Protein AF-0000000072284713 (afdb_homodimer)

Organism: Entamoeba histolytica (strain ATCC 30459 / HM-1:IMSS / ABRM) (NCBI:txid294381)

Structure (mmCIF, N/CA/C/O backbone):
data_AF-0000000072284713-model_v1
#
loop_
_entity.id
_entity.type
_entity.pdbx_description
1 polymer 'Acetylornithine deacetylase, putative'
#
loop_
_atom_site.group_PDB
_atom_site.id
_atom_site.type_symbol
_atom_site.label_atom_id
_atom_site.label_alt_id
_atom_site.label_comp_id
_atom_site.label_asym_id
_atom_site.label_entity_id
_atom_site.label_seq_id
_atom_site.pdbx_PDB_ins_code
_atom_site.Cartn_x
_atom_site.Cartn_y
_atom_site.Cartn_z
_atom_site.occupancy
_atom_site.B_iso_or_equiv
_atom_site.auth_seq_id
_atom_site.auth_comp_id
_atom_site.auth_asym_id
_atom_site.auth_atom_id
_atom_site.pdbx_PDB_model_num
ATOM 1 N N . MET A 1 1 ? 22.219 -34.844 -30.438 1 48.5 1 MET A N 1
ATOM 2 C CA . MET A 1 1 ? 20.922 -34.719 -29.797 1 48.5 1 MET A CA 1
ATOM 3 C C . MET A 1 1 ? 19.859 -35.562 -30.516 1 48.5 1 MET A C 1
ATOM 5 O O . MET A 1 1 ? 19.812 -35.562 -31.75 1 48.5 1 MET A O 1
ATOM 9 N N . SER A 1 2 ? 19.281 -36.469 -29.75 1 66.56 2 SER A N 1
ATOM 10 C CA . SER A 1 2 ? 18.25 -37.281 -30.406 1 66.56 2 SER A CA 1
ATOM 11 C C . SER A 1 2 ? 17.25 -36.375 -31.141 1 66.56 2 SER A C 1
ATOM 13 O O . SER A 1 2 ? 17.141 -35.188 -30.859 1 66.56 2 SER A O 1
ATOM 15 N N . THR A 1 3 ? 16.797 -36.812 -32.281 1 75 3 THR A N 1
ATOM 16 C CA . THR A 1 3 ? 15.805 -36.094 -33.094 1 75 3 THR A CA 1
ATOM 17 C C . THR A 1 3 ? 14.695 -35.531 -32.25 1 75 3 THR A C 1
ATOM 19 O O . THR A 1 3 ? 14.227 -34.406 -32.469 1 75 3 THR A O 1
ATOM 22 N N . THR A 1 4 ? 14.484 -36.188 -31.203 1 84.25 4 THR A N 1
ATOM 23 C CA . THR A 1 4 ? 13.43 -35.75 -30.312 1 84.25 4 THR A CA 1
ATOM 24 C C . THR A 1 4 ? 13.898 -34.531 -29.5 1 84.25 4 THR A C 1
ATOM 26 O O . THR A 1 4 ? 13.148 -33.594 -29.312 1 84.25 4 THR A O 1
ATOM 29 N N . LEU A 1 5 ? 15.148 -34.562 -29.094 1 89.56 5 LEU A N 1
ATOM 30 C CA . LEU A 1 5 ? 15.688 -33.469 -28.266 1 89.56 5 LEU A CA 1
ATOM 31 C C . LEU A 1 5 ? 15.812 -32.188 -29.062 1 89.56 5 LEU A C 1
ATOM 33 O O . LEU A 1 5 ? 15.539 -31.094 -28.531 1 89.56 5 LEU A O 1
ATOM 37 N N . GLY A 1 6 ? 16.203 -32.344 -30.297 1 92.31 6 GLY A N 1
ATOM 38 C CA . GLY A 1 6 ? 16.25 -31.188 -31.156 1 92.31 6 GLY A CA 1
ATOM 39 C C . GLY A 1 6 ? 14.883 -30.562 -31.391 1 92.31 6 GLY A C 1
ATOM 40 O O . GLY A 1 6 ? 14.742 -29.344 -31.391 1 92.31 6 GLY A O 1
ATOM 41 N N . TYR A 1 7 ? 13.961 -31.453 -31.594 1 95.19 7 TYR A N 1
ATOM 42 C CA . TYR A 1 7 ? 12.594 -31 -31.844 1 95.19 7 TYR A CA 1
ATOM 43 C C . TYR A 1 7 ? 12.023 -30.281 -30.641 1 95.19 7 TYR A C 1
ATOM 45 O O . TYR A 1 7 ? 11.484 -29.172 -30.766 1 95.19 7 TYR A O 1
ATOM 53 N N . VAL A 1 8 ? 12.164 -30.859 -29.469 1 96.5 8 VAL A N 1
ATOM 54 C CA . VAL A 1 8 ? 11.578 -30.297 -28.25 1 96.5 8 VAL A CA 1
ATOM 55 C C . VAL A 1 8 ? 12.266 -28.984 -27.906 1 96.5 8 VAL A C 1
ATOM 57 O O . VAL A 1 8 ? 11.617 -28.016 -27.484 1 96.5 8 VAL A O 1
ATOM 60 N N . LYS A 1 9 ? 13.555 -28.891 -28.125 1 96.75 9 LYS A N 1
ATOM 61 C CA . LYS A 1 9 ? 14.289 -27.656 -27.891 1 96.75 9 LYS A CA 1
ATOM 62 C C . LYS A 1 9 ? 13.812 -26.547 -28.812 1 96.75 9 LYS A C 1
ATOM 64 O O . LYS A 1 9 ? 13.641 -25.406 -28.391 1 96.75 9 LYS A O 1
ATOM 69 N N . THR A 1 10 ? 13.578 -26.891 -30.031 1 96.81 10 THR A N 1
ATOM 70 C CA . THR A 1 10 ? 13.156 -25.922 -31.031 1 96.81 10 THR A CA 1
ATOM 71 C C . THR A 1 10 ? 11.781 -25.344 -30.688 1 96.81 10 THR A C 1
ATOM 73 O O . THR A 1 10 ? 11.586 -24.125 -30.719 1 96.81 10 THR A O 1
ATOM 76 N N . ILE A 1 11 ? 10.859 -26.188 -30.344 1 97.31 11 ILE A N 1
ATOM 77 C CA . ILE A 1 11 ? 9.508 -25.734 -30.031 1 97.31 11 ILE A CA 1
ATOM 78 C C . ILE A 1 11 ? 9.531 -24.891 -28.766 1 97.31 11 ILE A C 1
ATOM 80 O O . ILE A 1 11 ? 8.828 -23.875 -28.672 1 97.31 11 ILE A O 1
ATOM 84 N N . LEU A 1 12 ? 10.391 -25.297 -27.766 1 98.06 12 LEU A N 1
ATOM 85 C CA . LEU A 1 12 ? 10.523 -24.531 -26.531 1 98.06 12 LEU A CA 1
ATOM 86 C C . LEU A 1 12 ? 11.055 -23.141 -26.812 1 98.06 12 LEU A C 1
ATOM 88 O O . LEU A 1 12 ? 10.516 -22.156 -26.312 1 98.06 12 LEU A O 1
ATOM 92 N N . GLU A 1 13 ? 12.07 -23.078 -27.641 1 97.94 13 GLU A N 1
ATOM 93 C CA . GLU A 1 13 ? 12.695 -21.797 -27.969 1 97.94 13 GLU A CA 1
ATOM 94 C C . GLU A 1 13 ? 11.703 -20.859 -28.656 1 97.94 13 GLU A C 1
ATOM 96 O O . GLU A 1 13 ? 11.672 -19.656 -28.375 1 97.94 13 GLU A O 1
ATOM 101 N N . GLN A 1 14 ? 10.914 -21.422 -29.484 1 98.06 14 GLN A N 1
ATOM 102 C CA . GLN A 1 14 ? 9.922 -20.609 -30.188 1 98.06 14 GLN A CA 1
ATOM 103 C C . GLN A 1 14 ? 8.844 -20.109 -29.234 1 98.06 14 GLN A C 1
ATOM 105 O O . GLN A 1 14 ? 8.414 -18.953 -29.312 1 98.06 14 GLN A O 1
ATOM 110 N N . MET A 1 15 ? 8.383 -20.953 -28.359 1 98.38 15 MET A N 1
ATOM 111 C CA . MET A 1 15 ? 7.371 -20.531 -27.391 1 98.38 15 MET A CA 1
ATOM 112 C C . MET A 1 15 ? 7.906 -19.438 -26.484 1 98.38 15 MET A C 1
ATOM 114 O O . MET A 1 15 ? 7.195 -18.469 -26.172 1 98.38 15 MET A O 1
ATOM 118 N N . VAL A 1 16 ? 9.18 -19.578 -26.062 1 98.25 16 VAL A N 1
ATOM 119 C CA . VAL A 1 16 ? 9.797 -18.625 -25.141 1 98.25 16 VAL A CA 1
ATOM 120 C C . VAL A 1 16 ? 9.938 -17.266 -25.828 1 98.25 16 VAL A C 1
ATOM 122 O O . VAL A 1 16 ? 9.781 -16.219 -25.188 1 98.25 16 VAL A O 1
ATOM 125 N N . ALA A 1 17 ? 10.141 -17.266 -27.094 1 98.12 17 ALA A N 1
ATOM 126 C CA . ALA A 1 17 ? 10.336 -16.031 -27.859 1 98.12 17 ALA A CA 1
ATOM 127 C C . ALA A 1 17 ? 9.039 -15.219 -27.938 1 98.12 17 ALA A C 1
ATOM 129 O O . ALA A 1 17 ? 9.062 -14.031 -28.25 1 98.12 17 ALA A O 1
ATOM 130 N N . ILE A 1 18 ? 7.906 -15.836 -27.656 1 97.94 18 ILE A N 1
ATOM 131 C CA . ILE A 1 18 ? 6.609 -15.172 -27.703 1 97.94 18 ILE A CA 1
ATOM 132 C C . ILE A 1 18 ? 6.246 -14.664 -26.297 1 97.94 18 ILE A C 1
ATOM 134 O O . ILE A 1 18 ? 6.148 -15.453 -25.359 1 97.94 18 ILE A O 1
ATOM 138 N N . ASP A 1 19 ? 6.055 -13.398 -26.172 1 97.31 19 ASP A N 1
ATOM 139 C CA . ASP A 1 19 ? 5.703 -12.789 -24.891 1 97.31 19 ASP A CA 1
ATOM 140 C C . ASP A 1 19 ? 4.234 -13.031 -24.547 1 97.31 19 ASP A C 1
ATOM 142 O O . ASP A 1 19 ? 3.354 -12.32 -25.031 1 97.31 19 ASP A O 1
ATOM 146 N N . SER A 1 20 ? 3.994 -13.984 -23.703 1 97.19 20 SER A N 1
ATOM 147 C CA . SER A 1 20 ? 2.627 -14.328 -23.328 1 97.19 20 SER A CA 1
ATOM 148 C C . SER A 1 20 ? 2.391 -14.133 -21.844 1 97.19 20 SER A C 1
ATOM 150 O O . SER A 1 20 ? 1.753 -14.961 -21.188 1 97.19 20 SER A O 1
ATOM 152 N N . GLN A 1 21 ? 2.957 -13.102 -21.266 1 94.94 21 GLN A N 1
ATOM 153 C CA . GLN A 1 21 ? 2.701 -12.75 -19.875 1 94.94 21 GLN A CA 1
ATOM 154 C C . GLN A 1 21 ? 1.212 -12.531 -19.625 1 94.94 21 GLN A C 1
ATOM 156 O O . GLN A 1 21 ? 0.524 -11.922 -20.453 1 94.94 21 GLN A O 1
ATOM 161 N N . SER A 1 22 ? 0.729 -13.023 -18.5 1 92.75 22 SER A N 1
ATOM 162 C CA . SER A 1 22 ? -0.688 -12.906 -18.172 1 92.75 22 SER A CA 1
ATOM 163 C C . SER A 1 22 ? -1.143 -11.445 -18.203 1 92.75 22 SER A C 1
ATOM 165 O O . SER A 1 22 ? -2.301 -11.164 -18.516 1 92.75 22 SER A O 1
ATOM 167 N N . SER A 1 23 ? -0.243 -10.508 -17.922 1 90.94 23 SER A N 1
ATOM 168 C CA . SER A 1 23 ? -0.582 -9.086 -17.859 1 90.94 23 SER A CA 1
ATOM 169 C C . SER A 1 23 ? -0.787 -8.508 -19.25 1 90.94 23 SER A C 1
ATOM 171 O O . SER A 1 23 ? -1.34 -7.414 -19.406 1 90.94 23 SER A O 1
ATOM 173 N N . ASN A 1 24 ? -0.281 -9.25 -20.297 1 93.75 24 ASN A N 1
ATOM 174 C CA . ASN A 1 24 ? -0.488 -8.773 -21.656 1 93.75 24 ASN A CA 1
ATOM 175 C C . ASN A 1 24 ? -1.954 -8.875 -22.078 1 93.75 24 ASN A C 1
ATOM 177 O O . ASN A 1 24 ? -2.643 -9.828 -21.703 1 93.75 24 ASN A O 1
ATOM 181 N N . GLU A 1 25 ? -2.379 -7.969 -22.844 1 93.56 25 GLU A N 1
ATOM 182 C CA . GLU A 1 25 ? -3.766 -7.953 -23.297 1 93.56 25 GLU A CA 1
ATOM 183 C C . GLU A 1 25 ? -3.988 -8.961 -24.438 1 93.56 25 GLU A C 1
ATOM 185 O O . GLU A 1 25 ? -5.109 -9.43 -24.641 1 93.56 25 GLU A O 1
ATOM 190 N N . ASN A 1 26 ? -2.928 -9.242 -25.125 1 95.38 26 ASN A N 1
ATOM 191 C CA . ASN A 1 26 ? -3.055 -10.047 -26.344 1 95.38 26 ASN A CA 1
ATOM 192 C C . ASN A 1 26 ? -2.146 -11.273 -26.297 1 95.38 26 ASN A C 1
ATOM 194 O O . ASN A 1 26 ? -0.929 -11.141 -26.156 1 95.38 26 ASN A O 1
ATOM 198 N N . HIS A 1 27 ? -2.754 -12.508 -26.516 1 97.19 27 HIS A N 1
ATOM 199 C CA . HIS A 1 27 ? -2.012 -13.766 -26.562 1 97.19 27 HIS A CA 1
ATOM 200 C C . HIS A 1 27 ? -2.201 -14.461 -27.906 1 97.19 27 HIS A C 1
ATOM 202 O O . HIS A 1 27 ? -2.074 -15.688 -28 1 97.19 27 HIS A O 1
ATOM 208 N N . GLU A 1 28 ? -2.518 -13.766 -28.938 1 97.19 28 GLU A N 1
ATOM 209 C CA . GLU A 1 28 ? -2.855 -14.359 -30.234 1 97.19 28 GLU A CA 1
ATOM 210 C C . GLU A 1 28 ? -1.637 -15.016 -30.875 1 97.19 28 GLU A C 1
ATOM 212 O O . GLU A 1 28 ? -1.761 -16.031 -31.547 1 97.19 28 GLU A O 1
ATOM 217 N N . GLU A 1 29 ? -0.523 -14.422 -30.688 1 97.75 29 GLU A N 1
ATOM 218 C CA . GLU A 1 29 ? 0.683 -14.969 -31.297 1 97.75 29 GLU A CA 1
ATOM 219 C C . GLU A 1 29 ? 0.96 -16.391 -30.812 1 97.75 29 GLU A C 1
ATOM 221 O O . GLU A 1 29 ? 1.226 -17.281 -31.625 1 97.75 29 GLU A O 1
ATOM 226 N N . ILE A 1 30 ? 0.889 -16.594 -29.531 1 98.12 30 ILE A N 1
ATOM 227 C CA . ILE A 1 30 ? 1.163 -17.938 -29 1 98.12 30 ILE A CA 1
ATOM 228 C C . ILE A 1 30 ? 0.035 -18.891 -29.391 1 98.12 30 ILE A C 1
ATOM 230 O O . ILE A 1 30 ? 0.27 -20.062 -29.641 1 98.12 30 ILE A O 1
ATOM 234 N N . THR A 1 31 ? -1.146 -18.375 -29.469 1 98.12 31 THR A N 1
ATOM 235 C CA . THR A 1 31 ? -2.277 -19.188 -29.906 1 98.12 31 THR A CA 1
ATOM 236 C C . THR A 1 31 ? -2.061 -19.688 -31.328 1 98.12 31 THR A C 1
ATOM 238 O O . THR A 1 31 ? -2.234 -20.875 -31.609 1 98.12 31 THR A O 1
ATOM 241 N N . HIS A 1 32 ? -1.699 -18.812 -32.188 1 98.19 32 HIS A N 1
ATOM 242 C CA . HIS A 1 32 ? -1.468 -19.156 -33.594 1 98.19 32 HIS A CA 1
ATOM 243 C C . HIS A 1 32 ? -0.328 -20.156 -33.719 1 98.19 32 HIS A C 1
ATOM 245 O O . HIS A 1 32 ? -0.426 -21.109 -34.5 1 98.19 32 HIS A O 1
ATOM 251 N N . TYR A 1 33 ? 0.66 -19.891 -32.969 1 98.25 33 TYR A N 1
ATOM 252 C CA . TYR A 1 33 ? 1.813 -20.781 -33.062 1 98.25 33 TYR A CA 1
ATOM 253 C C . TYR A 1 33 ? 1.44 -22.203 -32.625 1 98.25 33 TYR A C 1
ATOM 255 O O . TYR A 1 33 ? 1.74 -23.172 -33.312 1 98.25 33 TYR A O 1
ATOM 263 N N . MET A 1 34 ? 0.805 -22.297 -31.5 1 98.31 34 MET A N 1
ATOM 264 C CA . MET A 1 34 ? 0.432 -23.609 -30.953 1 98.31 34 MET A CA 1
ATOM 265 C C . MET A 1 34 ? -0.575 -24.297 -31.859 1 98.31 34 MET A C 1
ATOM 267 O O . MET A 1 34 ? -0.476 -25.5 -32.094 1 98.31 34 MET A O 1
ATOM 271 N N . THR A 1 35 ? -1.524 -23.562 -32.344 1 98.25 35 THR A N 1
ATOM 272 C CA . THR A 1 35 ? -2.518 -24.141 -33.25 1 98.25 35 THR A CA 1
ATOM 273 C C . THR A 1 35 ? -1.845 -24.734 -34.5 1 98.25 35 THR A C 1
ATOM 275 O O . THR A 1 35 ? -2.16 -25.844 -34.906 1 98.25 35 THR A O 1
ATOM 278 N N . SER A 1 36 ? -0.966 -23.984 -35.031 1 97.81 36 SER A N 1
ATOM 279 C CA . SER A 1 36 ? -0.246 -24.422 -36.219 1 97.81 36 SER A CA 1
ATOM 280 C C . SER A 1 36 ? 0.536 -25.703 -35.938 1 97.81 36 SER A C 1
ATOM 282 O O . SER A 1 36 ? 0.527 -26.625 -36.75 1 97.81 36 SER A O 1
ATOM 284 N N . LEU A 1 37 ? 1.213 -25.734 -34.844 1 96.88 37 LEU A N 1
ATOM 285 C CA . LEU A 1 37 ? 1.993 -26.906 -34.469 1 96.88 37 LEU A CA 1
ATOM 286 C C . LEU A 1 37 ? 1.097 -28.141 -34.344 1 96.88 37 LEU A C 1
ATOM 288 O O . LEU A 1 37 ? 1.434 -29.219 -34.812 1 96.88 37 LEU A O 1
ATOM 292 N N . LEU A 1 38 ? -0.015 -28 -33.656 1 98.25 38 LEU A N 1
ATOM 293 C CA . LEU A 1 38 ? -0.924 -29.109 -33.375 1 98.25 38 LEU A CA 1
ATOM 294 C C . LEU A 1 38 ? -1.573 -29.625 -34.656 1 98.25 38 LEU A C 1
ATOM 296 O O . LEU A 1 38 ? -1.725 -30.844 -34.812 1 98.25 38 LEU A O 1
ATOM 300 N N . GLU A 1 39 ? -1.896 -28.75 -35.562 1 97.75 39 GLU A N 1
ATOM 301 C CA . GLU A 1 39 ? -2.533 -29.125 -36.812 1 97.75 39 GLU A CA 1
ATOM 302 C C . GLU A 1 39 ? -1.518 -29.719 -37.781 1 97.75 39 GLU A C 1
ATOM 304 O O . GLU A 1 39 ? -1.738 -30.781 -38.375 1 97.75 39 GLU A O 1
ATOM 309 N N . ASN A 1 40 ? -0.435 -29.031 -37.938 1 95.94 40 ASN A N 1
ATOM 310 C CA . ASN A 1 40 ? 0.484 -29.359 -39 1 95.94 40 ASN A CA 1
ATOM 311 C C . ASN A 1 40 ? 1.455 -30.469 -38.594 1 95.94 40 ASN A C 1
ATOM 313 O O . ASN A 1 40 ? 1.776 -31.344 -39.406 1 95.94 40 ASN A O 1
ATOM 317 N N . ASP A 1 41 ? 1.915 -30.406 -37.406 1 93.25 41 ASP A N 1
ATOM 318 C CA . ASP A 1 41 ? 2.906 -31.391 -37 1 93.25 41 ASP A CA 1
ATOM 319 C C . ASP A 1 41 ? 2.23 -32.656 -36.469 1 93.25 41 ASP A C 1
ATOM 321 O O . ASP A 1 41 ? 2.779 -33.75 -36.625 1 93.25 41 ASP A O 1
ATOM 325 N N . LEU A 1 42 ? 1.036 -32.5 -35.875 1 96.06 42 LEU A N 1
ATOM 326 C CA . LEU A 1 42 ? 0.445 -33.656 -35.188 1 96.06 42 LEU A CA 1
ATOM 327 C C . LEU A 1 42 ? -0.817 -34.125 -35.906 1 96.06 42 LEU A C 1
ATOM 329 O O . LEU A 1 42 ? -1.313 -35.219 -35.656 1 96.06 42 LEU A O 1
ATOM 333 N N . GLY A 1 43 ? -1.343 -33.312 -36.781 1 96.94 43 GLY A N 1
ATOM 334 C CA . GLY A 1 43 ? -2.52 -33.719 -37.531 1 96.94 43 GLY A CA 1
ATOM 335 C C . GLY A 1 43 ? -3.773 -33.812 -36.688 1 96.94 43 GLY A C 1
ATOM 336 O O . GLY A 1 43 ? -4.621 -34.656 -36.938 1 96.94 43 GLY A O 1
ATOM 337 N N . LEU A 1 44 ? -3.896 -32.969 -35.719 1 98.12 44 LEU A N 1
ATOM 338 C CA . LEU A 1 44 ? -5.039 -33.031 -34.812 1 98.12 44 LEU A CA 1
ATOM 339 C C . LEU A 1 44 ? -6.121 -32.062 -35.25 1 98.12 44 LEU A C 1
ATOM 341 O O . LEU A 1 44 ? -5.844 -31.094 -35.969 1 98.12 44 LEU A O 1
ATOM 345 N N . ILE A 1 45 ? -7.328 -32.375 -34.812 1 98.19 45 ILE A N 1
ATOM 346 C CA . ILE A 1 45 ? -8.383 -31.375 -34.812 1 98.19 45 ILE A CA 1
ATOM 347 C C . ILE A 1 45 ? -8.156 -30.375 -33.688 1 98.19 45 ILE A C 1
ATOM 349 O O . ILE A 1 45 ? -7.949 -30.766 -32.531 1 98.19 45 ILE A O 1
ATOM 353 N N . VAL A 1 46 ? -8.188 -29.078 -34.062 1 98.5 46 VAL A N 1
ATOM 354 C CA . VAL A 1 46 ? -7.871 -28.062 -33.062 1 98.5 46 VAL A CA 1
ATOM 355 C C . VAL A 1 46 ? -9.047 -27.094 -32.906 1 98.5 46 VAL A C 1
ATOM 357 O O . VAL A 1 46 ? -9.547 -26.578 -33.906 1 98.5 46 VAL A O 1
ATOM 360 N N . GLU A 1 47 ? -9.5 -26.922 -31.719 1 98.31 47 GLU A N 1
ATOM 361 C CA . GLU A 1 47 ? -10.5 -25.906 -31.391 1 98.31 47 GLU A CA 1
ATOM 362 C C . GLU A 1 47 ? -9.898 -24.797 -30.531 1 98.31 47 GLU A C 1
ATOM 364 O O . GLU A 1 47 ? -9.312 -25.078 -29.484 1 98.31 47 GLU A O 1
ATOM 369 N N . VAL A 1 48 ? -10.023 -23.594 -31.016 1 98.31 48 VAL A N 1
ATOM 370 C CA . VAL A 1 48 ? -9.562 -22.406 -30.297 1 98.31 48 VAL A CA 1
ATOM 371 C C . VAL A 1 48 ? -10.758 -21.688 -29.672 1 98.31 48 VAL A C 1
ATOM 373 O O . VAL A 1 48 ? -11.68 -21.266 -30.375 1 98.31 48 VAL A O 1
ATOM 376 N N . VAL A 1 49 ? -10.773 -21.547 -28.344 1 98.06 49 VAL A N 1
ATOM 377 C CA . VAL A 1 49 ? -11.914 -21 -27.625 1 98.06 49 VAL A CA 1
ATOM 378 C C . VAL A 1 49 ? -11.5 -19.703 -26.922 1 98.06 49 VAL A C 1
ATOM 380 O O . VAL A 1 49 ? -10.688 -19.734 -25.984 1 98.06 49 VAL A O 1
ATOM 383 N N . PRO A 1 50 ? -12.102 -18.578 -27.25 1 97.56 50 PRO A N 1
ATOM 384 C CA . PRO A 1 50 ? -11.742 -17.312 -26.625 1 97.56 50 PRO A CA 1
ATOM 385 C C . PRO A 1 50 ? -12.117 -17.266 -25.141 1 97.56 50 PRO A C 1
ATOM 387 O O . PRO A 1 50 ? -13.164 -17.797 -24.75 1 97.56 50 PRO A O 1
ATOM 390 N N . TYR A 1 51 ? -11.219 -16.734 -24.375 1 96.62 51 TYR A N 1
ATOM 391 C CA . TYR A 1 51 ? -11.547 -16.391 -23 1 96.62 51 TYR A CA 1
ATOM 392 C C . TYR A 1 51 ? -12.664 -15.359 -22.938 1 96.62 51 TYR A C 1
ATOM 394 O O . TYR A 1 51 ? -12.602 -14.328 -23.609 1 96.62 51 TYR A O 1
ATOM 402 N N . SER A 1 52 ? -13.672 -15.602 -22.172 1 96.38 52 SER A N 1
ATOM 403 C CA . SER A 1 52 ? -14.898 -14.805 -22.203 1 96.38 52 SER A CA 1
ATOM 404 C C . SER A 1 52 ? -14.625 -13.359 -21.812 1 96.38 52 SER A C 1
ATOM 406 O O . SER A 1 52 ? -15.289 -12.445 -22.297 1 96.38 52 SER A O 1
ATOM 408 N N . LYS A 1 53 ? -13.703 -13.102 -20.969 1 94.94 53 LYS A N 1
ATOM 409 C CA . LYS A 1 53 ? -13.453 -11.758 -20.453 1 94.94 53 LYS A CA 1
ATOM 410 C C . LYS A 1 53 ? -12.461 -11 -21.328 1 94.94 53 LYS A C 1
ATOM 412 O O . LYS A 1 53 ? -12.32 -9.781 -21.203 1 94.94 53 LYS A O 1
ATOM 417 N N . ASN A 1 54 ? -11.703 -11.672 -22.219 1 96.56 54 ASN A N 1
ATOM 418 C CA . ASN A 1 54 ? -10.758 -11.102 -23.156 1 96.56 54 ASN A CA 1
ATOM 419 C C . ASN A 1 54 ? -10.609 -11.977 -24.406 1 96.56 54 ASN A C 1
ATOM 421 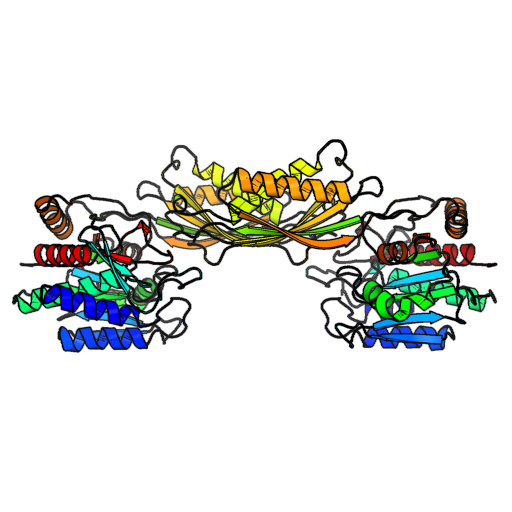O O . ASN A 1 54 ? -9.844 -12.945 -24.406 1 96.56 54 ASN A O 1
ATOM 425 N N . PRO A 1 55 ? -11.242 -11.641 -25.453 1 95.88 55 PRO A N 1
ATOM 426 C CA . PRO A 1 55 ? -11.312 -12.516 -26.609 1 95.88 55 PRO A CA 1
ATOM 427 C C . PRO A 1 55 ? -9.961 -12.672 -27.312 1 95.88 55 PRO A C 1
ATOM 429 O O . PRO A 1 55 ? -9.82 -13.508 -28.203 1 95.88 55 PRO A O 1
ATOM 432 N N . HIS A 1 56 ? -8.945 -11.914 -26.859 1 97.31 56 HIS A N 1
ATOM 433 C CA . HIS A 1 56 ? -7.629 -12 -27.469 1 97.31 56 HIS A CA 1
ATOM 434 C C . HIS A 1 56 ? -6.766 -13.047 -26.766 1 97.31 56 HIS A C 1
ATOM 436 O O . HIS A 1 56 ? -5.613 -13.258 -27.156 1 97.31 56 HIS A O 1
ATOM 442 N N . LYS A 1 57 ? -7.285 -13.672 -25.812 1 97.5 57 LYS A N 1
ATOM 443 C CA . LYS A 1 57 ? -6.68 -14.797 -25.109 1 97.5 57 LYS A CA 1
ATOM 444 C C . LYS A 1 57 ? -7.512 -16.062 -25.281 1 97.5 57 LYS A C 1
ATOM 446 O O . LYS A 1 57 ? -8.742 -16.016 -25.25 1 97.5 57 LYS A O 1
ATOM 451 N N . HIS A 1 58 ? -6.879 -17.203 -25.547 1 97.75 58 HIS A N 1
ATOM 452 C CA . HIS A 1 58 ? -7.633 -18.375 -25.969 1 97.75 58 HIS A CA 1
ATOM 453 C C . HIS A 1 58 ? -7.207 -19.625 -25.188 1 97.75 58 HIS A C 1
ATOM 455 O O . HIS A 1 58 ? -6.039 -19.75 -24.797 1 97.75 58 HIS A O 1
ATOM 461 N N . ASN A 1 59 ? -8.172 -20.438 -24.953 1 98.25 59 ASN A N 1
ATOM 462 C CA . ASN A 1 59 ? -7.902 -21.844 -24.656 1 98.25 59 ASN A CA 1
ATOM 463 C C . ASN A 1 59 ? -7.844 -22.672 -25.938 1 98.25 59 ASN A C 1
ATOM 465 O O . ASN A 1 59 ? -8.477 -22.344 -26.938 1 98.25 59 ASN A O 1
ATOM 469 N N . ILE A 1 60 ? -7.035 -23.719 -25.922 1 98.56 60 ILE A N 1
ATOM 470 C CA . ILE A 1 60 ? -6.91 -24.609 -27.078 1 98.56 60 ILE A CA 1
ATOM 471 C C . ILE A 1 60 ? -7.172 -26.047 -26.672 1 98.56 60 ILE A C 1
ATOM 473 O O . ILE A 1 60 ? -6.633 -26.516 -25.656 1 98.56 60 ILE A O 1
ATOM 477 N N . ILE A 1 61 ? -8.008 -26.688 -27.328 1 98.62 61 ILE A N 1
ATOM 478 C CA . ILE A 1 61 ? -8.18 -28.141 -27.172 1 98.62 61 ILE A CA 1
ATOM 479 C C . ILE A 1 61 ? -7.926 -28.828 -28.516 1 98.62 61 ILE A C 1
ATOM 481 O O . ILE A 1 61 ? -8.328 -28.328 -29.562 1 98.62 61 ILE A O 1
ATOM 485 N N . ALA A 1 62 ? -7.184 -29.938 -28.516 1 98.69 62 ALA A N 1
ATOM 486 C CA . ALA A 1 62 ? -6.82 -30.672 -29.734 1 98.69 62 ALA A CA 1
ATOM 487 C C . ALA A 1 62 ? -6.957 -32.188 -29.516 1 98.69 62 ALA A C 1
ATOM 489 O O . ALA A 1 62 ? -6.625 -32.688 -28.453 1 98.69 62 ALA A O 1
ATOM 490 N N . TYR A 1 63 ? -7.449 -32.812 -30.484 1 98.06 63 TYR A N 1
ATOM 491 C CA . TYR A 1 63 ? -7.727 -34.25 -30.375 1 98.06 63 TYR A CA 1
ATOM 492 C C . TYR A 1 63 ? -7.879 -34.875 -31.75 1 98.06 63 TYR A C 1
ATOM 494 O O . TYR A 1 63 ? -7.98 -34.156 -32.75 1 98.06 63 TYR A O 1
ATOM 502 N N . LYS A 1 64 ? -7.77 -36.25 -31.766 1 97.12 64 LYS A N 1
ATOM 503 C CA . LYS A 1 64 ? -8.07 -36.969 -33 1 97.12 64 LYS A CA 1
ATOM 504 C C . LYS A 1 64 ? -9.57 -37.219 -33.125 1 97.12 64 LYS A C 1
ATOM 506 O O . LYS A 1 64 ? -10.117 -37.156 -34.219 1 97.12 64 LYS A O 1
ATOM 511 N N . ARG A 1 65 ? -10.164 -37.562 -32.062 1 95.69 65 ARG A N 1
ATOM 512 C CA . ARG A 1 65 ? -11.609 -37.75 -32.031 1 95.69 65 ARG A CA 1
ATOM 513 C C . ARG A 1 65 ? -12.141 -37.469 -30.625 1 95.69 65 ARG A C 1
ATOM 515 O O . ARG A 1 65 ? -11.398 -37.562 -29.641 1 95.69 65 ARG A O 1
ATOM 522 N N . LEU A 1 66 ? -13.414 -37.219 -30.578 1 95.81 66 LEU A N 1
ATOM 523 C CA . LEU A 1 66 ? -14.07 -37 -29.281 1 95.81 66 LEU A CA 1
ATOM 524 C C . LEU A 1 66 ? -14.156 -38.344 -28.531 1 95.81 66 LEU A C 1
ATOM 526 O O . LEU A 1 66 ? -14.031 -39.406 -29.125 1 95.81 66 LEU A O 1
ATOM 530 N N . GLY A 1 67 ? -14.328 -38.219 -27.234 1 96 67 GLY A N 1
ATOM 531 C CA . GLY A 1 67 ? -14.398 -39.406 -26.406 1 96 67 GLY A CA 1
ATOM 532 C C . GLY A 1 67 ? -13.055 -39.812 -25.828 1 96 67 GLY A C 1
ATOM 533 O O . GLY A 1 67 ? -12.883 -40.938 -25.391 1 96 67 GLY A O 1
ATOM 534 N N . PHE A 1 68 ? -12.125 -38.906 -25.938 1 96.94 68 PHE A N 1
ATOM 535 C CA . PHE A 1 68 ? -10.797 -39.188 -25.406 1 96.94 68 PHE A CA 1
ATOM 536 C C . PHE A 1 68 ? -10.867 -39.438 -23.891 1 96.94 68 PHE A C 1
ATOM 538 O O . PHE A 1 68 ? -11.766 -38.938 -23.219 1 96.94 68 PHE A O 1
ATOM 545 N N . LYS A 1 69 ? -9.875 -40.156 -23.359 1 97.5 69 LYS A N 1
ATOM 546 C CA . LYS A 1 69 ? -9.883 -40.594 -21.969 1 97.5 69 LYS A CA 1
ATOM 547 C C . LYS A 1 69 ? -8.758 -39.938 -21.172 1 97.5 69 LYS A C 1
ATOM 549 O O . LYS A 1 69 ? -8.82 -39.875 -19.953 1 97.5 69 LYS A O 1
ATOM 554 N N . VAL A 1 70 ? -7.727 -39.531 -21.859 1 98.12 70 VAL A N 1
ATOM 555 C CA . VAL A 1 70 ? -6.59 -38.875 -21.234 1 98.12 70 VAL A CA 1
ATOM 556 C C . VAL A 1 70 ? -6.383 -37.5 -21.875 1 98.12 70 VAL A C 1
ATOM 558 O O . VAL A 1 70 ? -6.477 -37.344 -23.094 1 98.12 70 VAL A O 1
ATOM 561 N N . VAL A 1 71 ? -6.211 -36.5 -21.031 1 98.56 71 VAL A N 1
ATOM 562 C CA . VAL A 1 71 ? -5.922 -35.156 -21.547 1 98.56 71 VAL A CA 1
ATOM 563 C C . VAL A 1 71 ? -4.586 -34.688 -20.984 1 98.56 71 VAL A C 1
ATOM 565 O O . VAL A 1 71 ? -4.379 -34.656 -19.766 1 98.56 71 VAL A O 1
ATOM 568 N N . LEU A 1 72 ? -3.635 -34.375 -21.859 1 98.69 72 LEU A N 1
ATOM 569 C CA . LEU A 1 72 ? -2.408 -33.688 -21.469 1 98.69 72 LEU A CA 1
ATOM 570 C C . LEU A 1 72 ? -2.627 -32.188 -21.422 1 98.69 72 LEU A C 1
ATOM 572 O O . LEU A 1 72 ? -3.057 -31.578 -22.422 1 98.69 72 LEU A O 1
ATOM 576 N N . CYS A 1 73 ? -2.293 -31.641 -20.25 1 98.5 73 CYS A N 1
ATOM 577 C CA . CYS A 1 73 ? -2.721 -30.266 -20 1 98.5 73 CYS A CA 1
ATOM 578 C C . CYS A 1 73 ? -1.526 -29.359 -19.703 1 98.5 73 CYS A C 1
ATOM 580 O O . CYS A 1 73 ? -0.575 -29.797 -19.047 1 98.5 73 CYS A O 1
ATOM 582 N N . GLY A 1 74 ? -1.565 -28.141 -20.172 1 98.25 74 GLY A N 1
ATOM 583 C CA . GLY A 1 74 ? -0.652 -27.062 -19.844 1 98.25 74 GLY A CA 1
ATOM 584 C C . GLY A 1 74 ? -1.271 -25.688 -20 1 98.25 74 GLY A C 1
ATOM 585 O O . GLY A 1 74 ? -2.475 -25.562 -20.25 1 98.25 74 GLY A O 1
ATOM 586 N N . HIS A 1 75 ? -0.531 -24.641 -19.688 1 98 75 HIS A N 1
ATOM 587 C CA . HIS A 1 75 ? -1.034 -23.297 -19.922 1 98 75 HIS A CA 1
ATOM 588 C C . HIS A 1 75 ? -0.046 -22.469 -20.734 1 98 75 HIS A C 1
ATOM 590 O O . HIS A 1 75 ? 1.146 -22.766 -20.766 1 98 75 HIS A O 1
ATOM 596 N N . LEU A 1 76 ? -0.606 -21.453 -21.359 1 97.31 76 LEU A N 1
ATOM 597 C CA . LEU A 1 76 ? 0.166 -20.734 -22.359 1 97.31 76 LEU A CA 1
ATOM 598 C C . LEU A 1 76 ? 0.744 -19.453 -21.766 1 97.31 76 LEU A C 1
ATOM 600 O O . LEU A 1 76 ? 1.69 -18.875 -22.312 1 97.31 76 LEU A O 1
ATOM 604 N N . ASP A 1 77 ? 0.105 -18.969 -20.703 1 96.31 77 ASP A N 1
ATOM 605 C CA . ASP A 1 77 ? 0.545 -17.688 -20.141 1 96.31 77 ASP A CA 1
ATOM 606 C C . ASP A 1 77 ? 1.694 -17.891 -19.156 1 96.31 77 ASP A C 1
ATOM 608 O O . ASP A 1 77 ? 1.927 -19.016 -18.688 1 96.31 77 ASP A O 1
ATOM 612 N N . THR A 1 78 ? 2.463 -16.812 -18.984 1 94.62 78 THR A N 1
ATOM 613 C CA . THR A 1 78 ? 3.521 -16.781 -17.984 1 94.62 78 THR A CA 1
ATOM 614 C C . THR A 1 78 ? 3.311 -15.625 -17.016 1 94.62 78 THR A C 1
ATOM 616 O O . THR A 1 78 ? 2.479 -14.742 -17.266 1 94.62 78 THR A O 1
ATOM 619 N N . VAL A 1 79 ? 3.973 -15.695 -15.891 1 89.88 79 VAL A N 1
ATOM 620 C CA . VAL A 1 79 ? 3.982 -14.547 -14.984 1 89.88 79 VAL A CA 1
ATOM 621 C C . VAL A 1 79 ? 4.805 -13.414 -15.594 1 89.88 79 VAL A C 1
ATOM 623 O O . VAL A 1 79 ? 5.453 -13.594 -16.625 1 89.88 79 VAL A O 1
ATOM 626 N N . ASN A 1 80 ? 4.777 -12.289 -15.031 1 88.88 80 ASN A N 1
ATOM 627 C CA . ASN A 1 80 ? 5.527 -11.141 -15.516 1 88.88 80 ASN A CA 1
ATOM 628 C C . ASN A 1 80 ? 7.031 -11.391 -15.484 1 88.88 80 ASN A C 1
ATOM 630 O O . ASN A 1 80 ? 7.527 -12.07 -14.586 1 88.88 80 ASN A O 1
ATOM 634 N N . ILE A 1 81 ? 7.73 -10.891 -16.438 1 88.19 81 ILE A N 1
ATOM 635 C CA . ILE A 1 81 ? 9.18 -11.047 -16.547 1 88.19 81 ILE A CA 1
ATOM 636 C C . ILE A 1 81 ? 9.867 -10.398 -15.352 1 88.19 81 ILE A C 1
ATOM 638 O O . ILE A 1 81 ? 10.789 -10.977 -14.773 1 88.19 81 ILE A O 1
ATOM 642 N N . GLY A 1 82 ? 9.305 -9.281 -14.961 1 78.38 82 GLY A N 1
ATOM 643 C CA . GLY A 1 82 ? 9.906 -8.602 -13.82 1 78.38 82 GLY A CA 1
ATOM 644 C C . GLY A 1 82 ? 11.273 -8.031 -14.125 1 78.38 82 GLY A C 1
ATOM 645 O O . GLY A 1 82 ? 11.641 -7.871 -15.289 1 78.38 82 GLY A O 1
ATOM 646 N N . SER A 1 83 ? 12.062 -7.574 -13.055 1 77.06 83 SER A N 1
ATOM 647 C CA . SER A 1 83 ? 13.375 -6.957 -13.195 1 77.06 83 SER A CA 1
ATOM 648 C C . SER A 1 83 ? 14.477 -7.859 -12.648 1 77.06 83 SER A C 1
ATOM 650 O O . SER A 1 83 ? 14.188 -8.836 -11.945 1 77.06 83 SER A O 1
ATOM 652 N N . GLY A 1 84 ? 15.711 -7.688 -13.094 1 80.06 84 GLY A N 1
ATOM 653 C CA . GLY A 1 84 ? 16.828 -8.367 -12.453 1 80.06 84 GLY A CA 1
ATOM 654 C C . GLY A 1 84 ? 17.328 -9.555 -13.242 1 80.06 84 GLY A C 1
ATOM 655 O O . GLY A 1 84 ? 18.031 -10.422 -12.695 1 80.06 84 GLY A O 1
ATOM 656 N N . TRP A 1 85 ? 16.922 -9.695 -14.484 1 89.25 85 TRP A N 1
ATOM 657 C CA . TRP A 1 85 ? 17.375 -10.797 -15.328 1 89.25 85 TRP A CA 1
ATOM 658 C C . TRP A 1 85 ? 18.828 -10.602 -15.75 1 89.25 85 TRP A C 1
ATOM 660 O O . TRP A 1 85 ? 19.234 -9.484 -16.062 1 89.25 85 TRP A O 1
ATOM 670 N N . THR A 1 86 ? 19.578 -11.641 -15.672 1 94 86 THR A N 1
ATOM 671 C CA . THR A 1 86 ? 20.938 -11.625 -16.203 1 94 86 THR A CA 1
ATOM 672 C C . THR A 1 86 ? 20.984 -12.188 -17.609 1 94 86 THR A C 1
ATOM 674 O O . THR A 1 86 ? 21.938 -11.969 -18.344 1 94 86 THR A O 1
ATOM 677 N N . LYS A 1 87 ? 19.969 -13.023 -17.953 1 95 87 LYS A N 1
ATOM 678 C CA . LYS A 1 87 ? 19.75 -13.547 -19.297 1 95 87 LYS A CA 1
ATOM 679 C C . LYS A 1 87 ? 18.531 -12.898 -19.953 1 95 87 LYS A C 1
ATOM 681 O O . LYS A 1 87 ? 17.641 -12.398 -19.266 1 95 87 LYS A O 1
ATOM 686 N N . GLU A 1 88 ? 18.547 -12.852 -21.219 1 96 88 GLU A N 1
ATOM 687 C CA . GLU A 1 88 ? 17.359 -12.312 -21.891 1 96 88 GLU A CA 1
ATOM 688 C C . GLU A 1 88 ? 16.141 -13.195 -21.641 1 96 88 GLU A C 1
ATOM 690 O O . GLU A 1 88 ? 16.156 -14.383 -21.984 1 96 88 GLU A O 1
ATOM 695 N N . PRO A 1 89 ? 15.141 -12.656 -21.172 1 96.81 89 PRO A N 1
ATOM 696 C CA . PRO A 1 89 ? 14.016 -13.492 -20.734 1 96.81 89 PRO A CA 1
ATOM 697 C C . PRO A 1 89 ? 13.219 -14.062 -21.891 1 96.81 89 PRO A C 1
ATOM 699 O O . PRO A 1 89 ? 12.586 -15.109 -21.766 1 96.81 89 PRO A O 1
ATOM 702 N N . LEU A 1 90 ? 13.211 -13.406 -23.078 1 97.75 90 LEU A N 1
ATOM 703 C CA . LEU A 1 90 ? 12.367 -13.844 -24.203 1 97.75 90 LEU A CA 1
ATOM 704 C C . LEU A 1 90 ? 13.219 -14.438 -25.312 1 97.75 90 LEU A C 1
ATOM 706 O O . LEU A 1 90 ? 12.758 -14.547 -26.453 1 97.75 90 LEU A O 1
ATOM 710 N N . LYS A 1 91 ? 14.43 -14.766 -24.984 1 97.5 91 LYS A N 1
ATOM 711 C CA . LYS A 1 91 ? 15.359 -15.477 -25.859 1 97.5 91 LYS A CA 1
ATOM 712 C C . LYS A 1 91 ? 16.125 -16.547 -25.078 1 97.5 91 LYS A C 1
ATOM 714 O O . LYS A 1 91 ? 16.938 -16.219 -24.203 1 97.5 91 LYS A O 1
ATOM 719 N N . CYS A 1 92 ? 15.922 -17.75 -25.516 1 97.12 92 CYS A N 1
ATOM 720 C CA . CYS A 1 92 ? 16.531 -18.844 -24.766 1 97.12 92 CYS A CA 1
ATOM 721 C C . CYS A 1 92 ? 18.047 -18.766 -24.812 1 97.12 92 CYS A C 1
ATOM 723 O O . CYS A 1 92 ? 18.625 -18.5 -25.875 1 97.12 92 CYS A O 1
ATOM 725 N N . THR A 1 93 ? 18.609 -18.859 -23.672 1 97.81 93 THR A N 1
ATOM 726 C CA . THR A 1 93 ? 20.047 -19.031 -23.531 1 97.81 93 THR A CA 1
ATOM 727 C C . THR A 1 93 ? 20.391 -20.422 -22.984 1 97.81 93 THR A C 1
ATOM 729 O O . THR A 1 93 ? 19.812 -20.844 -21.984 1 97.81 93 THR A O 1
ATOM 732 N N . THR A 1 94 ? 21.344 -21.094 -23.719 1 97 94 THR A N 1
ATOM 733 C CA . THR A 1 94 ? 21.719 -22.438 -23.312 1 97 94 THR A CA 1
ATOM 734 C C . THR A 1 94 ? 23.094 -22.453 -22.641 1 97 94 THR A C 1
ATOM 736 O O . THR A 1 94 ? 24.031 -21.844 -23.156 1 97 94 THR A O 1
ATOM 739 N N . GLU A 1 95 ? 23.125 -23.047 -21.516 1 97.38 95 GLU A N 1
ATOM 740 C CA . GLU A 1 95 ? 24.375 -23.25 -20.812 1 97.38 95 GLU A CA 1
ATOM 741 C C . GLU A 1 95 ? 24.547 -24.703 -20.391 1 97.38 95 GLU A C 1
ATOM 743 O O . GLU A 1 95 ? 23.578 -25.359 -19.984 1 97.38 95 GLU A O 1
ATOM 748 N N . VAL A 1 96 ? 25.766 -25.219 -20.516 1 96 96 VAL A N 1
ATOM 749 C CA . VAL A 1 96 ? 26.062 -26.578 -20.078 1 96 96 VAL A CA 1
ATOM 750 C C . VAL A 1 96 ? 26.906 -26.531 -18.797 1 96 96 VAL A C 1
ATOM 752 O O . VAL A 1 96 ? 27.984 -25.969 -18.781 1 96 96 VAL A O 1
ATOM 755 N N . VAL A 1 97 ? 26.375 -27.016 -17.766 1 94.5 97 VAL A N 1
ATOM 756 C CA . VAL A 1 97 ? 27.047 -27.094 -16.484 1 94.5 97 VAL A CA 1
ATOM 757 C C . VAL A 1 97 ? 26.984 -28.531 -15.961 1 94.5 97 VAL A C 1
ATOM 759 O O . VAL A 1 97 ? 25.906 -29.109 -15.836 1 94.5 97 VAL A O 1
ATOM 762 N N . ASP A 1 98 ? 28.125 -29.234 -15.602 1 94 98 ASP A N 1
ATOM 763 C CA . ASP A 1 98 ? 28.234 -30.578 -15.055 1 94 98 ASP A CA 1
ATOM 764 C C . ASP A 1 98 ? 27.453 -31.578 -15.891 1 94 98 ASP A C 1
ATOM 766 O O . ASP A 1 98 ? 26.625 -32.344 -15.367 1 94 98 ASP A O 1
ATOM 770 N N . ASP A 1 99 ? 27.484 -31.469 -17.203 1 92.94 99 ASP A N 1
ATOM 771 C CA . ASP A 1 99 ? 26.938 -32.406 -18.188 1 92.94 99 ASP A CA 1
ATOM 772 C C . ASP A 1 99 ? 25.422 -32.281 -18.266 1 92.94 99 ASP A C 1
ATOM 774 O O . ASP A 1 99 ? 24.75 -33.188 -18.719 1 92.94 99 ASP A O 1
ATOM 778 N N . LYS A 1 100 ? 24.906 -31.188 -17.766 1 95 100 LYS A N 1
ATOM 779 C CA . LYS A 1 100 ? 23.484 -30.859 -17.922 1 95 100 LYS A CA 1
ATOM 780 C C . LYS A 1 100 ? 23.312 -29.594 -18.75 1 95 100 LYS A C 1
ATOM 782 O O . LYS A 1 100 ? 24.109 -28.672 -18.641 1 95 100 LYS A O 1
ATOM 787 N N . THR A 1 101 ? 22.328 -29.641 -19.578 1 96.5 101 THR A N 1
ATOM 788 C CA . THR A 1 101 ? 22.047 -28.5 -20.438 1 96.5 101 THR A CA 1
ATOM 789 C C . THR A 1 101 ? 20.906 -27.672 -19.875 1 96.5 101 THR A C 1
ATOM 791 O O . THR A 1 101 ? 19.75 -28.125 -19.859 1 96.5 101 THR A O 1
ATOM 794 N N . TYR A 1 102 ? 21.234 -26.438 -19.453 1 97.31 102 TYR A N 1
ATOM 795 C CA . TYR A 1 102 ? 20.25 -25.516 -18.906 1 97.31 102 TYR A CA 1
ATOM 796 C C . TYR A 1 102 ? 19.75 -24.562 -20 1 97.31 102 TYR A C 1
ATOM 798 O O . TYR A 1 102 ? 20.547 -23.984 -20.734 1 97.31 102 TYR A O 1
ATOM 806 N N . ILE A 1 103 ? 18.469 -24.484 -20.141 1 97.75 103 ILE A N 1
ATOM 807 C CA . ILE A 1 103 ? 17.859 -23.562 -21.078 1 97.75 103 ILE A CA 1
ATOM 808 C C . ILE A 1 103 ? 17.141 -22.453 -20.297 1 97.75 103 ILE A C 1
ATOM 810 O O . ILE A 1 103 ? 16.094 -22.703 -19.672 1 97.75 103 ILE A O 1
ATOM 814 N N . TYR A 1 104 ? 17.672 -21.281 -20.469 1 97.69 104 TYR A N 1
ATOM 815 C CA . TYR A 1 104 ? 17.156 -20.141 -19.703 1 97.69 104 TYR A CA 1
ATOM 816 C C . TYR A 1 104 ? 16.109 -19.375 -20.531 1 97.69 104 TYR A C 1
ATOM 818 O O . TYR A 1 104 ? 16.25 -19.25 -21.75 1 97.69 104 TYR A O 1
ATOM 826 N N . GLY A 1 105 ? 15.109 -18.922 -19.859 1 97.31 105 GLY A N 1
ATOM 827 C CA . GLY A 1 105 ? 14.055 -18.109 -20.453 1 97.31 105 GLY A CA 1
ATOM 828 C C . GLY A 1 105 ? 12.789 -18.094 -19.609 1 97.31 105 GLY A C 1
ATOM 829 O O . GLY A 1 105 ? 12.516 -19.031 -18.859 1 97.31 105 GLY A O 1
ATOM 830 N N . ARG A 1 106 ? 12.008 -17.062 -19.812 1 96.5 106 ARG A N 1
ATOM 831 C CA . ARG A 1 106 ? 10.75 -17 -19.078 1 96.5 106 ARG A CA 1
ATOM 832 C C . ARG A 1 106 ? 9.781 -18.078 -19.547 1 96.5 106 ARG A C 1
ATOM 834 O O . ARG A 1 106 ? 9.523 -18.203 -20.734 1 96.5 106 ARG A O 1
ATOM 841 N N . GLY A 1 107 ? 9.344 -18.875 -18.625 1 96.5 107 GLY A N 1
ATOM 842 C CA . GLY A 1 107 ? 8.359 -19.906 -18.906 1 96.5 107 GLY A CA 1
ATOM 843 C C . GLY A 1 107 ? 8.984 -21.266 -19.188 1 96.5 107 GLY A C 1
ATOM 844 O O . GLY A 1 107 ? 8.273 -22.266 -19.328 1 96.5 107 GLY A O 1
ATOM 845 N N . THR A 1 108 ? 10.289 -21.281 -19.172 1 97.69 108 THR A N 1
ATOM 846 C CA . THR A 1 108 ? 10.922 -22.562 -19.5 1 97.69 108 THR A CA 1
ATOM 847 C C . THR A 1 108 ? 10.547 -23.625 -18.469 1 97.69 108 THR A C 1
ATOM 849 O O . THR A 1 108 ? 10.242 -24.766 -18.828 1 97.69 108 THR A O 1
ATOM 852 N N . SER A 1 109 ? 10.531 -23.219 -17.266 1 96.44 109 SER A N 1
ATOM 853 C CA . SER A 1 109 ? 10.117 -24.156 -16.203 1 96.44 109 SER A CA 1
ATOM 854 C C . SER A 1 109 ? 8.609 -24.141 -16.016 1 96.44 109 SER A C 1
ATOM 856 O O . SER A 1 109 ? 7.98 -25.203 -15.906 1 96.44 109 SER A O 1
ATOM 858 N N . ASP A 1 110 ? 7.91 -23.031 -16.141 1 94.12 110 ASP A N 1
ATOM 859 C CA . ASP A 1 110 ? 6.5 -22.844 -15.812 1 94.12 110 ASP A CA 1
ATOM 860 C C . ASP A 1 110 ? 5.781 -22.078 -16.922 1 94.12 110 ASP A C 1
ATOM 862 O O . ASP A 1 110 ? 5.684 -20.844 -16.875 1 94.12 110 ASP A O 1
ATOM 866 N N . MET A 1 111 ? 5.297 -22.641 -18 1 95.88 111 MET A N 1
ATOM 867 C CA . MET A 1 111 ? 5.527 -24.078 -18.109 1 95.88 111 MET A CA 1
ATOM 868 C C . MET A 1 111 ? 5.699 -24.484 -19.562 1 95.88 111 MET A C 1
ATOM 870 O O . MET A 1 111 ? 5.262 -25.562 -19.969 1 95.88 111 MET A O 1
ATOM 874 N N . LYS A 1 112 ? 6.297 -23.547 -20.344 1 98.12 112 LYS A N 1
ATOM 875 C CA . LYS A 1 112 ? 6.492 -23.812 -21.766 1 98.12 112 LYS A CA 1
ATOM 876 C C . LYS A 1 112 ? 7.348 -25.047 -22 1 98.12 112 LYS A C 1
ATOM 878 O O . LYS A 1 112 ? 7.207 -25.734 -23.016 1 98.12 112 LYS A O 1
ATOM 883 N N . GLY A 1 113 ? 8.227 -25.359 -21.062 1 98.19 113 GLY A N 1
ATOM 884 C CA . GLY A 1 113 ? 8.906 -26.641 -21.109 1 98.19 113 GLY A CA 1
ATOM 885 C C . GLY A 1 113 ? 7.961 -27.828 -21.047 1 98.19 113 GLY A C 1
ATOM 886 O O . GLY A 1 113 ? 8.109 -28.781 -21.797 1 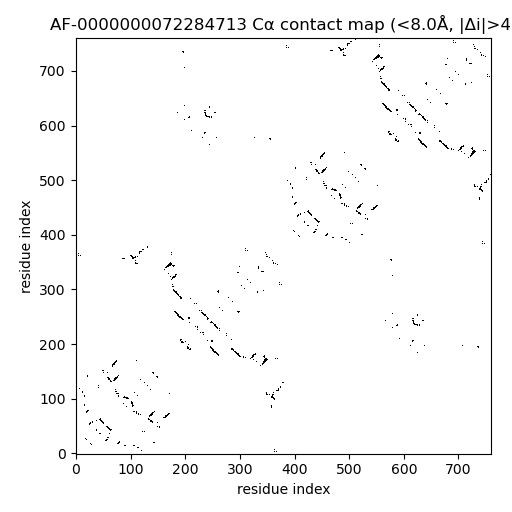98.19 113 GLY A O 1
ATOM 887 N N . GLY A 1 114 ? 6.988 -27.797 -20.125 1 98.5 114 GLY A N 1
ATOM 888 C CA . GLY A 1 114 ? 5.953 -28.812 -20.062 1 98.5 114 GLY A CA 1
ATOM 889 C C . GLY A 1 114 ? 5.121 -28.891 -21.328 1 98.5 114 GLY A C 1
ATOM 890 O O . GLY A 1 114 ? 4.793 -29.984 -21.797 1 98.5 114 GLY A O 1
ATOM 891 N N . ASN A 1 115 ? 4.809 -27.734 -21.891 1 98.62 115 ASN A N 1
ATOM 892 C CA . ASN A 1 115 ? 4.062 -27.703 -23.156 1 98.62 115 ASN A CA 1
ATOM 893 C C . ASN A 1 115 ? 4.836 -28.375 -24.281 1 98.62 115 ASN A C 1
ATOM 895 O O . ASN A 1 115 ? 4.258 -29.109 -25.078 1 98.62 115 ASN A O 1
ATOM 899 N N . ALA A 1 116 ? 6.105 -28.078 -24.328 1 98.5 116 ALA A N 1
ATOM 900 C CA . ALA A 1 116 ? 6.949 -28.703 -25.344 1 98.5 116 ALA A CA 1
ATOM 901 C C . ALA A 1 116 ? 6.953 -30.219 -25.188 1 98.5 116 ALA A C 1
ATOM 903 O O . ALA A 1 116 ? 6.918 -30.953 -26.172 1 98.5 116 ALA A O 1
ATOM 904 N N . VAL A 1 117 ? 6.988 -30.656 -23.984 1 98.44 117 VAL A N 1
ATOM 905 C CA . VAL A 1 117 ? 6.984 -32.094 -23.688 1 98.44 117 VAL A CA 1
ATOM 906 C C . VAL A 1 117 ? 5.672 -32.719 -24.156 1 98.44 117 VAL A C 1
ATOM 908 O O . VAL A 1 117 ? 5.668 -33.812 -24.719 1 98.44 117 VAL A O 1
ATOM 911 N N . ILE A 1 118 ? 4.574 -32.031 -23.922 1 98.56 118 ILE A N 1
ATOM 912 C CA . ILE A 1 118 ? 3.266 -32.531 -24.359 1 98.56 118 ILE A CA 1
ATOM 913 C C . ILE A 1 118 ? 3.287 -32.781 -25.859 1 98.56 118 ILE A C 1
ATOM 915 O O . ILE A 1 118 ? 2.943 -33.875 -26.312 1 98.56 118 ILE A O 1
ATOM 919 N N . ILE A 1 119 ? 3.756 -31.844 -26.609 1 98 119 ILE A N 1
ATOM 920 C CA . ILE A 1 119 ? 3.764 -31.922 -28.062 1 98 119 ILE A CA 1
ATOM 921 C C . ILE A 1 119 ? 4.715 -33.031 -28.516 1 98 119 ILE A C 1
ATOM 923 O O . ILE A 1 119 ? 4.355 -33.875 -29.359 1 98 119 ILE A O 1
ATOM 927 N N . ALA A 1 120 ? 5.844 -33.062 -27.953 1 97.5 120 ALA A N 1
ATOM 928 C CA . ALA A 1 120 ? 6.844 -34.062 -28.328 1 97.5 120 ALA A CA 1
ATOM 929 C C . ALA A 1 120 ? 6.379 -35.469 -27.984 1 97.5 120 ALA A C 1
ATOM 931 O O . ALA A 1 120 ? 6.676 -36.406 -28.703 1 97.5 120 ALA A O 1
ATOM 932 N N . THR A 1 121 ? 5.738 -35.594 -26.844 1 97.31 121 THR A N 1
ATOM 933 C CA . THR A 1 121 ? 5.207 -36.875 -26.438 1 97.31 121 THR A CA 1
ATOM 934 C C . THR A 1 121 ? 4.223 -37.438 -27.469 1 97.31 121 THR A C 1
ATOM 936 O O . THR A 1 121 ? 4.34 -38.562 -27.906 1 97.31 121 THR A O 1
ATOM 939 N N . LEU A 1 122 ? 3.299 -36.656 -27.875 1 96.94 122 LEU A N 1
ATOM 940 C CA . LEU A 1 122 ? 2.305 -37.094 -28.844 1 96.94 122 LEU A CA 1
ATOM 941 C C . LEU A 1 122 ? 2.955 -37.375 -30.188 1 96.94 122 LEU A C 1
ATOM 943 O O . LEU A 1 122 ? 2.588 -38.344 -30.875 1 96.94 122 LEU A O 1
ATOM 947 N N . LYS A 1 123 ? 3.854 -36.5 -30.594 1 95.94 123 LYS A N 1
ATOM 948 C CA . LYS A 1 123 ? 4.566 -36.75 -31.859 1 95.94 123 LYS A CA 1
ATOM 949 C C . LYS A 1 123 ? 5.27 -38.094 -31.859 1 95.94 123 LYS A C 1
ATOM 951 O O . LYS A 1 123 ? 5.195 -38.844 -32.844 1 95.94 123 LYS A O 1
ATOM 956 N N . ARG A 1 124 ? 5.91 -38.344 -30.781 1 95.81 124 ARG A N 1
ATOM 957 C CA . ARG A 1 124 ? 6.621 -39.625 -30.641 1 95.81 124 ARG A CA 1
ATOM 958 C C . ARG A 1 124 ? 5.652 -40.781 -30.703 1 95.81 124 ARG A C 1
ATOM 960 O O . ARG A 1 124 ? 5.941 -41.812 -31.344 1 95.81 124 ARG A O 1
ATOM 967 N N . LEU A 1 125 ? 4.562 -40.719 -30.047 1 96.12 125 LEU A N 1
ATOM 968 C CA . LEU A 1 125 ? 3.557 -41.781 -30.094 1 96.12 125 LEU A CA 1
ATOM 969 C C . LEU A 1 125 ? 3.068 -42 -31.516 1 96.12 125 LEU A C 1
ATOM 971 O O . LEU A 1 125 ? 2.945 -43.125 -31.969 1 96.12 125 LEU A O 1
ATOM 975 N N . ILE A 1 126 ? 2.855 -40.969 -32.25 1 94.25 126 ILE A N 1
ATOM 976 C CA . ILE A 1 126 ? 2.387 -41.031 -33.625 1 94.25 126 ILE A CA 1
ATOM 977 C C . ILE A 1 126 ? 3.457 -41.688 -34.5 1 94.25 126 ILE A C 1
ATOM 979 O O . ILE A 1 126 ? 3.164 -42.594 -35.281 1 94.25 126 ILE A O 1
ATOM 983 N N . GLU A 1 127 ? 4.652 -41.219 -34.312 1 93.69 127 GLU A N 1
ATOM 984 C CA . GLU A 1 127 ? 5.758 -41.75 -35.125 1 93.69 127 GLU A CA 1
ATOM 985 C C . GLU A 1 127 ? 5.977 -43.219 -34.844 1 93.69 127 GLU A C 1
ATOM 987 O O . GLU A 1 127 ? 6.41 -43.969 -35.75 1 93.69 127 GLU A O 1
ATOM 992 N N . ASN A 1 128 ? 5.613 -43.625 -33.688 1 93.88 128 ASN A N 1
ATOM 993 C CA . ASN A 1 128 ? 5.758 -45.031 -33.312 1 93.88 128 ASN A CA 1
ATOM 994 C C . ASN A 1 128 ? 4.504 -45.812 -33.625 1 93.88 128 ASN A C 1
ATOM 996 O O . ASN A 1 128 ? 4.367 -46.969 -33.219 1 93.88 128 ASN A O 1
ATOM 1000 N N . ASN A 1 129 ? 3.529 -45.25 -34.25 1 93.5 129 ASN A N 1
ATOM 1001 C CA . ASN A 1 129 ? 2.285 -45.844 -34.719 1 93.5 129 ASN A CA 1
ATOM 1002 C C . ASN A 1 129 ? 1.424 -46.312 -33.562 1 93.5 129 ASN A C 1
ATOM 1004 O O . ASN A 1 129 ? 0.792 -47.375 -33.625 1 93.5 129 ASN A O 1
ATOM 1008 N N . ASN A 1 130 ? 1.629 -45.625 -32.469 1 93.88 130 ASN A N 1
ATOM 1009 C CA . ASN A 1 130 ? 0.709 -45.844 -31.344 1 93.88 130 ASN A CA 1
ATOM 1010 C C . ASN A 1 130 ? -0.623 -45.125 -31.562 1 93.88 130 ASN A C 1
ATOM 1012 O O . ASN A 1 130 ? -0.665 -44.062 -32.156 1 93.88 130 ASN A O 1
ATOM 1016 N N . ASN A 1 131 ? -1.666 -45.781 -31.094 1 91.75 131 ASN A N 1
ATOM 1017 C CA . ASN A 1 131 ? -2.979 -45.156 -31.156 1 91.75 131 ASN A CA 1
ATOM 1018 C C . ASN A 1 131 ? -3.092 -44 -30.172 1 91.75 131 ASN A C 1
ATOM 1020 O O . ASN A 1 131 ? -2.811 -44.156 -28.984 1 91.75 131 ASN A O 1
ATOM 1024 N N . ILE A 1 132 ? -3.467 -42.875 -30.719 1 94.06 132 ILE A N 1
ATOM 1025 C CA . ILE A 1 132 ? -3.58 -41.688 -29.859 1 94.06 132 ILE A CA 1
ATOM 1026 C C . ILE A 1 132 ? -5.027 -41.219 -29.828 1 94.06 132 ILE A C 1
ATOM 1028 O O . ILE A 1 132 ? -5.301 -40.062 -29.484 1 94.06 132 ILE A O 1
ATOM 1032 N N . ASP A 1 133 ? -5.988 -42.062 -30.234 1 94.44 133 ASP A N 1
ATOM 1033 C CA . ASP A 1 133 ? -7.395 -41.688 -30.328 1 94.44 133 ASP A CA 1
ATOM 1034 C C . ASP A 1 133 ? -7.969 -41.312 -28.969 1 94.44 133 ASP A C 1
ATOM 1036 O O . ASP A 1 133 ? -8.906 -40.5 -28.875 1 94.44 133 ASP A O 1
ATOM 1040 N N . ASP A 1 134 ? -7.402 -41.875 -27.953 1 95.94 134 ASP A N 1
ATOM 1041 C CA . ASP A 1 134 ? -7.938 -41.656 -26.609 1 95.94 134 ASP A CA 1
ATOM 1042 C C . ASP A 1 134 ? -7.191 -40.562 -25.875 1 95.94 134 ASP A C 1
ATOM 1044 O O . ASP A 1 134 ? -7.379 -40.344 -24.672 1 95.94 134 ASP A O 1
ATOM 1048 N N . ILE A 1 135 ? -6.344 -39.812 -26.594 1 97.69 135 ILE A N 1
ATOM 1049 C CA . ILE A 1 135 ? -5.535 -38.75 -25.969 1 97.69 135 ILE A CA 1
ATOM 1050 C C . ILE A 1 135 ? -5.883 -37.406 -26.578 1 97.69 135 ILE A C 1
ATOM 1052 O O . ILE A 1 135 ? -6.008 -37.281 -27.797 1 97.69 135 ILE A O 1
ATOM 1056 N N . ALA A 1 136 ? -6.125 -36.406 -25.75 1 98.44 136 ALA A N 1
ATOM 1057 C CA . ALA A 1 136 ? -6.312 -35.031 -26.188 1 98.44 136 ALA A CA 1
ATOM 1058 C C . ALA A 1 136 ? -5.297 -34.125 -25.516 1 98.44 136 ALA A C 1
ATOM 1060 O O . ALA A 1 136 ? -4.625 -34.5 -24.562 1 98.44 136 ALA A O 1
ATOM 1061 N N . ILE A 1 137 ? -5.109 -32.938 -26.078 1 98.62 137 ILE A N 1
ATOM 1062 C CA . ILE A 1 137 ? -4.273 -31.859 -25.531 1 98.62 137 ILE A CA 1
ATOM 1063 C C . ILE A 1 137 ? -5.148 -30.656 -25.156 1 98.62 137 ILE A C 1
ATOM 1065 O O . ILE A 1 137 ? -6.051 -30.281 -25.906 1 98.62 137 ILE A O 1
ATOM 1069 N N . PHE A 1 138 ? -4.891 -30.109 -23.938 1 98.69 138 PHE A N 1
ATOM 1070 C CA . PHE A 1 138 ? -5.582 -28.891 -23.516 1 98.69 138 PHE A CA 1
ATOM 1071 C C . PHE A 1 138 ? -4.594 -27.844 -23.016 1 98.69 138 PHE A C 1
ATOM 1073 O O . PHE A 1 138 ? -3.832 -28.094 -22.078 1 98.69 138 PHE A O 1
ATOM 1080 N N . PHE A 1 139 ? -4.535 -26.672 -23.672 1 98.69 139 PHE A N 1
ATOM 1081 C CA . PHE A 1 139 ? -3.764 -25.516 -23.219 1 98.69 139 PHE A CA 1
ATOM 1082 C C . PHE A 1 139 ? -4.684 -24.391 -22.75 1 98.69 139 PHE A C 1
ATOM 1084 O O . PHE A 1 139 ? -5.504 -23.891 -23.531 1 98.69 139 PHE A O 1
ATOM 1091 N N . SER A 1 140 ? -4.523 -24.031 -21.5 1 98.12 140 SER A N 1
ATOM 1092 C CA . SER A 1 140 ? -5.363 -22.953 -20.969 1 98.12 140 SER A CA 1
ATOM 1093 C C . SER A 1 140 ? -4.66 -21.609 -21.047 1 98.12 140 SER A C 1
ATOM 1095 O O . SER A 1 140 ? -3.443 -21.547 -21.234 1 98.12 140 SER A O 1
ATOM 1097 N N . THR A 1 141 ? -5.434 -20.562 -21 1 96.19 141 THR A N 1
ATOM 1098 C CA . THR A 1 141 ? -4.938 -19.203 -20.812 1 96.19 141 THR A CA 1
ATOM 1099 C C . THR A 1 141 ? -5.23 -18.719 -19.391 1 96.19 141 THR A C 1
ATOM 1101 O O . THR A 1 141 ? -5.945 -19.375 -18.641 1 96.19 141 THR A O 1
ATOM 1104 N N . GLU A 1 142 ? -4.578 -17.734 -18.906 1 93.06 142 GLU A N 1
ATOM 1105 C CA . GLU A 1 142 ? -4.84 -17.047 -17.641 1 93.06 142 GLU A CA 1
ATOM 1106 C C . GLU A 1 142 ? -4.719 -18.016 -16.453 1 93.06 142 GLU A C 1
ATOM 1108 O O . GLU A 1 142 ? -5.496 -17.938 -15.508 1 93.06 142 GLU A O 1
ATOM 1113 N N . GLU A 1 143 ? -3.906 -19 -16.578 1 91.06 143 GLU A N 1
ATOM 1114 C CA . GLU A 1 143 ? -3.689 -19.922 -15.477 1 91.06 143 GLU A CA 1
ATOM 1115 C C . GLU A 1 143 ? -3.021 -19.234 -14.297 1 91.06 143 GLU A C 1
ATOM 1117 O O . GLU A 1 143 ? -3.418 -19.438 -13.148 1 91.06 143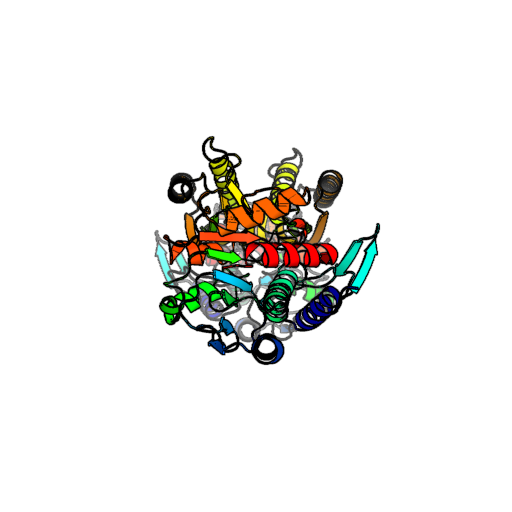 GLU A O 1
ATOM 1122 N N . GLU A 1 144 ? -2.121 -18.328 -14.477 1 86.5 144 GLU A N 1
ATOM 1123 C CA . GLU A 1 144 ? -1.274 -17.719 -13.461 1 86.5 144 GLU A CA 1
ATOM 1124 C C . GLU A 1 144 ? -2.062 -16.719 -12.617 1 86.5 144 GLU A C 1
ATOM 1126 O O . GLU A 1 144 ? -1.572 -16.234 -11.594 1 86.5 144 GLU A O 1
ATOM 1131 N N . VAL A 1 145 ? -3.209 -16.406 -13.078 1 84.38 145 VAL A N 1
ATOM 1132 C CA . VAL A 1 145 ? -4.023 -15.414 -12.391 1 84.38 145 VAL A CA 1
ATOM 1133 C C . VAL A 1 145 ? -5.285 -16.062 -11.836 1 84.38 145 VAL A C 1
ATOM 1135 O O . VAL A 1 145 ? -6.379 -15.516 -11.945 1 84.38 145 VAL A O 1
ATOM 1138 N N . GLY A 1 146 ? -5.105 -17.328 -11.367 1 81.94 146 GLY A N 1
ATOM 1139 C CA . GLY A 1 146 ? -6.203 -17.969 -10.672 1 81.94 146 GLY A CA 1
ATOM 1140 C C . GLY A 1 146 ? -6.895 -19.031 -11.5 1 81.94 146 GLY A C 1
ATOM 1141 O O . GLY A 1 146 ? -8.102 -19.25 -11.367 1 81.94 146 GLY A O 1
ATOM 1142 N N . VAL A 1 147 ? -6.211 -19.594 -12.523 1 90.88 147 VAL A N 1
ATOM 1143 C CA . VAL A 1 147 ? -6.695 -20.688 -13.359 1 90.88 147 VAL A CA 1
ATOM 1144 C C . VAL A 1 147 ? -7.984 -20.266 -14.062 1 90.88 147 VAL A C 1
ATOM 1146 O O . VAL A 1 147 ? -8.906 -21.078 -14.219 1 90.88 147 VAL A O 1
ATOM 1149 N N . ARG A 1 148 ? -8.094 -19.047 -14.43 1 90.25 148 ARG A N 1
ATOM 1150 C CA . ARG A 1 148 ? -9.336 -18.453 -14.914 1 90.25 148 ARG A CA 1
ATOM 1151 C C . ARG A 1 148 ? -9.711 -19.016 -16.281 1 90.25 148 ARG A C 1
ATOM 1153 O O . ARG A 1 148 ? -10.891 -19.219 -16.578 1 90.25 148 ARG A O 1
ATOM 1160 N N . GLY A 1 149 ? -8.75 -19.281 -17.125 1 94.75 149 GLY A N 1
ATOM 1161 C CA . GLY A 1 149 ? -9.023 -19.812 -18.453 1 94.75 149 GLY A CA 1
ATOM 1162 C C . GLY A 1 149 ? -9.672 -21.188 -18.422 1 94.75 149 GLY A C 1
ATOM 1163 O O . GLY A 1 149 ? -10.656 -21.422 -19.109 1 94.75 149 GLY A O 1
ATOM 1164 N N . CYS A 1 150 ? -9.094 -22.016 -17.641 1 96.12 150 CYS A N 1
ATOM 1165 C CA . CYS A 1 150 ? -9.641 -23.359 -17.484 1 96.12 150 CYS A CA 1
ATOM 1166 C C . CYS A 1 150 ? -11.055 -23.312 -16.922 1 96.12 150 CYS A C 1
ATOM 1168 O O . CYS A 1 150 ? -11.945 -24 -17.406 1 96.12 150 CYS A O 1
ATOM 1170 N N . GLN A 1 151 ? -11.242 -22.469 -15.922 1 94.69 151 GLN A N 1
ATOM 1171 C CA . GLN A 1 151 ? -12.578 -22.297 -15.352 1 94.69 151 GLN A CA 1
ATOM 1172 C C . GLN A 1 151 ? -13.57 -21.812 -16.406 1 94.69 151 GLN A C 1
ATOM 1174 O O . GLN A 1 151 ? -14.688 -22.312 -16.484 1 94.69 151 GLN A O 1
ATOM 1179 N N . ASP A 1 152 ? -13.148 -20.828 -17.156 1 96.25 152 ASP A N 1
ATOM 1180 C CA . ASP A 1 152 ? -13.977 -20.266 -18.219 1 96.25 152 ASP A CA 1
ATOM 1181 C C . ASP A 1 152 ? -14.328 -21.328 -19.266 1 96.25 152 ASP A C 1
ATOM 1183 O O . ASP A 1 152 ? -15.469 -21.391 -19.734 1 96.25 152 ASP A O 1
ATOM 1187 N N . PHE A 1 153 ? -13.391 -22.125 -19.641 1 96.94 153 PHE A N 1
ATOM 1188 C CA . PHE A 1 153 ? -13.586 -23.188 -20.625 1 96.94 153 PHE A CA 1
ATOM 1189 C C . PHE A 1 153 ? -14.641 -24.188 -20.141 1 96.94 153 PHE A C 1
ATOM 1191 O O . PHE A 1 153 ? -15.453 -24.672 -20.938 1 96.94 153 PHE A O 1
ATOM 1198 N N . MET A 1 154 ? -14.633 -24.469 -18.859 1 96.06 154 MET A N 1
ATOM 1199 C CA . MET A 1 154 ? -15.555 -25.453 -18.297 1 96.06 154 MET A CA 1
ATOM 1200 C C . MET A 1 154 ? -17 -24.953 -18.359 1 96.06 154 MET A C 1
ATOM 1202 O O . MET A 1 154 ? -17.938 -25.75 -18.422 1 96.06 154 MET A O 1
ATOM 1206 N N . VAL A 1 155 ? -17.188 -23.703 -18.406 1 95.31 155 VAL A N 1
ATOM 1207 C CA . VAL A 1 155 ? -18.531 -23.125 -18.484 1 95.31 155 VAL A CA 1
ATOM 1208 C C . VAL A 1 155 ? -19.156 -23.453 -19.828 1 95.31 155 VAL A C 1
ATOM 1210 O O . VAL A 1 155 ? -20.344 -23.797 -19.906 1 95.31 155 VAL A O 1
ATOM 1213 N N . SER A 1 156 ? -18.438 -23.438 -20.859 1 94.38 156 SER A N 1
ATOM 1214 C CA . SER A 1 156 ? -19.016 -23.547 -22.203 1 94.38 156 SER A CA 1
ATOM 1215 C C . SER A 1 156 ? -18.703 -24.906 -22.812 1 94.38 156 SER A C 1
ATOM 1217 O O . SER A 1 156 ? -19.438 -25.375 -23.688 1 94.38 156 SER A O 1
ATOM 1219 N N . HIS A 1 157 ? -17.609 -25.609 -22.359 1 96.44 157 HIS A N 1
ATOM 1220 C CA . HIS A 1 157 ? -17.156 -26.766 -23.094 1 96.44 157 HIS A CA 1
ATOM 1221 C C . HIS A 1 157 ? -16.922 -27.953 -22.172 1 96.44 157 HIS A C 1
ATOM 1223 O O . HIS A 1 157 ? -16.188 -28.891 -22.516 1 96.44 157 HIS A O 1
ATOM 1229 N N . ARG A 1 158 ? -17.516 -27.938 -21.047 1 96 158 ARG A N 1
ATOM 1230 C CA . ARG A 1 158 ? -17.344 -28.984 -20.047 1 96 158 ARG A CA 1
ATOM 1231 C C . ARG A 1 158 ? -17.656 -30.359 -20.656 1 96 158 ARG A C 1
ATOM 1233 O O . ARG A 1 158 ? -17 -31.344 -20.328 1 96 158 ARG A O 1
ATOM 1240 N N . HIS A 1 159 ? -18.641 -30.422 -21.531 1 96.25 159 HIS A N 1
ATOM 1241 C CA . HIS A 1 159 ? -19.141 -31.672 -22.094 1 96.25 159 HIS A CA 1
ATOM 1242 C C . HIS A 1 159 ? -18.062 -32.438 -22.844 1 96.25 159 HIS A C 1
ATOM 1244 O O . HIS A 1 159 ? -18.109 -33.656 -22.953 1 96.25 159 HIS A O 1
ATOM 1250 N N . MET A 1 160 ? -17.047 -31.781 -23.281 1 96.5 160 MET A N 1
ATOM 1251 C CA . MET A 1 160 ? -15.984 -32.406 -24.062 1 96.5 160 MET A CA 1
ATOM 1252 C C . MET A 1 160 ? -15.148 -33.344 -23.203 1 96.5 160 MET A C 1
ATOM 1254 O O . MET A 1 160 ? -14.469 -34.219 -23.734 1 96.5 160 MET A O 1
ATOM 1258 N N . PHE A 1 161 ? -15.258 -33.156 -21.875 1 97.62 161 PHE A N 1
ATOM 1259 C CA . PHE A 1 161 ? -14.336 -33.875 -21 1 97.62 161 PHE A CA 1
ATOM 1260 C C . PHE A 1 161 ? -15.062 -34.969 -20.219 1 97.62 161 PHE A C 1
ATOM 1262 O O . PHE A 1 161 ? -14.508 -35.531 -19.266 1 97.62 161 PHE A O 1
ATOM 1269 N N . GLU A 1 162 ? -16.234 -35.281 -20.562 1 96.62 162 GLU A N 1
ATOM 1270 C CA . GLU A 1 162 ? -17.078 -36.219 -19.797 1 96.62 162 GLU A CA 1
ATOM 1271 C C . GLU A 1 162 ? -16.469 -37.594 -19.75 1 96.62 162 GLU A C 1
ATOM 1273 O O . GLU A 1 162 ? -16.656 -38.344 -18.766 1 96.62 162 GLU A O 1
ATOM 1278 N N . SER A 1 163 ? -15.742 -37.938 -20.75 1 97.12 163 SER A N 1
ATOM 1279 C CA . SER A 1 163 ? -15.211 -39.312 -20.844 1 97.12 163 SER A CA 1
ATOM 1280 C C . SER A 1 163 ? -13.805 -39.375 -20.266 1 97.12 163 SER A C 1
ATOM 1282 O O . SER A 1 163 ? -13.211 -40.469 -20.219 1 97.12 163 SER A O 1
ATOM 1284 N N . VAL A 1 164 ? -13.32 -38.281 -19.828 1 98 164 VAL A N 1
ATOM 1285 C CA . VAL A 1 164 ? -11.922 -38.219 -19.406 1 98 164 VAL A CA 1
ATOM 1286 C C . VAL A 1 164 ? -11.734 -39.031 -18.125 1 98 164 VAL A C 1
ATOM 1288 O O . VAL A 1 164 ? -12.5 -38.875 -17.172 1 98 164 VAL A O 1
ATOM 1291 N N . GLU A 1 165 ? -10.734 -39.875 -18.156 1 97.38 165 GLU A N 1
ATOM 1292 C CA . GLU A 1 165 ? -10.367 -40.656 -16.969 1 97.38 165 GLU A CA 1
ATOM 1293 C C . GLU A 1 165 ? -9.258 -39.969 -16.172 1 97.38 165 GLU A C 1
ATOM 1295 O O . GLU A 1 165 ? -9.258 -40 -14.945 1 97.38 165 GLU A O 1
ATOM 1300 N N . THR A 1 166 ? -8.336 -39.438 -16.875 1 98.19 166 THR A N 1
ATOM 1301 C CA . THR A 1 166 ? -7.188 -38.844 -16.203 1 98.19 166 THR A CA 1
ATOM 1302 C C . THR A 1 166 ? -6.723 -37.562 -16.922 1 98.19 166 THR A C 1
ATOM 1304 O O . THR A 1 166 ? -6.523 -37.594 -18.141 1 98.19 166 THR A O 1
ATOM 1307 N N . PHE A 1 167 ? -6.594 -36.5 -16.156 1 98.38 167 PHE A N 1
ATOM 1308 C CA . PHE A 1 167 ? -5.922 -35.281 -16.625 1 98.38 167 PHE A CA 1
ATOM 1309 C C . PHE A 1 167 ? -4.461 -35.281 -16.203 1 98.38 167 PHE A C 1
ATOM 1311 O O . PHE A 1 167 ? -4.148 -35.469 -15.023 1 98.38 167 PHE A O 1
ATOM 1318 N N . VAL A 1 168 ? -3.541 -35.125 -17.094 1 98.56 168 VAL A N 1
ATOM 1319 C CA . VAL A 1 168 ? -2.119 -35 -16.781 1 98.56 168 VAL A CA 1
ATOM 1320 C C . VAL A 1 168 ? -1.654 -33.562 -17 1 98.56 168 VAL A C 1
ATOM 1322 O O . VAL A 1 168 ? -1.559 -33.094 -18.125 1 98.56 168 VAL A O 1
ATOM 1325 N N . VAL A 1 169 ? -1.372 -32.906 -15.914 1 98.5 169 VAL A N 1
ATOM 1326 C CA . VAL A 1 169 ? -0.945 -31.5 -15.977 1 98.5 169 VAL A CA 1
ATOM 1327 C C . VAL A 1 169 ? 0.577 -31.422 -15.875 1 98.5 169 VAL A C 1
ATOM 1329 O O . VAL A 1 169 ? 1.163 -31.875 -14.883 1 98.5 169 VAL A O 1
ATOM 1332 N N . LEU A 1 170 ? 1.225 -30.812 -16.844 1 98.44 170 LEU A N 1
ATOM 1333 C CA . LEU A 1 170 ? 2.678 -30.906 -16.922 1 98.44 170 LEU A CA 1
ATOM 1334 C C . LEU A 1 170 ? 3.344 -29.688 -16.297 1 98.44 170 LEU A C 1
ATOM 1336 O O . LEU A 1 170 ? 4.27 -29.109 -16.875 1 98.44 170 LEU A O 1
ATOM 1340 N N . GLU A 1 171 ? 2.879 -29.344 -15.148 1 97.25 171 GLU A N 1
ATOM 1341 C CA . GLU A 1 171 ? 3.504 -28.312 -14.32 1 97.25 171 GLU A CA 1
ATOM 1342 C C . GLU A 1 171 ? 4.891 -28.75 -13.859 1 97.25 171 GLU A C 1
ATOM 1344 O O . GLU A 1 171 ? 5.227 -29.922 -13.906 1 97.25 171 GLU A O 1
ATOM 1349 N N . PRO A 1 172 ? 5.703 -27.75 -13.414 1 96.81 172 PRO A N 1
ATOM 1350 C CA . PRO A 1 172 ? 6.992 -28.141 -12.844 1 96.81 172 PRO A CA 1
ATOM 1351 C C . PRO A 1 172 ? 6.852 -29.016 -11.602 1 96.81 172 PRO A C 1
ATOM 1353 O O . PRO A 1 172 ? 6.125 -28.672 -10.672 1 96.81 172 PRO A O 1
ATOM 1356 N N . THR A 1 173 ? 7.535 -30.188 -11.617 1 97.25 173 THR A N 1
ATOM 1357 C CA . THR A 1 173 ? 7.508 -31.094 -10.477 1 97.25 173 THR A CA 1
ATOM 1358 C C . THR A 1 173 ? 8.914 -31.609 -10.164 1 97.25 173 THR A C 1
ATOM 1360 O O . THR A 1 173 ? 9.094 -32.438 -9.266 1 97.25 173 THR A O 1
ATOM 1363 N N . ASN A 1 174 ? 9.922 -31.188 -10.867 1 96.38 174 ASN A N 1
ATOM 1364 C CA . ASN A 1 174 ? 11.258 -31.766 -10.758 1 96.38 174 ASN A CA 1
ATOM 1365 C C . ASN A 1 174 ? 11.273 -33.219 -11.188 1 96.38 174 ASN A C 1
ATOM 1367 O O . ASN A 1 174 ? 12.047 -34.031 -10.648 1 96.38 174 ASN A O 1
ATOM 1371 N N . LEU A 1 175 ? 10.305 -33.656 -11.961 1 97.69 175 LEU A N 1
ATOM 1372 C CA . LEU A 1 175 ? 10.094 -35 -12.445 1 97.69 175 LEU A CA 1
ATOM 1373 C C . LEU A 1 175 ? 9.562 -35.906 -11.328 1 97.69 175 LEU A C 1
ATOM 1375 O O . LEU A 1 175 ? 9.57 -37.125 -11.461 1 97.69 175 LEU A O 1
ATOM 1379 N N . TYR A 1 176 ? 9.148 -35.25 -10.242 1 97.62 176 TYR A N 1
ATOM 1380 C CA . TYR A 1 176 ? 8.43 -36.031 -9.242 1 97.62 176 TYR A CA 1
ATOM 1381 C C . TYR A 1 176 ? 6.992 -36.281 -9.68 1 97.62 176 TYR A C 1
ATOM 1383 O O . TYR A 1 176 ? 6.402 -35.469 -10.406 1 97.62 176 TYR A O 1
ATOM 1391 N N . VAL A 1 177 ? 6.484 -37.438 -9.289 1 97.81 177 VAL A N 1
ATOM 1392 C CA . VAL A 1 177 ? 5.113 -37.781 -9.641 1 97.81 177 VAL A CA 1
ATOM 1393 C C . VAL A 1 177 ? 4.141 -37.125 -8.664 1 97.81 177 VAL A C 1
ATOM 1395 O O . VAL A 1 177 ? 4.035 -37.562 -7.508 1 97.81 177 VAL A O 1
ATOM 1398 N N . GLY A 1 178 ? 3.473 -36.156 -9.172 1 97.06 178 GLY A N 1
ATOM 1399 C CA . GLY A 1 178 ? 2.529 -35.438 -8.336 1 97.06 178 GLY A CA 1
ATOM 1400 C C . GLY A 1 178 ? 1.161 -36.094 -8.273 1 97.06 178 GLY A C 1
ATOM 1401 O O . GLY A 1 178 ? 0.416 -36.062 -9.25 1 97.06 178 GLY A O 1
ATOM 1402 N N . SER A 1 179 ? 0.818 -36.562 -7.07 1 96.44 179 SER A N 1
ATOM 1403 C CA . SER A 1 179 ? -0.471 -37.219 -6.871 1 96.44 179 SER A CA 1
ATOM 1404 C C . SER A 1 179 ? -1.38 -36.406 -5.973 1 96.44 179 SER A C 1
ATOM 1406 O O . SER A 1 179 ? -2.475 -36.844 -5.613 1 96.44 179 SER A O 1
ATOM 1408 N N . GLY A 1 180 ? -0.934 -35.25 -5.59 1 95.06 180 GLY A N 1
ATOM 1409 C CA . GLY A 1 180 ? -1.69 -34.312 -4.785 1 95.06 180 GLY A CA 1
ATOM 1410 C C . GLY A 1 180 ? -1.317 -32.844 -5.055 1 95.06 180 GLY A C 1
ATOM 1411 O O . GLY A 1 180 ? -0.272 -32.562 -5.648 1 95.06 180 GLY A O 1
ATOM 1412 N N . GLN A 1 181 ? -2.166 -32 -4.68 1 94.5 181 GLN A N 1
ATOM 1413 C CA . GLN A 1 181 ? -1.974 -30.562 -4.832 1 94.5 181 GLN A CA 1
ATOM 1414 C C . GLN A 1 181 ? -2.627 -29.797 -3.688 1 94.5 181 GLN A C 1
ATOM 1416 O O . GLN A 1 181 ? -3.766 -30.078 -3.312 1 94.5 181 GLN A O 1
ATOM 1421 N N . ASN A 1 182 ? -1.853 -28.859 -3.186 1 93.06 182 ASN A N 1
ATOM 1422 C CA . ASN A 1 182 ? -2.391 -28.016 -2.125 1 93.06 182 ASN A CA 1
ATOM 1423 C C . ASN A 1 182 ? -3.508 -27.109 -2.641 1 93.06 182 ASN A C 1
ATOM 1425 O O . ASN A 1 182 ? -3.537 -26.766 -3.822 1 93.06 182 ASN A O 1
ATOM 1429 N N . GLY A 1 183 ? -4.422 -26.859 -1.703 1 92.06 183 GLY A N 1
ATOM 1430 C CA . GLY A 1 183 ? -5.406 -25.828 -1.986 1 92.06 183 GLY A CA 1
ATOM 1431 C C . GLY A 1 183 ? -4.902 -24.422 -1.706 1 92.06 183 GLY A C 1
ATOM 1432 O O . GLY A 1 183 ? -3.82 -24.25 -1.143 1 92.06 183 GLY A O 1
ATOM 1433 N N . HIS A 1 184 ? -5.699 -23.391 -2.215 1 91.69 184 HIS A N 1
ATOM 1434 C CA . HIS A 1 184 ? -5.336 -22.031 -1.861 1 91.69 184 HIS A CA 1
ATOM 1435 C C . HIS A 1 184 ? -6.574 -21.172 -1.624 1 91.69 184 HIS A C 1
ATOM 1437 O O . HIS A 1 184 ? -7.629 -21.422 -2.215 1 91.69 184 HIS A O 1
ATOM 1443 N N . TYR A 1 185 ? -6.457 -20.344 -0.664 1 93.38 185 TYR A N 1
ATOM 1444 C CA . TYR A 1 185 ? -7.367 -19.219 -0.486 1 93.38 185 TYR A CA 1
ATOM 1445 C C . TYR A 1 185 ? -6.637 -17.891 -0.662 1 93.38 185 TYR A C 1
ATOM 1447 O O . TYR A 1 185 ? -5.594 -17.672 -0.044 1 93.38 185 TYR A O 1
ATOM 1455 N N . TRP A 1 186 ? -7.105 -17.109 -1.594 1 95.12 186 TRP A N 1
ATOM 1456 C CA . TRP A 1 186 ? -6.715 -15.703 -1.652 1 95.12 186 TRP A CA 1
ATOM 1457 C C . TRP A 1 186 ? -7.758 -14.82 -0.979 1 95.12 186 TRP A C 1
ATOM 1459 O O . TRP A 1 186 ? -8.922 -14.805 -1.389 1 95.12 186 TRP A O 1
ATOM 1469 N N . VAL A 1 187 ? -7.289 -14.117 0.026 1 97.81 187 VAL A N 1
ATOM 1470 C CA . VAL A 1 187 ? -8.227 -13.328 0.816 1 97.81 187 VAL A CA 1
ATOM 1471 C C . VAL A 1 187 ? -7.805 -11.859 0.815 1 97.81 187 VAL A C 1
ATOM 1473 O O . VAL A 1 187 ? -6.625 -11.547 0.984 1 97.81 187 VAL A O 1
ATOM 1476 N N . LYS A 1 188 ? -8.711 -11.008 0.558 1 98.56 188 LYS A N 1
ATOM 1477 C CA . LYS A 1 188 ? -8.539 -9.57 0.717 1 98.56 188 LYS A CA 1
ATOM 1478 C C . LYS A 1 188 ? -9.031 -9.102 2.084 1 98.56 188 LYS A C 1
ATOM 1480 O O . LYS A 1 188 ? -10.18 -9.352 2.453 1 98.56 188 LYS A O 1
ATOM 1485 N N . TYR A 1 189 ? -8.195 -8.5 2.816 1 98.69 189 TYR A N 1
ATOM 1486 C CA . TYR A 1 189 ? -8.562 -7.91 4.102 1 98.69 189 TYR A CA 1
ATOM 1487 C C . TYR A 1 189 ? -8.594 -6.391 4.012 1 98.69 189 TYR A C 1
ATOM 1489 O O . TYR A 1 189 ? -7.746 -5.781 3.355 1 98.69 189 TYR A O 1
ATOM 1497 N N . THR A 1 190 ? -9.578 -5.824 4.637 1 98.69 190 THR A N 1
ATOM 1498 C CA . THR A 1 190 ? -9.719 -4.375 4.719 1 98.69 190 THR A CA 1
ATOM 1499 C C . THR A 1 190 ? -9.812 -3.926 6.176 1 98.69 190 THR A C 1
ATOM 1501 O O . THR A 1 190 ? -10.609 -4.473 6.945 1 98.69 190 THR A O 1
ATOM 1504 N N . CYS A 1 191 ? -9 -3.041 6.59 1 98.5 191 CYS A N 1
ATOM 1505 C CA . CYS A 1 191 ? -9.055 -2.428 7.91 1 98.5 191 CYS A CA 1
ATOM 1506 C C . CYS A 1 191 ? -9.5 -0.974 7.816 1 98.5 191 CYS A C 1
ATOM 1508 O O . CYS A 1 191 ? -8.875 -0.17 7.125 1 98.5 191 CYS A O 1
ATOM 1510 N N . HIS A 1 192 ? -10.562 -0.676 8.453 1 96.75 192 HIS A N 1
ATOM 1511 C CA . HIS A 1 192 ? -11.07 0.688 8.539 1 96.75 192 HIS A CA 1
ATOM 1512 C C . HIS A 1 192 ? -10.719 1.323 9.883 1 96.75 192 HIS A C 1
ATOM 1514 O O . HIS A 1 192 ? -11.102 0.813 10.938 1 96.75 192 HIS A O 1
ATOM 1520 N N . GLY A 1 193 ? -9.969 2.406 9.805 1 94.81 193 GLY A N 1
ATOM 1521 C CA . GLY A 1 193 ? -9.648 3.205 10.977 1 94.81 193 GLY A CA 1
ATOM 1522 C C . GLY A 1 193 ? -10.367 4.539 11.008 1 94.81 193 GLY A C 1
ATOM 1523 O O . GLY A 1 193 ? -11.547 4.621 10.648 1 94.81 193 GLY A O 1
ATOM 1524 N N . LYS A 1 194 ? -9.703 5.492 11.555 1 89.38 194 LYS A N 1
ATOM 1525 C CA . LYS A 1 194 ? -10.227 6.852 11.672 1 89.38 194 LYS A CA 1
ATOM 1526 C C . LYS A 1 194 ? -9.125 7.883 11.438 1 89.38 194 LYS A C 1
ATOM 1528 O O . LYS A 1 194 ? -8.086 7.852 12.102 1 89.38 194 LYS A O 1
ATOM 1533 N N . SER A 1 195 ? -9.359 8.766 10.5 1 87.62 195 SER A N 1
ATOM 1534 C CA . SER A 1 195 ? -8.367 9.758 10.109 1 87.62 195 SER A CA 1
ATOM 1535 C C . SER A 1 195 ? -8.18 10.805 11.203 1 87.62 195 SER A C 1
ATOM 1537 O O . SER A 1 195 ? -9.102 11.094 11.961 1 87.62 195 SER A O 1
ATOM 1539 N N . ALA A 1 196 ? -6.992 11.305 11.328 1 86.19 196 ALA A N 1
ATOM 1540 C CA . ALA A 1 196 ? -6.598 12.414 12.188 1 86.19 196 ALA A CA 1
ATOM 1541 C C . ALA A 1 196 ? -5.32 13.078 11.68 1 86.19 196 ALA A C 1
ATOM 1543 O O . ALA A 1 196 ? -4.684 12.578 10.75 1 86.19 196 ALA A O 1
ATOM 1544 N N . HIS A 1 197 ? -5.086 14.18 12.18 1 85.56 197 HIS A N 1
ATOM 1545 C CA . HIS A 1 197 ? -3.818 14.82 11.844 1 85.56 197 HIS A CA 1
ATOM 1546 C C . HIS A 1 197 ? -2.635 14 12.344 1 85.56 197 HIS A C 1
ATOM 1548 O O . HIS A 1 197 ? -2.678 13.438 13.438 1 85.56 197 HIS A O 1
ATOM 1554 N N . GLY A 1 198 ? -1.588 13.898 11.617 1 87 198 GLY A N 1
ATOM 1555 C CA . GLY A 1 198 ? -0.429 13.086 11.93 1 87 198 GLY A CA 1
ATOM 1556 C C . GLY A 1 198 ? 0.247 13.484 13.227 1 87 198 GLY A C 1
ATOM 1557 O O . GLY A 1 198 ? 0.906 12.664 13.867 1 87 198 GLY A O 1
ATOM 1558 N N . CYS A 1 199 ? 0.044 14.688 13.664 1 86.69 199 CYS A N 1
ATOM 1559 C CA . CYS A 1 199 ? 0.682 15.148 14.898 1 86.69 199 CYS A CA 1
ATOM 1560 C C . CYS A 1 199 ? -0.165 14.789 16.109 1 86.69 199 CYS A C 1
ATOM 1562 O O . CYS A 1 199 ? 0.292 14.922 17.25 1 86.69 199 CYS A O 1
ATOM 1564 N N . MET A 1 200 ? -1.357 14.344 15.859 1 88.38 200 MET A N 1
ATOM 1565 C CA . MET A 1 200 ? -2.242 13.883 16.922 1 88.38 200 MET A CA 1
ATOM 1566 C C . MET A 1 200 ? -2.826 12.516 16.594 1 88.38 200 MET A C 1
ATOM 1568 O O . MET A 1 200 ? -4.047 12.352 16.531 1 88.38 200 MET A O 1
ATOM 1572 N N . PRO A 1 201 ? -1.993 11.531 16.484 1 89.31 201 PRO A N 1
ATOM 1573 C CA . PRO A 1 201 ? -2.473 10.227 16.031 1 89.31 201 PRO A CA 1
ATOM 1574 C C . PRO A 1 201 ? -3.467 9.594 17.016 1 89.31 201 PRO A C 1
ATOM 1576 O O . PRO A 1 201 ? -4.293 8.773 16.609 1 89.31 201 PRO A O 1
ATOM 1579 N N . GLN A 1 202 ? -3.43 10.016 18.266 1 88.38 202 GLN A N 1
ATOM 1580 C CA . GLN A 1 202 ? -4.309 9.461 19.297 1 88.38 202 GLN A CA 1
ATOM 1581 C C . GLN A 1 202 ? -5.766 9.828 19.031 1 88.38 202 GLN A C 1
ATOM 1583 O O . GLN A 1 202 ? -6.68 9.188 19.547 1 88.38 202 GLN A O 1
ATOM 1588 N N . ASP A 1 203 ? -5.938 10.852 18.25 1 88.38 203 ASP A N 1
ATOM 1589 C CA . ASP A 1 203 ? -7.293 11.289 17.922 1 88.38 203 ASP A CA 1
ATOM 1590 C C . ASP A 1 203 ? -7.883 10.438 16.797 1 88.38 203 ASP A C 1
ATOM 1592 O O . ASP A 1 203 ? -9.07 10.547 16.484 1 88.38 203 ASP A O 1
ATOM 1596 N N . GLY A 1 204 ? -7.074 9.602 16.203 1 89.88 204 GLY A N 1
ATOM 1597 C CA . GLY A 1 204 ? -7.512 8.719 15.125 1 89.88 204 GLY A CA 1
ATOM 1598 C C . GLY A 1 204 ? -7.277 7.254 15.43 1 89.88 204 GLY A C 1
ATOM 1599 O O . GLY A 1 204 ? -7.152 6.867 16.594 1 89.88 204 GLY A O 1
ATOM 1600 N N . LEU A 1 205 ? -7.48 6.449 14.492 1 94.25 205 LEU A N 1
ATOM 1601 C CA . LEU A 1 205 ? -7.18 5.023 14.492 1 94.25 205 LEU A CA 1
ATOM 1602 C C . LEU A 1 205 ? -6.422 4.629 13.227 1 94.25 205 LEU A C 1
ATOM 1604 O O . LEU A 1 205 ? -7 4.586 12.141 1 94.25 205 LEU A O 1
ATOM 1608 N N . ASN A 1 206 ? -5.133 4.324 13.359 1 96.88 206 ASN A N 1
ATOM 1609 C CA . ASN A 1 206 ? -4.27 4.047 12.219 1 96.88 206 ASN A CA 1
ATOM 1610 C C . ASN A 1 206 ? -4.57 2.682 11.602 1 96.88 206 ASN A C 1
ATOM 1612 O O . ASN A 1 206 ? -4.238 1.649 12.188 1 96.88 206 ASN A O 1
ATOM 1616 N N . ALA A 1 207 ? -5.113 2.688 10.438 1 97.75 207 ALA A N 1
ATOM 1617 C CA . ALA A 1 207 ? -5.547 1.457 9.781 1 97.75 207 ALA A CA 1
ATOM 1618 C C . ALA A 1 207 ? -4.355 0.565 9.445 1 97.75 207 ALA A C 1
ATOM 1620 O O . ALA A 1 207 ? -4.484 -0.66 9.391 1 97.75 207 ALA A O 1
ATOM 1621 N N . ILE A 1 208 ? -3.152 1.123 9.164 1 98.31 208 ILE A N 1
ATOM 1622 C CA . ILE A 1 208 ? -1.949 0.344 8.891 1 98.31 208 ILE A CA 1
ATOM 1623 C C . ILE A 1 208 ? -1.536 -0.425 10.148 1 98.31 208 ILE A C 1
ATOM 1625 O O . ILE A 1 208 ? -1.231 -1.618 10.078 1 98.31 208 ILE A O 1
ATOM 1629 N N . ASP A 1 209 ? -1.577 0.238 11.312 1 97.62 209 ASP A N 1
ATOM 1630 C CA . ASP A 1 209 ? -1.316 -0.438 12.578 1 97.62 209 ASP A CA 1
ATOM 1631 C C . ASP A 1 209 ? -2.35 -1.532 12.836 1 97.62 209 ASP A C 1
ATOM 1633 O O . ASP A 1 209 ? -2.006 -2.615 13.32 1 97.62 209 ASP A O 1
ATOM 1637 N N . GLY A 1 210 ? -3.615 -1.173 12.555 1 97.81 210 GLY A N 1
ATOM 1638 C CA . GLY A 1 210 ? -4.652 -2.182 12.688 1 97.81 210 GLY A CA 1
ATOM 1639 C C . GLY A 1 210 ? -4.395 -3.42 11.852 1 97.81 210 GLY A C 1
ATOM 1640 O O . GLY A 1 210 ? -4.605 -4.543 12.312 1 97.81 210 GLY A O 1
ATOM 1641 N N . MET A 1 211 ? -3.959 -3.234 10.625 1 98.44 211 MET A N 1
ATOM 1642 C CA . MET A 1 211 ? -3.672 -4.355 9.734 1 98.44 211 MET A CA 1
ATOM 1643 C C . MET A 1 211 ? -2.52 -5.199 10.273 1 98.44 211 MET A C 1
ATOM 1645 O O . MET A 1 211 ? -2.555 -6.426 10.195 1 98.44 211 MET A O 1
ATOM 1649 N N . ALA A 1 212 ? -1.476 -4.504 10.812 1 97.5 212 ALA A N 1
ATOM 1650 C CA . ALA A 1 212 ? -0.366 -5.219 11.445 1 97.5 212 ALA A CA 1
ATOM 1651 C C . ALA A 1 212 ? -0.858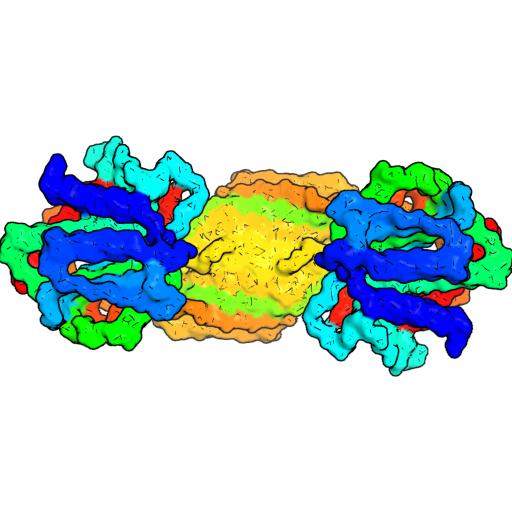 -6.098 12.594 1 97.5 212 ALA A C 1
ATOM 1653 O O . ALA A 1 212 ? -0.423 -7.242 12.734 1 97.5 212 ALA A O 1
ATOM 1654 N N . ASP A 1 213 ? -1.75 -5.566 13.391 1 97.38 213 ASP A N 1
ATOM 1655 C CA . ASP A 1 213 ? -2.332 -6.328 14.492 1 97.38 213 ASP A CA 1
ATOM 1656 C C . ASP A 1 213 ? -3.086 -7.551 13.977 1 97.38 213 ASP A C 1
ATOM 1658 O O . ASP A 1 213 ? -2.957 -8.648 14.523 1 97.38 213 ASP A O 1
ATOM 1662 N N . LEU A 1 214 ? -3.891 -7.328 12.945 1 98.06 214 LEU A N 1
ATOM 1663 C CA . LEU A 1 214 ? -4.637 -8.43 12.359 1 98.06 214 LEU A CA 1
ATOM 1664 C C . LEU A 1 214 ? -3.691 -9.531 11.875 1 98.06 214 LEU A C 1
ATOM 1666 O O . LEU A 1 214 ? -3.932 -10.711 12.125 1 98.06 214 LEU A O 1
ATOM 1670 N N . ASN A 1 215 ? -2.619 -9.148 11.188 1 97.81 215 ASN A N 1
ATOM 1671 C CA . ASN A 1 215 ? -1.663 -10.117 10.648 1 97.81 215 ASN A CA 1
ATOM 1672 C C . ASN A 1 215 ? -1.024 -10.945 11.75 1 97.81 215 ASN A C 1
ATOM 1674 O O . ASN A 1 215 ? -0.775 -12.141 11.57 1 97.81 215 ASN A O 1
ATOM 1678 N N . CYS A 1 216 ? -0.789 -10.32 12.898 1 96.5 216 CYS A N 1
ATOM 1679 C CA . CYS A 1 216 ? -0.25 -11.055 14.039 1 96.5 216 CYS A CA 1
ATOM 1680 C C . CYS A 1 216 ? -1.203 -12.164 14.477 1 96.5 216 CYS A C 1
ATOM 1682 O O . CYS A 1 216 ? -0.781 -13.297 14.703 1 96.5 216 CYS A O 1
ATOM 1684 N N . VAL A 1 217 ? -2.463 -11.844 14.516 1 97 217 VAL A N 1
ATOM 1685 C CA . VAL A 1 217 ? -3.469 -12.789 14.977 1 97 217 VAL A CA 1
ATOM 1686 C C . VAL A 1 217 ? -3.672 -13.883 13.93 1 97 217 VAL A C 1
ATOM 1688 O O . VAL A 1 217 ? -3.787 -15.062 14.266 1 97 217 VAL A O 1
ATOM 1691 N N . LEU A 1 218 ? -3.721 -13.516 12.656 1 97.06 218 LEU A N 1
ATOM 1692 C CA . LEU A 1 218 ? -3.895 -14.477 11.578 1 97.06 218 LEU A CA 1
ATOM 1693 C C . LEU A 1 218 ? -2.75 -15.484 11.562 1 97.06 218 LEU A C 1
ATOM 1695 O O . LEU A 1 218 ? -2.979 -16.688 11.422 1 97.06 218 LEU A O 1
ATOM 1699 N N . LYS A 1 219 ? -1.493 -14.992 11.688 1 95.88 219 LYS A N 1
ATOM 1700 C CA . LYS A 1 219 ? -0.32 -15.859 11.688 1 95.88 219 LYS A CA 1
ATOM 1701 C C . LYS A 1 219 ? -0.352 -16.828 12.867 1 95.88 219 LYS A C 1
ATOM 1703 O O . LYS A 1 219 ? 0.003 -18 12.727 1 95.88 219 LYS A O 1
ATOM 1708 N N . GLU A 1 220 ? -0.82 -16.328 13.992 1 94.56 220 GLU A N 1
ATOM 1709 C CA . GLU A 1 220 ? -0.94 -17.188 15.156 1 94.56 220 GLU A CA 1
ATOM 1710 C C . GLU A 1 220 ? -2.02 -18.25 14.953 1 94.56 220 GLU A C 1
ATOM 1712 O O . GLU A 1 220 ? -1.849 -19.406 15.359 1 94.56 220 GLU A O 1
ATOM 1717 N N . ALA A 1 221 ? -3.111 -17.906 14.344 1 93.38 221 ALA A N 1
ATOM 1718 C CA . ALA A 1 221 ? -4.266 -18.781 14.172 1 93.38 221 ALA A CA 1
ATOM 1719 C C . ALA A 1 221 ? -3.904 -20 13.312 1 93.38 221 ALA A C 1
ATOM 1721 O O . ALA A 1 221 ? -4.414 -21.094 13.539 1 93.38 221 ALA A O 1
ATOM 1722 N N . ILE A 1 222 ? -3.01 -19.812 12.367 1 90 222 ILE A N 1
ATOM 1723 C CA . ILE A 1 222 ? -2.717 -20.922 11.461 1 90 222 ILE A CA 1
ATOM 1724 C C . ILE A 1 222 ? -1.654 -21.828 12.07 1 90 222 ILE A C 1
ATOM 1726 O O . ILE A 1 222 ? -1.267 -22.828 11.469 1 90 222 ILE A O 1
ATOM 1730 N N . THR A 1 223 ? -1.133 -21.516 13.25 1 87.94 223 THR A N 1
ATOM 1731 C CA . THR A 1 223 ? -0.185 -22.375 13.953 1 87.94 223 THR A CA 1
ATOM 1732 C C . THR A 1 223 ? -0.911 -23.297 14.922 1 87.94 223 THR A C 1
ATOM 1734 O O . THR A 1 223 ? -0.275 -24.047 15.664 1 87.94 223 THR A O 1
ATOM 1737 N N . ALA A 1 224 ? -2.201 -23.266 14.867 1 84.44 224 ALA A N 1
ATOM 1738 C CA . ALA A 1 224 ? -2.977 -24.203 15.68 1 84.44 224 ALA A CA 1
ATOM 1739 C C . ALA A 1 224 ? -2.609 -25.656 15.359 1 84.44 224 ALA A C 1
ATOM 1741 O O . ALA A 1 224 ? -2.207 -25.953 14.234 1 84.44 224 ALA A O 1
ATOM 1742 N N . PRO A 1 225 ? -2.662 -26.531 16.266 1 78.75 225 PRO A N 1
ATOM 1743 C CA . PRO A 1 225 ? -2.176 -27.906 16.141 1 78.75 225 PRO A CA 1
ATOM 1744 C C . PRO A 1 225 ? -2.689 -28.594 14.883 1 78.75 225 PRO A C 1
ATOM 1746 O O . PRO A 1 225 ? -1.947 -29.344 14.242 1 78.75 225 PRO A O 1
ATOM 1749 N N . ASP A 1 226 ? -3.918 -28.406 14.461 1 79.81 226 ASP A N 1
ATOM 1750 C CA . ASP A 1 226 ? -4.508 -29.094 13.32 1 79.81 226 ASP A CA 1
ATOM 1751 C C . ASP A 1 226 ? -4.059 -28.453 12 1 79.81 226 ASP A C 1
ATOM 1753 O O . ASP A 1 226 ? -4.215 -29.062 10.938 1 79.81 226 ASP A O 1
ATOM 1757 N N . LEU A 1 227 ? -3.422 -27.281 12.086 1 82.69 227 LEU A N 1
ATOM 1758 C CA . LEU A 1 227 ? -3.078 -26.547 10.875 1 82.69 227 LEU A CA 1
ATOM 1759 C C . LEU A 1 227 ? -1.566 -26.375 10.75 1 82.69 227 LEU A C 1
ATOM 1761 O O . LEU A 1 227 ? -1.053 -26.125 9.656 1 82.69 227 LEU A O 1
ATOM 1765 N N . ASN A 1 228 ? -0.93 -26.5 11.93 1 78.69 228 ASN A N 1
ATOM 1766 C CA . ASN A 1 228 ? 0.502 -26.234 11.977 1 78.69 228 ASN A CA 1
ATOM 1767 C C . ASN A 1 228 ? 1.278 -27.125 11.023 1 78.69 228 ASN A C 1
ATOM 1769 O O . ASN A 1 228 ? 1.154 -28.359 11.078 1 78.69 228 ASN A O 1
ATOM 1773 N N . GLY A 1 229 ? 1.961 -26.469 10.188 1 81.19 229 GLY A N 1
ATOM 1774 C CA . GLY A 1 229 ? 2.744 -27.203 9.203 1 81.19 229 GLY A CA 1
ATOM 1775 C C . GLY A 1 229 ? 1.946 -27.578 7.969 1 81.19 229 GLY A C 1
ATOM 1776 O O . GLY A 1 229 ? 2.504 -28.094 6.996 1 81.19 229 GLY A O 1
ATOM 1777 N N . HIS A 1 230 ? 0.662 -27.266 8.023 1 88.94 230 HIS A N 1
ATOM 1778 C CA . HIS A 1 230 ? -0.192 -27.688 6.914 1 88.94 230 HIS A CA 1
ATOM 1779 C C . HIS A 1 230 ? -0.788 -26.484 6.195 1 88.94 230 HIS A C 1
ATOM 1781 O O . HIS A 1 230 ? -1.482 -26.625 5.188 1 88.94 230 HIS A O 1
ATOM 1787 N N . VAL A 1 231 ? -0.523 -25.297 6.758 1 92.69 231 VAL A N 1
ATOM 1788 C CA . VAL A 1 231 ? -1.018 -24.062 6.156 1 92.69 231 VAL A CA 1
ATOM 1789 C C . VAL A 1 231 ? 0.116 -23.047 6.066 1 92.69 231 VAL A C 1
ATOM 1791 O O . VAL A 1 231 ? 0.91 -22.906 7 1 92.69 231 VAL A O 1
ATOM 1794 N N . ILE A 1 232 ? 0.237 -22.469 4.984 1 92.75 232 ILE A N 1
ATOM 1795 C CA . ILE A 1 232 ? 1.193 -21.391 4.77 1 92.75 232 ILE A CA 1
ATOM 1796 C C . ILE A 1 232 ? 0.446 -20.078 4.512 1 92.75 232 ILE A C 1
ATOM 1798 O O . ILE A 1 232 ? -0.616 -20.078 3.885 1 92.75 232 ILE A O 1
ATOM 1802 N N . LEU A 1 233 ? 0.987 -19.016 5.07 1 95.31 233 LEU A N 1
ATOM 1803 C CA . LEU A 1 233 ? 0.427 -17.672 4.895 1 95.31 233 LEU A CA 1
ATOM 1804 C C . LEU A 1 233 ? 1.466 -16.719 4.309 1 95.31 233 LEU A C 1
ATOM 1806 O O . LEU A 1 233 ? 2.555 -16.578 4.867 1 95.31 233 LEU A O 1
ATOM 1810 N N . ASN A 1 234 ? 1.184 -16.188 3.139 1 96 234 ASN A N 1
ATOM 1811 C CA . ASN A 1 234 ? 2.018 -15.172 2.5 1 96 234 ASN A CA 1
ATOM 1812 C C . ASN A 1 234 ? 1.235 -13.891 2.232 1 96 234 ASN A C 1
ATOM 1814 O O . ASN A 1 234 ? 0.214 -13.914 1.542 1 96 234 ASN A O 1
ATOM 1818 N N . ILE A 1 235 ? 1.728 -12.75 2.775 1 98 235 ILE A N 1
ATOM 1819 C CA . ILE A 1 235 ? 1.117 -11.469 2.438 1 98 235 ILE A CA 1
ATOM 1820 C C . ILE A 1 235 ? 1.617 -11.008 1.072 1 98 235 ILE A C 1
ATOM 1822 O O . ILE A 1 235 ? 2.807 -10.727 0.902 1 98 235 ILE A O 1
ATOM 1826 N N . GLY A 1 236 ? 0.726 -10.859 0.143 1 96.62 236 GLY A N 1
ATOM 1827 C CA . GLY A 1 236 ? 1.107 -10.586 -1.233 1 96.62 236 GLY A CA 1
ATOM 1828 C C . GLY A 1 236 ? 1.141 -9.109 -1.562 1 96.62 236 GLY A C 1
ATOM 1829 O O . GLY A 1 236 ? 2 -8.656 -2.318 1 96.62 236 GLY A O 1
ATOM 1830 N N . THR A 1 237 ? 0.156 -8.383 -1.024 1 97.75 237 THR A N 1
ATOM 1831 C CA . THR A 1 237 ? 0.1 -6.949 -1.271 1 97.75 237 THR A CA 1
ATOM 1832 C C . THR A 1 237 ? -0.397 -6.207 -0.033 1 97.75 237 THR A C 1
ATOM 1834 O O . THR A 1 237 ? -1.077 -6.789 0.815 1 97.75 237 THR A O 1
ATOM 1837 N N . ILE A 1 238 ? -0.04 -4.934 0.025 1 98.56 238 ILE A N 1
ATOM 1838 C CA . ILE A 1 238 ? -0.565 -4.047 1.059 1 98.56 238 ILE A CA 1
ATOM 1839 C C . ILE A 1 238 ? -0.588 -2.609 0.543 1 98.56 238 ILE A C 1
ATOM 1841 O O . ILE A 1 238 ? 0.316 -2.189 -0.183 1 98.56 238 ILE A O 1
ATOM 1845 N N . GLU A 1 239 ? -1.608 -1.924 0.821 1 98.44 239 GLU A N 1
ATOM 1846 C CA . GLU A 1 239 ? -1.751 -0.507 0.497 1 98.44 239 GLU A CA 1
ATOM 1847 C C . GLU A 1 239 ? -2.551 0.227 1.57 1 98.44 239 GLU A C 1
ATOM 1849 O O . GLU A 1 239 ? -3.662 -0.182 1.913 1 98.44 239 GLU A O 1
ATOM 1854 N N . GLY A 1 240 ? -1.945 1.237 2.141 1 97.75 240 GLY A N 1
ATOM 1855 C CA . GLY A 1 240 ? -2.627 2.012 3.164 1 97.75 240 GLY A CA 1
ATOM 1856 C C . GLY A 1 240 ? -2.168 3.457 3.223 1 97.75 240 GLY A C 1
ATOM 1857 O O . GLY A 1 240 ? -0.985 3.748 3.035 1 97.75 240 GLY A O 1
ATOM 1858 N N . GLY A 1 241 ? -3.15 4.367 3.428 1 93.88 241 GLY A N 1
ATOM 1859 C CA . GLY A 1 241 ? -2.848 5.773 3.639 1 93.88 241 GLY A CA 1
ATOM 1860 C C . GLY A 1 241 ? -2.729 6.559 2.346 1 93.88 241 GLY A C 1
ATOM 1861 O O . GLY A 1 241 ? -2.582 5.977 1.271 1 93.88 241 GLY A O 1
ATOM 1862 N N . ASP A 1 242 ? -2.832 7.797 2.516 1 88.19 242 ASP A N 1
ATOM 1863 C CA . ASP A 1 242 ? -2.803 8.688 1.36 1 88.19 242 ASP A CA 1
ATOM 1864 C C . ASP A 1 242 ? -1.657 9.695 1.468 1 88.19 242 ASP A C 1
ATOM 1866 O O . ASP A 1 242 ? -0.998 10 0.472 1 88.19 242 ASP A O 1
ATOM 1870 N N . LYS A 1 243 ? -1.451 10.211 2.664 1 88.44 243 LYS A N 1
ATOM 1871 C CA . LYS A 1 243 ? -0.434 11.234 2.9 1 88.44 243 LYS A CA 1
ATOM 1872 C C . LYS A 1 243 ? 0.39 10.914 4.145 1 88.44 243 LYS A C 1
ATOM 1874 O O . LYS A 1 243 ? -0.11 10.289 5.082 1 88.44 243 LYS A O 1
ATOM 1879 N N . VAL A 1 244 ? 1.544 11.375 4.137 1 91.69 244 VAL A N 1
ATOM 1880 C CA . VAL A 1 244 ? 2.498 11.086 5.203 1 91.69 244 VAL A CA 1
ATOM 1881 C C . VAL A 1 244 ? 1.996 11.68 6.516 1 91.69 244 VAL A C 1
ATOM 1883 O O . VAL A 1 244 ? 2.217 11.109 7.586 1 91.69 244 VAL A O 1
ATOM 1886 N N . ASN A 1 245 ? 1.266 12.797 6.492 1 89.69 245 ASN A N 1
ATOM 1887 C CA . ASN A 1 245 ? 0.934 13.539 7.707 1 89.69 245 ASN A CA 1
ATOM 1888 C C . ASN A 1 245 ? -0.515 13.305 8.125 1 89.69 245 ASN A C 1
ATOM 1890 O O . ASN A 1 245 ? -1.079 14.094 8.891 1 89.69 245 ASN A O 1
ATOM 1894 N N . ILE A 1 246 ? -1.107 12.328 7.664 1 88.81 246 ILE A N 1
ATOM 1895 C CA . ILE A 1 246 ? -2.48 11.984 8.016 1 88.81 246 ILE A CA 1
ATOM 1896 C C . ILE A 1 246 ? -2.529 10.555 8.555 1 88.81 246 ILE A C 1
ATOM 1898 O O . ILE A 1 246 ? -1.883 9.656 8.016 1 88.81 246 ILE A O 1
ATOM 1902 N N . VAL A 1 247 ? -3.201 10.352 9.609 1 92.38 247 VAL A N 1
ATOM 1903 C CA . VAL A 1 247 ? -3.469 9.008 10.102 1 92.38 247 VAL A CA 1
ATOM 1904 C C . VAL A 1 247 ? -4.34 8.258 9.094 1 92.38 247 VAL A C 1
ATOM 1906 O O . VAL A 1 247 ? -5.461 8.672 8.805 1 92.38 247 VAL A O 1
ATOM 1909 N N . PRO A 1 248 ? -3.857 7.215 8.539 1 94.44 248 PRO A N 1
ATOM 1910 C CA . PRO A 1 248 ? -4.637 6.516 7.516 1 94.44 248 PRO A CA 1
ATOM 1911 C C . PRO A 1 248 ? -5.895 5.859 8.078 1 94.44 248 PRO A C 1
ATOM 1913 O O . PRO A 1 248 ? -5.832 5.156 9.086 1 94.44 248 PRO A O 1
ATOM 1916 N N . ASP A 1 249 ? -6.984 6.043 7.406 1 93.75 249 ASP A N 1
ATOM 1917 C CA . ASP A 1 249 ? -8.242 5.477 7.871 1 93.75 249 ASP A CA 1
ATOM 1918 C C . ASP A 1 249 ? -8.609 4.219 7.082 1 93.75 249 ASP A C 1
ATOM 1920 O O . ASP A 1 249 ? -9.656 3.617 7.312 1 93.75 249 ASP A O 1
ATOM 1924 N N . LEU A 1 250 ? -7.703 3.854 6.152 1 96.5 250 LEU A N 1
ATOM 1925 C CA . LEU A 1 250 ? -7.957 2.67 5.34 1 96.5 250 LEU A CA 1
ATOM 1926 C C . LEU A 1 250 ? -6.656 1.94 5.02 1 96.5 250 LEU A C 1
ATOM 1928 O O . LEU A 1 250 ? -5.648 2.574 4.699 1 96.5 250 LEU A O 1
ATOM 1932 N N . CYS A 1 251 ? -6.633 0.653 5.113 1 98.25 251 CYS A N 1
ATOM 1933 C CA . CYS A 1 251 ? -5.547 -0.229 4.699 1 98.25 251 CYS A CA 1
ATOM 1934 C C . CYS A 1 251 ? -6.094 -1.528 4.117 1 98.25 251 CYS A C 1
ATOM 1936 O O . CYS A 1 251 ? -6.992 -2.141 4.695 1 98.25 251 CYS A O 1
ATOM 1938 N N . ILE A 1 252 ? -5.609 -1.898 2.971 1 98.69 252 ILE A N 1
ATOM 1939 C CA . ILE A 1 252 ? -6.059 -3.098 2.275 1 98.69 252 ILE A CA 1
ATOM 1940 C C . ILE A 1 252 ? -4.871 -4.023 2.014 1 98.69 252 ILE A C 1
ATOM 1942 O O . ILE A 1 252 ? -3.795 -3.562 1.626 1 98.69 252 ILE A O 1
ATOM 1946 N N . GLU A 1 253 ? -5.02 -5.277 2.24 1 98.5 253 GLU A N 1
ATOM 1947 C CA . GLU A 1 253 ? -3.973 -6.254 1.947 1 98.5 253 GLU A CA 1
ATOM 1948 C C . GLU A 1 253 ? -4.559 -7.52 1.327 1 98.5 253 GLU A C 1
ATOM 1950 O O . GLU A 1 253 ? -5.75 -7.797 1.478 1 98.5 253 GLU A O 1
ATOM 1955 N N . THR A 1 254 ? -3.758 -8.203 0.615 1 98.19 254 THR A N 1
ATOM 1956 C CA . THR A 1 254 ? -4.137 -9.531 0.127 1 98.19 254 THR A CA 1
ATOM 1957 C C . THR A 1 254 ? -3.186 -10.594 0.661 1 98.19 254 THR A C 1
ATOM 1959 O O . THR A 1 254 ? -1.978 -10.367 0.755 1 98.19 254 THR A O 1
ATOM 1962 N N . VAL A 1 255 ? -3.775 -11.727 1.032 1 97.94 255 VAL A N 1
ATOM 1963 C CA . VAL A 1 255 ? -3.029 -12.812 1.651 1 97.94 255 VAL A CA 1
ATOM 1964 C C . VAL A 1 255 ? -3.271 -14.109 0.877 1 97.94 255 VAL A C 1
ATOM 1966 O O . VAL A 1 255 ? -4.402 -14.406 0.486 1 97.94 255 VAL A O 1
ATOM 1969 N N . ASP A 1 256 ? -2.213 -14.773 0.631 1 95.44 256 ASP A N 1
ATOM 1970 C CA . ASP A 1 256 ? -2.236 -16.078 -0.006 1 95.44 256 ASP A CA 1
ATOM 1971 C C . ASP A 1 256 ? -2.082 -17.203 1.026 1 95.44 256 ASP A C 1
ATOM 1973 O O . ASP A 1 256 ? -1.012 -17.359 1.616 1 95.44 256 ASP A O 1
ATOM 1977 N N . TYR A 1 257 ? -3.139 -18 1.204 1 95.12 257 TYR A N 1
ATOM 1978 C CA . TYR A 1 257 ? -3.078 -19.219 2.02 1 95.12 257 TYR A CA 1
ATOM 1979 C C . TYR A 1 257 ? -2.908 -20.453 1.146 1 95.12 257 TYR A C 1
ATOM 1981 O O . TYR A 1 257 ? -3.582 -20.594 0.123 1 95.12 257 TYR A O 1
ATOM 1989 N N . ARG A 1 258 ? -2.014 -21.281 1.56 1 93.62 258 ARG A N 1
ATOM 1990 C CA . ARG A 1 258 ? -1.882 -22.609 0.978 1 93.62 258 ARG A CA 1
ATOM 1991 C C . ARG A 1 258 ? -2.072 -23.688 2.035 1 93.62 258 ARG A C 1
ATOM 1993 O O . ARG A 1 258 ? -1.599 -23.562 3.166 1 93.62 258 ARG A O 1
ATOM 2000 N N . PHE A 1 259 ? -2.787 -24.734 1.673 1 93.38 259 PHE A N 1
ATOM 2001 C CA . PHE A 1 259 ? -3.035 -25.766 2.674 1 93.38 259 PHE A CA 1
ATOM 2002 C C . PHE A 1 259 ? -3.051 -27.141 2.031 1 93.38 259 PHE A C 1
ATOM 2004 O O . PHE A 1 259 ? -3.486 -27.297 0.888 1 93.38 259 PHE A O 1
ATOM 2011 N N . SER A 1 260 ? -2.602 -28.125 2.76 1 90.75 260 SER A N 1
ATOM 2012 C CA . SER A 1 260 ? -2.453 -29.5 2.289 1 90.75 260 SER A CA 1
ATOM 2013 C C . SER A 1 260 ? -3.803 -30.203 2.209 1 90.75 260 SER A C 1
ATOM 2015 O O . SER A 1 260 ? -4.789 -29.734 2.777 1 90.75 260 SER A O 1
ATOM 2017 N N . PRO A 1 261 ? -3.793 -31.297 1.45 1 87.06 261 PRO A N 1
ATOM 2018 C CA . PRO A 1 261 ? -5.039 -32.062 1.285 1 87.06 261 PRO A CA 1
ATOM 2019 C C . PRO A 1 261 ? -5.59 -32.562 2.609 1 87.06 261 PRO A C 1
ATOM 2021 O O . PRO A 1 261 ? -6.766 -32.938 2.691 1 87.06 261 PRO A O 1
ATOM 2024 N N . ASN A 1 262 ? -4.816 -32.562 3.605 1 84.25 262 ASN A N 1
ATOM 2025 C CA . ASN A 1 262 ? -5.273 -33.062 4.902 1 84.25 262 ASN A CA 1
ATOM 2026 C C . ASN A 1 262 ? -6.035 -31.984 5.672 1 84.25 262 ASN A C 1
ATOM 2028 O O . ASN A 1 262 ? -6.656 -32.281 6.695 1 84.25 262 ASN A O 1
ATOM 2032 N N . VAL A 1 263 ? -5.926 -30.75 5.219 1 84.69 263 VAL A N 1
ATOM 2033 C CA . VAL A 1 263 ? -6.668 -29.656 5.84 1 84.69 263 VAL A CA 1
ATOM 2034 C C . VAL A 1 263 ? -8.055 -29.547 5.211 1 84.69 263 VAL A C 1
ATOM 2036 O O . VAL A 1 263 ? -8.18 -29.484 3.986 1 84.69 263 VAL A O 1
ATOM 2039 N N . PHE A 1 264 ? -9.023 -29.641 6.07 1 78.06 264 PHE A N 1
ATOM 2040 C CA . PHE A 1 264 ? -10.383 -29.422 5.59 1 78.06 264 PHE A CA 1
ATOM 2041 C C . PHE A 1 264 ? -10.609 -27.953 5.27 1 78.06 264 PHE A C 1
ATOM 2043 O O . PHE A 1 264 ? -10.422 -27.078 6.133 1 78.06 264 PHE A O 1
ATOM 2050 N N . ASP A 1 265 ? -11.008 -27.625 4.043 1 80.5 265 ASP A N 1
ATOM 2051 C CA . ASP A 1 265 ? -11.109 -26.266 3.527 1 80.5 265 ASP A CA 1
ATOM 2052 C C . ASP A 1 265 ? -12.008 -25.406 4.41 1 80.5 265 ASP A C 1
ATOM 2054 O O . ASP A 1 265 ? -11.68 -24.25 4.711 1 80.5 265 ASP A O 1
ATOM 2058 N N . LYS A 1 266 ? -13.086 -26.031 4.855 1 83.19 266 LYS A N 1
ATOM 2059 C CA . LYS A 1 266 ? -14.07 -25.281 5.625 1 83.19 266 LYS A CA 1
ATOM 2060 C C . LYS A 1 266 ? -13.516 -24.875 6.988 1 83.19 266 LYS A C 1
ATOM 2062 O O . LYS A 1 266 ? -13.906 -23.844 7.547 1 83.19 266 LYS A O 1
ATOM 2067 N N . HIS A 1 267 ? -12.633 -25.641 7.422 1 87.38 267 HIS A N 1
ATOM 2068 C CA . HIS A 1 267 ? -12.023 -25.312 8.703 1 87.38 267 HIS A CA 1
ATOM 2069 C C . HIS A 1 267 ? -11.203 -24.031 8.625 1 87.38 267 HIS A C 1
ATOM 2071 O O . HIS A 1 267 ? -11.281 -23.188 9.516 1 87.38 267 HIS A O 1
ATOM 2077 N N . LEU A 1 268 ? -10.469 -23.891 7.586 1 91.12 268 LEU A N 1
ATOM 2078 C CA . LEU A 1 268 ? -9.68 -22.672 7.391 1 91.12 268 LEU A CA 1
ATOM 2079 C C . LEU A 1 268 ? -10.578 -21.453 7.234 1 91.12 268 LEU A C 1
ATOM 2081 O O . LEU A 1 268 ? -10.297 -20.391 7.785 1 91.12 268 LEU A O 1
ATOM 2085 N N . GLU A 1 269 ? -11.672 -21.625 6.559 1 93.69 269 GLU A N 1
ATOM 2086 C CA . GLU A 1 269 ? -12.633 -20.531 6.395 1 93.69 269 GLU A CA 1
ATOM 2087 C C . GLU A 1 269 ? -13.211 -20.094 7.738 1 93.69 269 GLU A C 1
ATOM 2089 O O . GLU A 1 269 ? -13.336 -18.906 8.008 1 93.69 269 GLU A O 1
ATOM 2094 N N . GLU A 1 270 ? -13.531 -21.078 8.492 1 93.88 270 GLU A N 1
ATOM 2095 C CA . GLU A 1 270 ? -14.102 -20.797 9.805 1 93.88 270 GLU A CA 1
ATOM 2096 C C . GLU A 1 270 ? -13.102 -20.078 10.703 1 93.88 270 GLU A C 1
ATOM 2098 O O . GLU A 1 270 ? -13.484 -19.203 11.477 1 93.88 270 GLU A O 1
ATOM 2103 N N . ILE A 1 271 ? -11.914 -20.422 10.609 1 93.69 271 ILE A N 1
ATOM 2104 C CA . ILE A 1 271 ? -10.867 -19.797 11.414 1 93.69 271 ILE A CA 1
ATOM 2105 C C . ILE A 1 271 ? -10.711 -18.328 11.016 1 93.69 271 ILE A C 1
ATOM 2107 O O . ILE A 1 271 ? -10.625 -17.453 11.883 1 93.69 271 ILE A O 1
ATOM 2111 N N . ILE A 1 272 ? -10.695 -18.062 9.727 1 95.75 272 ILE A N 1
ATOM 2112 C CA . ILE A 1 272 ? -10.578 -16.688 9.227 1 95.75 272 ILE A CA 1
ATOM 2113 C C . ILE A 1 272 ? -11.766 -15.859 9.727 1 95.75 272 ILE A C 1
ATOM 2115 O O . ILE A 1 272 ? -11.586 -14.758 10.242 1 95.75 272 ILE A O 1
ATOM 2119 N N . LYS A 1 273 ? -12.938 -16.453 9.656 1 97 273 LYS A N 1
ATOM 2120 C CA . LYS A 1 273 ? -14.148 -15.766 10.125 1 97 273 LYS A CA 1
ATOM 2121 C C . LYS A 1 273 ? -14.07 -15.477 11.617 1 97 273 LYS A C 1
ATOM 2123 O O . LYS A 1 273 ? -14.406 -14.375 12.062 1 97 273 LYS A O 1
ATOM 2128 N N . LYS A 1 274 ? -13.656 -16.406 12.352 1 96.62 274 LYS A N 1
ATOM 2129 C CA . LYS A 1 274 ? -13.555 -16.266 13.797 1 96.62 274 LYS A CA 1
ATOM 2130 C C . LYS A 1 274 ? -12.57 -15.156 14.172 1 96.62 274 LYS A C 1
ATOM 2132 O O . LYS A 1 274 ? -12.828 -14.367 15.078 1 96.62 274 LYS A O 1
ATOM 2137 N N . VAL A 1 275 ? -11.43 -15.133 13.523 1 97.12 275 VAL A N 1
ATOM 2138 C CA . VAL A 1 275 ? -10.414 -14.117 13.789 1 97.12 275 VAL A CA 1
ATOM 2139 C C . VAL A 1 275 ? -10.992 -12.727 13.523 1 97.12 275 VAL A C 1
ATOM 2141 O O . VAL A 1 275 ? -10.836 -11.812 14.336 1 97.12 275 VAL A O 1
ATOM 2144 N N . ILE A 1 276 ? -11.688 -12.539 12.391 1 98.12 276 ILE A N 1
ATOM 2145 C CA . ILE A 1 276 ? -12.25 -11.25 12.008 1 98.12 276 ILE A CA 1
ATOM 2146 C C . ILE A 1 276 ? -13.312 -10.828 13.023 1 98.12 276 ILE A C 1
ATOM 2148 O O . ILE A 1 276 ? -13.344 -9.68 13.461 1 98.12 276 ILE A O 1
ATOM 2152 N N . ASP A 1 277 ? -14.148 -11.789 13.43 1 97.69 277 ASP A N 1
ATOM 2153 C CA . ASP A 1 277 ? -15.18 -11.508 14.43 1 97.69 277 ASP A CA 1
ATOM 2154 C C . ASP A 1 277 ? -14.547 -11.062 15.75 1 97.69 277 ASP A C 1
ATOM 2156 O O . ASP A 1 277 ? -15.008 -10.102 16.359 1 97.69 277 ASP A O 1
ATOM 2160 N N . GLN A 1 278 ? -13.555 -11.727 16.172 1 97.31 278 GLN A N 1
ATOM 2161 C CA . GLN A 1 278 ? -12.852 -11.398 17.422 1 97.31 278 GLN A CA 1
ATOM 2162 C C . GLN A 1 278 ? -12.203 -10.023 17.344 1 97.31 278 GLN A C 1
ATOM 2164 O O . GLN A 1 278 ? -12.297 -9.227 18.281 1 97.31 278 GLN A O 1
ATOM 2169 N N . MET A 1 279 ? -11.523 -9.797 16.219 1 97.5 279 MET A N 1
ATOM 2170 C CA . MET A 1 279 ? -10.883 -8.5 16.031 1 97.5 279 MET A CA 1
ATOM 2171 C C . MET A 1 279 ? -11.906 -7.367 16.094 1 97.5 279 MET A C 1
ATOM 2173 O O . MET A 1 279 ? -11.648 -6.324 16.703 1 97.5 279 MET A O 1
ATOM 2177 N N . ASN A 1 280 ? -13.047 -7.578 15.516 1 97.69 280 ASN A N 1
ATOM 2178 C CA . ASN A 1 280 ? -14.094 -6.559 15.477 1 97.69 280 ASN A CA 1
ATOM 2179 C C . ASN A 1 280 ? -14.727 -6.359 16.859 1 97.69 280 ASN A C 1
ATOM 2181 O O . ASN A 1 280 ? -15.336 -5.32 17.109 1 97.69 280 ASN A O 1
ATOM 2185 N N . GLU A 1 281 ? -14.609 -7.297 17.719 1 96.31 281 GLU A N 1
ATOM 2186 C CA . GLU A 1 281 ? -15.141 -7.199 19.078 1 96.31 281 GLU A CA 1
ATOM 2187 C C . GLU A 1 281 ? -14.18 -6.449 20 1 96.31 281 GLU A C 1
ATOM 2189 O O . GLU A 1 281 ? -14.609 -5.684 20.859 1 96.31 281 GLU A O 1
ATOM 2194 N N . ILE A 1 282 ? -12.828 -6.586 19.766 1 94.81 282 ILE A N 1
ATOM 2195 C CA . ILE A 1 282 ? -11.867 -6.121 20.766 1 94.81 282 ILE A CA 1
ATOM 2196 C C . ILE A 1 282 ? -11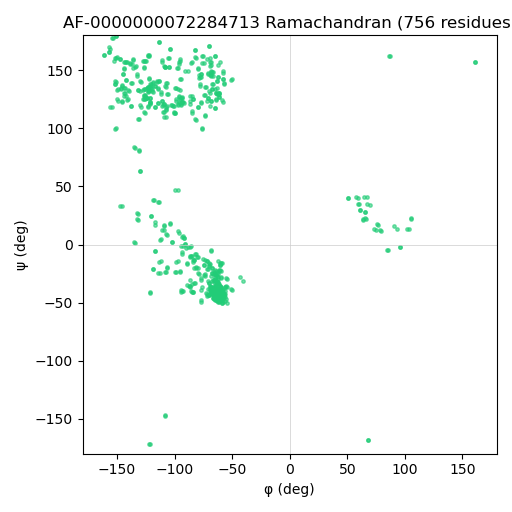.195 -4.84 20.266 1 94.81 282 ILE A C 1
ATOM 2198 O O . ILE A 1 282 ? -10.547 -4.137 21.047 1 94.81 282 ILE A O 1
ATOM 2202 N N . SER A 1 283 ? -11.234 -4.594 19.031 1 93.06 283 SER A N 1
ATOM 2203 C CA . SER A 1 283 ? -10.547 -3.449 18.438 1 93.06 283 SER A CA 1
ATOM 2204 C C . SER A 1 283 ? -11.531 -2.344 18.078 1 93.06 283 SER A C 1
ATOM 2206 O O . SER A 1 283 ? -12.703 -2.611 17.812 1 93.06 283 SER A O 1
ATOM 2208 N N . TYR A 1 284 ? -11.016 -1.095 18.078 1 92.94 284 TYR A N 1
ATOM 2209 C CA . TYR A 1 284 ? -11.836 0.02 17.625 1 92.94 284 TYR A CA 1
ATOM 2210 C C . TYR A 1 284 ? -11.844 0.103 16.094 1 92.94 284 TYR A C 1
ATOM 2212 O O . TYR A 1 284 ? -12.695 0.77 15.508 1 92.94 284 TYR A O 1
ATOM 2220 N N . ALA A 1 285 ? -10.883 -0.518 15.492 1 95.5 285 ALA A N 1
ATOM 2221 C CA . ALA A 1 285 ? -10.891 -0.603 14.031 1 95.5 285 ALA A CA 1
ATOM 2222 C C . ALA A 1 285 ? -11.906 -1.631 13.547 1 95.5 285 ALA A C 1
ATOM 2224 O O . ALA A 1 285 ? -12.336 -2.5 14.312 1 95.5 285 ALA A O 1
ATOM 2225 N N . GLN A 1 286 ? -12.359 -1.477 12.328 1 97.5 286 GLN A N 1
ATOM 2226 C CA . GLN A 1 286 ? -13.273 -2.43 11.711 1 97.5 286 GLN A CA 1
ATOM 2227 C C . GLN A 1 286 ? -12.57 -3.25 10.633 1 97.5 286 GLN A C 1
ATOM 2229 O O . GLN A 1 286 ? -11.836 -2.703 9.812 1 97.5 286 GLN A O 1
ATOM 2234 N N . TYR A 1 287 ? -12.852 -4.516 10.688 1 98.31 287 TYR A N 1
ATOM 2235 C CA . TYR A 1 287 ? -12.188 -5.43 9.766 1 98.31 287 TYR A CA 1
ATOM 2236 C C . TYR A 1 287 ? -13.203 -6.148 8.883 1 98.31 287 TYR A C 1
ATOM 2238 O O . TYR A 1 287 ? -14.273 -6.539 9.344 1 98.31 287 TYR A O 1
ATOM 2246 N N . GLU A 1 288 ? -12.914 -6.195 7.594 1 98.44 288 GLU A N 1
ATOM 2247 C CA . GLU A 1 288 ? -13.656 -6.973 6.609 1 98.44 288 GLU A CA 1
ATOM 2248 C C . GLU A 1 288 ? -12.734 -7.922 5.844 1 98.44 288 GLU A C 1
ATOM 2250 O O . GLU A 1 288 ? -11.516 -7.742 5.84 1 98.44 288 GLU A O 1
ATOM 2255 N N . TYR A 1 289 ? -13.328 -8.977 5.27 1 98.06 289 TYR A N 1
ATOM 2256 C CA . TYR A 1 289 ? -12.562 -9.875 4.406 1 98.06 289 TYR A CA 1
ATOM 2257 C C . TYR A 1 289 ? -13.422 -10.375 3.254 1 98.06 289 TYR A C 1
ATOM 2259 O O . TYR A 1 289 ? -14.656 -10.344 3.326 1 98.06 289 TYR A O 1
ATOM 2267 N N . GLU A 1 290 ? -12.805 -10.672 2.172 1 97.69 290 GLU A N 1
ATOM 2268 C CA . GLU A 1 290 ? -13.414 -11.25 0.979 1 97.69 290 GLU A CA 1
ATOM 2269 C C . GLU A 1 290 ? -12.508 -12.297 0.344 1 97.69 290 GLU A C 1
ATOM 2271 O O . GLU A 1 290 ? -11.297 -12.078 0.215 1 97.69 290 GLU A O 1
ATOM 2276 N N . PHE A 1 291 ? -13.086 -13.445 0.016 1 95.38 291 PHE A N 1
ATOM 2277 C CA . PHE A 1 291 ? -12.328 -14.43 -0.743 1 95.38 291 PHE A CA 1
ATOM 2278 C C . PHE A 1 291 ? -12.25 -14.039 -2.215 1 95.38 291 PHE A C 1
ATOM 2280 O O . PHE A 1 291 ? -13.281 -13.875 -2.871 1 95.38 291 PHE A O 1
ATOM 2287 N N . ILE A 1 292 ? -11.047 -13.922 -2.662 1 91.56 292 ILE A N 1
ATOM 2288 C CA . ILE A 1 292 ? -10.805 -13.578 -4.062 1 91.56 292 ILE A CA 1
ATOM 2289 C C . ILE A 1 292 ? -10.734 -14.859 -4.895 1 91.56 292 ILE A C 1
ATOM 2291 O O . ILE A 1 292 ? -11.094 -14.852 -6.074 1 91.56 292 ILE A O 1
ATOM 2295 N N . SER A 1 293 ? -10.211 -15.883 -4.336 1 87 293 SER A N 1
ATOM 2296 C CA . SER A 1 293 ? -10.055 -17.188 -4.969 1 87 293 SER A CA 1
ATOM 2297 C C . SER A 1 293 ? -10.125 -18.312 -3.938 1 87 293 SER A C 1
ATOM 2299 O O . SER A 1 293 ? -9.57 -18.188 -2.842 1 87 293 SER A O 1
ATOM 2301 N N . LYS A 1 294 ? -10.852 -19.328 -4.184 1 90.44 294 LYS A N 1
ATOM 2302 C CA . LYS A 1 294 ? -10.938 -20.547 -3.391 1 90.44 294 LYS A CA 1
ATOM 2303 C C . LYS A 1 294 ? -10.688 -21.781 -4.254 1 90.44 294 LYS A C 1
ATOM 2305 O O . LYS A 1 294 ? -11.445 -22.047 -5.191 1 90.44 294 LYS A O 1
ATOM 2310 N N . ILE A 1 295 ? -9.672 -22.422 -4.012 1 87.69 295 ILE A N 1
ATOM 2311 C CA . ILE A 1 295 ? -9.352 -23.688 -4.684 1 87.69 295 ILE A CA 1
ATOM 2312 C C . ILE A 1 295 ? -9.086 -24.766 -3.643 1 87.69 295 ILE A C 1
ATOM 2314 O O . ILE A 1 295 ? -8.266 -24.578 -2.736 1 87.69 295 ILE A O 1
ATOM 2318 N N . SER A 1 296 ? -9.742 -25.891 -3.781 1 90 296 SER A N 1
ATOM 2319 C CA . SER A 1 296 ? -9.602 -26.984 -2.832 1 90 296 SER A CA 1
ATOM 2320 C C . SER A 1 296 ? -8.328 -27.781 -3.098 1 90 296 SER A C 1
ATOM 2322 O O . SER A 1 296 ? -7.852 -27.844 -4.234 1 90 296 SER A O 1
ATOM 2324 N N . ALA A 1 297 ? -7.844 -28.344 -2.029 1 93.06 297 ALA A N 1
ATOM 2325 C CA . ALA A 1 297 ? -6.789 -29.344 -2.213 1 93.06 297 ALA A CA 1
ATOM 2326 C C . ALA A 1 297 ? -7.332 -30.594 -2.879 1 93.06 297 ALA A C 1
ATOM 2328 O O . ALA A 1 297 ? -8.508 -30.938 -2.723 1 93.06 297 ALA A O 1
ATOM 2329 N N . ILE A 1 298 ? -6.477 -31.25 -3.643 1 93.75 298 ILE A N 1
ATOM 2330 C CA . ILE A 1 298 ? -6.945 -32.406 -4.383 1 93.75 298 ILE A CA 1
ATOM 2331 C C . ILE A 1 298 ? -5.926 -33.531 -4.266 1 93.75 298 ILE A C 1
ATOM 2333 O O . ILE A 1 298 ? -4.758 -33.312 -3.965 1 93.75 298 ILE A O 1
ATOM 2337 N N . LYS A 1 299 ? -6.43 -34.719 -4.512 1 94.19 299 LYS A N 1
ATOM 2338 C CA . LYS A 1 299 ? -5.613 -35.938 -4.492 1 94.19 299 LYS A CA 1
ATOM 2339 C C . LYS A 1 299 ? -6.059 -36.906 -5.574 1 94.19 299 LYS A C 1
ATOM 2341 O O . LYS A 1 299 ? -7.254 -37.062 -5.836 1 94.19 299 LYS A O 1
ATOM 2346 N N . CYS A 1 300 ? -5.07 -37.438 -6.254 1 95.19 300 CYS A N 1
ATOM 2347 C CA . CYS A 1 300 ? -5.309 -38.5 -7.211 1 95.19 300 CYS A CA 1
ATOM 2348 C C . CYS A 1 300 ? -5.5 -39.844 -6.5 1 95.19 300 CYS A C 1
ATOM 2350 O O . CYS A 1 300 ? -4.809 -40.125 -5.523 1 95.19 300 CYS A O 1
ATOM 2352 N N . ARG A 1 301 ? -6.543 -40.75 -6.898 1 92.38 301 ARG A N 1
ATOM 2353 C CA . ARG A 1 301 ? -6.766 -42.094 -6.324 1 92.38 301 ARG A CA 1
ATOM 2354 C C . ARG A 1 301 ? -5.59 -43 -6.605 1 92.38 301 ARG A C 1
ATOM 2356 O O . ARG A 1 301 ? -5.066 -43.031 -7.719 1 92.38 301 ARG A O 1
ATOM 2363 N N . SER A 1 302 ? -5.156 -43.656 -5.754 1 93.12 302 SER A N 1
ATOM 2364 C CA . SER A 1 302 ? -4.004 -44.531 -5.848 1 93.12 302 SER A CA 1
ATOM 2365 C C . SER A 1 302 ? -4.234 -45.656 -6.879 1 93.12 302 SER A C 1
ATOM 2367 O O . SER A 1 302 ? -3.285 -46.281 -7.344 1 93.12 302 SER A O 1
ATOM 2369 N N . THR A 1 303 ? -5.406 -45.875 -7.297 1 95 303 THR A N 1
ATOM 2370 C CA . THR A 1 303 ? -5.754 -46.969 -8.219 1 95 303 THR A CA 1
ATOM 2371 C C . THR A 1 303 ? -5.637 -46.5 -9.664 1 95 303 THR A C 1
ATOM 2373 O O . THR A 1 303 ? -5.84 -47.25 -10.602 1 95 303 THR A O 1
ATOM 2376 N N . ASN A 1 304 ? -5.336 -45.312 -9.82 1 96 304 ASN A N 1
ATOM 2377 C CA . ASN A 1 304 ? -5.246 -44.781 -11.18 1 96 304 ASN A CA 1
ATOM 2378 C C . ASN A 1 304 ? -4.18 -45.5 -11.992 1 96 304 ASN A C 1
ATOM 2380 O O . ASN A 1 304 ? -3.012 -45.531 -11.609 1 96 304 ASN A O 1
ATOM 2384 N N . VAL A 1 305 ? -4.559 -45.906 -13.117 1 95.44 305 VAL A N 1
ATOM 2385 C CA . VAL A 1 305 ? -3.729 -46.781 -13.945 1 95.44 305 VAL A CA 1
ATOM 2386 C C . VAL A 1 305 ? -2.555 -46 -14.508 1 95.44 305 VAL A C 1
ATOM 2388 O O . VAL A 1 305 ? -1.414 -46.469 -14.5 1 95.44 305 VAL A O 1
ATOM 2391 N N . LEU A 1 306 ? -2.85 -44.875 -14.953 1 96.62 306 LEU A N 1
ATOM 2392 C CA . LEU A 1 306 ? -1.807 -44.062 -15.562 1 96.62 306 LEU A CA 1
ATOM 2393 C C . LEU A 1 306 ? -0.781 -43.625 -14.523 1 96.62 306 LEU A C 1
ATOM 2395 O O . LEU A 1 306 ? 0.418 -43.562 -14.812 1 96.62 306 LEU A O 1
ATOM 2399 N N . LEU A 1 307 ? -1.213 -43.281 -13.352 1 97.31 307 LEU A N 1
ATOM 2400 C CA . LEU A 1 307 ? -0.324 -42.938 -12.242 1 97.31 307 LEU A CA 1
ATOM 2401 C C . LEU A 1 307 ? 0.641 -44.094 -11.945 1 97.31 307 LEU A C 1
ATOM 2403 O O . LEU A 1 307 ? 1.84 -43.844 -11.766 1 97.31 307 LEU A O 1
ATOM 2407 N N . ASN A 1 308 ? 0.115 -45.219 -11.938 1 96.75 308 ASN A N 1
ATOM 2408 C CA . ASN A 1 308 ? 0.92 -46.406 -11.633 1 96.75 308 ASN A CA 1
ATOM 2409 C C . ASN A 1 308 ? 1.935 -46.688 -12.734 1 96.75 308 ASN A C 1
ATOM 2411 O O . ASN A 1 308 ? 3.082 -47.062 -12.453 1 96.75 308 ASN A O 1
ATOM 2415 N N . LYS A 1 309 ? 1.495 -46.531 -13.945 1 96.88 309 LYS A N 1
ATOM 2416 C CA . LYS A 1 309 ? 2.406 -46.75 -15.07 1 96.88 309 LYS A CA 1
ATOM 2417 C C . LYS A 1 309 ? 3.549 -45.75 -15.055 1 96.88 309 LYS A C 1
ATOM 2419 O O . LYS A 1 309 ? 4.707 -46.125 -15.273 1 96.88 309 LYS A O 1
ATOM 2424 N N . LEU A 1 310 ? 3.18 -44.531 -14.812 1 97.25 310 LEU A N 1
ATOM 2425 C CA . LEU A 1 310 ? 4.188 -43.5 -14.742 1 97.25 310 LEU A CA 1
ATOM 2426 C C . LEU A 1 310 ? 5.156 -43.75 -13.586 1 97.25 310 LEU A C 1
ATOM 2428 O O . LEU A 1 310 ? 6.371 -43.594 -13.75 1 97.25 310 LEU A O 1
ATOM 2432 N N . SER A 1 311 ? 4.664 -44.125 -12.469 1 97.44 311 SER A N 1
ATOM 2433 C CA . SER A 1 311 ? 5.477 -44.438 -11.289 1 97.44 311 SER A CA 1
ATOM 2434 C C . SER A 1 311 ? 6.426 -45.594 -11.562 1 97.44 311 SER A C 1
ATOM 2436 O O . SER A 1 311 ? 7.59 -45.562 -11.164 1 97.44 311 SER A O 1
ATOM 2438 N N . GLU A 1 312 ? 5.922 -46.562 -12.211 1 96.94 312 GLU A N 1
ATOM 2439 C CA . GLU A 1 312 ? 6.734 -47.719 -12.539 1 96.94 312 GLU A CA 1
ATOM 2440 C C . GLU A 1 312 ? 7.918 -47.344 -13.422 1 96.94 312 GLU A C 1
ATOM 2442 O O . GLU A 1 312 ? 9.039 -47.812 -13.211 1 96.94 312 GLU A O 1
ATOM 2447 N N . TYR A 1 313 ? 7.602 -46.562 -14.375 1 96.88 313 TYR A N 1
ATOM 2448 C CA . TYR A 1 313 ? 8.695 -46.125 -15.234 1 96.88 313 TYR A CA 1
ATOM 2449 C C . TYR A 1 313 ? 9.742 -45.344 -14.43 1 96.88 313 TYR A C 1
ATOM 2451 O O . TYR A 1 313 ? 10.938 -45.625 -14.547 1 96.88 313 TYR A O 1
ATOM 2459 N N . MET A 1 314 ? 9.297 -44.406 -13.656 1 98 314 MET A N 1
ATOM 2460 C CA . MET A 1 314 ? 10.227 -43.562 -12.898 1 98 314 MET A CA 1
ATOM 2461 C C . MET A 1 314 ? 11.031 -44.406 -11.914 1 98 314 MET A C 1
ATOM 2463 O O . MET A 1 314 ? 12.195 -44.094 -11.656 1 98 314 MET A O 1
ATOM 2467 N N . LYS A 1 315 ? 10.469 -45.438 -11.359 1 97.94 315 LYS A N 1
ATOM 2468 C CA . LYS A 1 315 ? 11.188 -46.375 -10.508 1 97.94 315 LYS A CA 1
ATOM 2469 C C . LYS A 1 315 ? 12.266 -47.125 -11.289 1 97.94 315 LYS A C 1
ATOM 2471 O O . LYS A 1 315 ? 13.375 -47.312 -10.781 1 97.94 315 LYS A O 1
ATOM 2476 N N . SER A 1 316 ? 11.961 -47.469 -12.5 1 97.56 316 SER A N 1
ATOM 2477 C CA . SER A 1 316 ? 12.875 -48.25 -13.32 1 97.56 316 SER A CA 1
ATOM 2478 C C . SER A 1 316 ? 14.156 -47.469 -13.625 1 97.56 316 SER A C 1
ATOM 2480 O O . SER A 1 316 ? 15.203 -48.062 -13.875 1 97.56 316 SER A O 1
ATOM 2482 N N . ILE A 1 317 ? 14.039 -46.188 -13.586 1 96.88 317 ILE A N 1
ATOM 2483 C CA . ILE A 1 317 ? 15.234 -45.406 -13.875 1 96.88 317 ILE A CA 1
ATOM 2484 C C . ILE A 1 317 ? 15.773 -44.781 -12.586 1 96.88 317 ILE A C 1
ATOM 2486 O O . ILE A 1 317 ? 16.562 -43.812 -12.633 1 96.88 317 ILE A O 1
ATOM 2490 N N . ASN A 1 318 ? 15.258 -45.125 -11.43 1 96.81 318 ASN A N 1
ATOM 2491 C CA . ASN A 1 318 ? 15.703 -44.75 -10.094 1 96.81 318 ASN A CA 1
ATOM 2492 C C . ASN A 1 318 ? 15.5 -43.25 -9.852 1 96.81 318 ASN A C 1
ATOM 2494 O O . ASN A 1 318 ? 16.375 -42.594 -9.273 1 96.81 318 ASN A O 1
ATOM 2498 N N . GLN A 1 319 ? 14.359 -42.719 -10.32 1 96.69 319 GLN A N 1
ATOM 2499 C CA . GLN A 1 319 ? 14.062 -41.312 -10.148 1 96.69 319 GLN A CA 1
ATOM 2500 C C . GLN A 1 319 ? 12.648 -41.094 -9.617 1 96.69 319 GLN A C 1
ATOM 2502 O O . GLN A 1 319 ? 12.055 -40.031 -9.797 1 96.69 319 GLN A O 1
ATOM 2507 N N . PHE A 1 320 ? 12.203 -42.125 -8.93 1 97 320 PHE A N 1
ATOM 2508 C CA . PHE A 1 320 ? 10.82 -42.062 -8.477 1 97 320 PHE A CA 1
ATOM 2509 C C . PHE A 1 320 ? 10.711 -41.312 -7.152 1 97 320 PHE A C 1
ATOM 2511 O O . PHE A 1 320 ? 11.453 -41.625 -6.211 1 97 320 PHE A O 1
ATOM 2518 N N . LYS A 1 321 ? 9.875 -40.375 -7.113 1 97.38 321 LYS A N 1
ATOM 2519 C CA . LYS A 1 321 ? 9.375 -39.719 -5.922 1 97.38 321 LYS A CA 1
ATOM 2520 C C . LYS A 1 321 ? 7.945 -39.219 -6.129 1 97.38 321 LYS A C 1
ATOM 2522 O O . LYS A 1 321 ? 7.645 -38.562 -7.137 1 97.38 321 LYS A O 1
ATOM 2527 N N . GLU A 1 322 ? 7.062 -39.625 -5.266 1 96.12 322 GLU A N 1
ATOM 2528 C CA . GLU A 1 322 ? 5.684 -39.156 -5.301 1 96.12 322 GLU A CA 1
ATOM 2529 C C . GLU A 1 322 ? 5.469 -38 -4.328 1 96.12 322 GLU A C 1
ATOM 2531 O O . GLU A 1 322 ? 5.926 -38.062 -3.182 1 96.12 322 GLU A O 1
ATOM 2536 N N . VAL A 1 323 ? 4.793 -36.938 -4.785 1 93.88 323 VAL A N 1
ATOM 2537 C CA . VAL A 1 323 ? 4.691 -35.75 -3.943 1 93.88 323 VAL A CA 1
ATOM 2538 C C . VAL A 1 323 ? 3.297 -35.125 -4.082 1 93.88 323 VAL A C 1
ATOM 2540 O O . VAL A 1 323 ? 2.568 -35.438 -5.027 1 93.88 323 VAL A O 1
ATOM 2543 N N . SER A 1 324 ? 2.914 -34.375 -3.072 1 92.44 324 SER A N 1
ATOM 2544 C CA . SER A 1 324 ? 1.841 -33.375 -3.195 1 92.44 324 SER A CA 1
ATOM 2545 C C . SER A 1 324 ? 2.396 -32 -3.477 1 92.44 324 SER A C 1
ATOM 2547 O O . SER A 1 324 ? 3.209 -31.484 -2.707 1 92.44 324 SER A O 1
ATOM 2549 N N . LEU A 1 325 ? 1.992 -31.469 -4.52 1 93.06 325 LEU A N 1
ATOM 2550 C CA . LEU A 1 325 ? 2.58 -30.203 -4.953 1 93.06 325 LEU A CA 1
ATOM 2551 C C . LEU A 1 325 ? 2 -29.031 -4.164 1 93.06 325 LEU A C 1
ATOM 2553 O O . LEU A 1 325 ? 0.803 -29.016 -3.869 1 93.06 325 LEU A O 1
ATOM 2557 N N . PRO A 1 326 ? 2.787 -28.047 -3.859 1 89.56 326 PRO A N 1
ATOM 2558 C CA . PRO A 1 326 ? 2.359 -26.953 -2.992 1 89.56 326 PRO A CA 1
ATOM 2559 C C . PRO A 1 326 ? 1.619 -25.844 -3.754 1 89.56 326 PRO A C 1
ATOM 2561 O O . PRO A 1 326 ? 1.016 -24.969 -3.139 1 89.56 326 PRO A O 1
ATOM 2564 N N . TYR A 1 327 ? 1.628 -25.891 -5.031 1 88.56 327 TYR A N 1
ATOM 2565 C CA . TYR A 1 327 ? 1.028 -24.828 -5.828 1 88.56 327 TYR A CA 1
ATOM 2566 C C . TYR A 1 327 ? -0.312 -25.266 -6.406 1 88.56 327 TYR A C 1
ATOM 2568 O O . TYR A 1 327 ? -0.714 -26.422 -6.246 1 88.56 327 TYR A O 1
ATOM 2576 N N . GLY A 1 328 ? -1.02 -24.297 -6.934 1 87.81 328 GLY A N 1
ATOM 2577 C CA . GLY A 1 328 ? -2.264 -24.578 -7.629 1 87.81 328 GLY A CA 1
ATOM 2578 C C . GLY A 1 328 ? -2.1 -24.656 -9.133 1 87.81 328 GLY A C 1
ATOM 2579 O O . GLY A 1 328 ? -1.184 -24.062 -9.703 1 87.81 328 GLY A O 1
ATOM 2580 N N . SER A 1 329 ? -2.951 -25.422 -9.711 1 92.06 329 SER A N 1
ATOM 2581 C CA . SER A 1 329 ? -2.965 -25.578 -11.156 1 92.06 329 SER A CA 1
ATOM 2582 C C . SER A 1 329 ? -4.367 -25.891 -11.672 1 92.06 329 SER A C 1
ATOM 2584 O O . SER A 1 329 ? -5.32 -25.938 -10.891 1 92.06 329 SER A O 1
ATOM 2586 N N . ASP A 1 330 ? -4.434 -26.031 -12.953 1 95.56 330 ASP A N 1
ATOM 2587 C CA . ASP A 1 330 ? -5.707 -26.359 -13.586 1 95.56 330 ASP A CA 1
ATOM 2588 C C . ASP A 1 330 ? -6.242 -27.703 -13.078 1 95.56 330 ASP A C 1
ATOM 2590 O O . ASP A 1 330 ? -7.434 -28 -13.219 1 95.56 330 ASP A O 1
ATOM 2594 N N . ALA A 1 331 ? -5.398 -28.469 -12.492 1 96.44 331 ALA A N 1
ATOM 2595 C CA . ALA A 1 331 ? -5.816 -29.781 -11.969 1 96.44 331 ALA A CA 1
ATOM 2596 C C . ALA A 1 331 ? -6.977 -29.625 -10.992 1 96.44 331 ALA A C 1
ATOM 2598 O O . ALA A 1 331 ? -7.891 -30.453 -10.961 1 96.44 331 ALA A O 1
ATOM 2599 N N . ALA A 1 332 ? -6.93 -28.578 -10.25 1 93.56 332 ALA A N 1
ATOM 2600 C CA . ALA A 1 332 ? -7.973 -28.359 -9.25 1 93.56 332 ALA A CA 1
ATOM 2601 C C . ALA A 1 332 ? -9.32 -28.109 -9.914 1 93.56 332 ALA A C 1
ATOM 2603 O O . ALA A 1 332 ? -10.359 -28.547 -9.406 1 93.56 332 ALA A O 1
ATOM 2604 N N . VAL A 1 333 ? -9.32 -27.422 -11 1 94.44 333 VAL A N 1
ATOM 2605 C CA . VAL A 1 333 ? -10.547 -27.156 -11.742 1 94.44 333 VAL A CA 1
ATOM 2606 C C . VAL A 1 333 ? -11.109 -28.469 -12.305 1 94.44 333 VAL A C 1
ATOM 2608 O O . VAL A 1 333 ? -12.305 -28.734 -12.18 1 94.44 333 VAL A O 1
ATOM 2611 N N . PHE A 1 334 ? -10.227 -29.25 -12.875 1 96.25 334 PHE A N 1
ATOM 2612 C CA . PHE A 1 334 ? -10.648 -30.516 -13.445 1 96.25 334 PHE A CA 1
ATOM 2613 C C . PHE A 1 334 ? -11.258 -31.422 -12.375 1 96.25 334 PHE A C 1
ATOM 2615 O O . PHE A 1 334 ? -12.336 -31.984 -12.578 1 96.25 334 PHE A O 1
ATOM 2622 N N . LYS A 1 335 ? -10.562 -31.484 -11.32 1 94.38 335 LYS A N 1
ATOM 2623 C CA . LYS A 1 335 ? -11.031 -32.375 -10.266 1 94.38 335 LYS A CA 1
ATOM 2624 C C . LYS A 1 335 ? -12.367 -31.906 -9.695 1 94.38 335 LYS A C 1
ATOM 2626 O O . LYS A 1 335 ? -13.234 -32.719 -9.375 1 94.38 335 LYS A O 1
ATOM 2631 N N . LYS A 1 336 ? -12.547 -30.688 -9.539 1 92.31 336 LYS A N 1
ATOM 2632 C CA . LYS A 1 336 ? -13.805 -30.125 -9.062 1 92.31 336 LYS A CA 1
ATOM 2633 C C . LYS A 1 336 ? -14.945 -30.422 -10.031 1 92.31 336 LYS A C 1
ATOM 2635 O O . LYS A 1 336 ? -16.016 -30.859 -9.617 1 92.31 336 LYS A O 1
ATOM 2640 N N . GLU A 1 337 ? -14.711 -30.25 -11.312 1 95.19 337 GLU A N 1
ATOM 2641 C CA . GLU A 1 337 ? -15.742 -30.406 -12.336 1 95.19 337 GLU A CA 1
ATOM 2642 C C . GLU A 1 337 ? -16.031 -31.875 -12.633 1 95.19 337 GLU A C 1
ATOM 2644 O O . GLU A 1 337 ? -17.156 -32.219 -13 1 95.19 337 GLU A O 1
ATOM 2649 N N . PHE A 1 338 ? -15 -32.688 -12.445 1 96.69 338 PHE A N 1
ATOM 2650 C CA . PHE A 1 338 ? -15.117 -34.094 -12.734 1 96.69 338 PHE A CA 1
ATOM 2651 C C . PHE A 1 338 ? -14.594 -34.938 -11.57 1 96.69 338 PHE A C 1
ATOM 2653 O O . PHE A 1 338 ? -13.516 -35.531 -11.656 1 96.69 338 PHE A O 1
ATOM 2660 N N . PRO A 1 339 ? -15.359 -35.125 -10.602 1 94 339 PRO A N 1
ATOM 2661 C CA . PRO A 1 339 ? -14.922 -35.844 -9.398 1 94 339 PRO A CA 1
ATOM 2662 C C . PRO A 1 339 ? -14.547 -37.312 -9.672 1 94 339 PRO A C 1
ATOM 2664 O O . PRO A 1 339 ? -13.742 -37.875 -8.938 1 94 339 PRO A O 1
ATOM 2667 N N . SER A 1 340 ? -15.125 -37.781 -10.711 1 95 340 SER A N 1
ATOM 2668 C CA . SER A 1 340 ? -14.859 -39.188 -11.023 1 95 340 SER A CA 1
ATOM 2669 C C . SER A 1 340 ? -13.547 -39.344 -11.789 1 95 340 SER A C 1
ATOM 2671 O O . SER A 1 340 ? -13.016 -40.469 -11.898 1 95 340 SER A O 1
ATOM 2673 N N . SER A 1 341 ? -13.086 -38.281 -12.406 1 96.69 341 SER A N 1
ATOM 2674 C CA . SER A 1 341 ? -11.797 -38.312 -13.086 1 96.69 341 SER A CA 1
ATOM 2675 C C . SER A 1 341 ? -10.648 -38.094 -12.102 1 96.69 341 SER A C 1
ATOM 2677 O O . SER A 1 341 ? -10.867 -37.656 -10.969 1 96.69 341 SER A O 1
ATOM 2679 N N . ASP A 1 342 ? -9.477 -38.469 -12.5 1 97.12 342 ASP A N 1
ATOM 2680 C CA . ASP A 1 342 ? -8.273 -38.188 -11.719 1 97.12 342 ASP A CA 1
ATOM 2681 C C . ASP A 1 342 ? -7.352 -37.219 -12.453 1 97.12 342 ASP A C 1
ATOM 2683 O O . ASP A 1 342 ? -7.664 -36.781 -13.562 1 97.12 342 ASP A O 1
ATOM 2687 N N . PHE A 1 343 ? -6.328 -36.875 -11.688 1 97.06 343 PHE A N 1
ATOM 2688 C CA . PHE A 1 343 ? -5.293 -36.031 -12.266 1 97.06 343 PHE A CA 1
ATOM 2689 C C . PHE A 1 343 ? -3.906 -36.531 -11.867 1 97.06 343 PHE A C 1
ATOM 2691 O O . PHE A 1 343 ? -3.764 -37.281 -10.914 1 97.06 343 PHE A O 1
ATOM 2698 N N . ILE A 1 344 ? -2.967 -36.219 -12.664 1 98 344 ILE A N 1
ATOM 2699 C CA . ILE A 1 344 ? -1.545 -36.344 -12.375 1 98 344 ILE A CA 1
ATOM 2700 C C . ILE A 1 344 ? -0.82 -35.062 -12.703 1 98 344 ILE A C 1
ATOM 2702 O O . ILE A 1 344 ? -1.087 -34.438 -13.742 1 98 344 ILE A O 1
ATOM 2706 N N . ILE A 1 345 ? -0.023 -34.625 -11.805 1 98.06 345 ILE A N 1
ATOM 2707 C CA . ILE A 1 345 ? 0.855 -33.5 -12.117 1 98.06 345 ILE A CA 1
ATOM 2708 C C . ILE A 1 345 ? 2.289 -34 -12.281 1 98.06 345 ILE A C 1
ATOM 2710 O O . ILE A 1 345 ? 2.857 -34.594 -11.359 1 98.06 345 ILE A O 1
ATOM 2714 N N . PHE A 1 346 ? 2.801 -33.781 -13.461 1 98.06 346 PHE A N 1
ATOM 2715 C CA . PHE A 1 346 ? 4.125 -34.312 -13.797 1 98.06 346 PHE A CA 1
ATOM 2716 C C . PHE A 1 346 ? 4.758 -33.5 -14.914 1 98.06 346 PHE A C 1
ATOM 2718 O O . PHE A 1 346 ? 4.219 -33.438 -16.016 1 98.06 346 PHE A O 1
ATOM 2725 N N . GLY A 1 347 ? 5.875 -32.906 -14.594 1 97.56 347 GLY A N 1
ATOM 2726 C CA . GLY A 1 347 ? 6.523 -32.094 -15.625 1 97.56 347 GLY A CA 1
ATOM 2727 C C . GLY A 1 347 ? 8.008 -31.922 -15.398 1 97.56 347 GLY A C 1
ATOM 2728 O O . GLY A 1 347 ? 8.523 -32.25 -14.328 1 97.56 347 GLY A O 1
ATOM 2729 N N . PRO A 1 348 ? 8.648 -31.422 -16.391 1 97.56 348 PRO A N 1
ATOM 2730 C CA . PRO A 1 348 ? 10.109 -31.344 -16.375 1 97.56 348 PRO A CA 1
ATOM 2731 C C . PRO A 1 348 ? 10.641 -30.109 -15.641 1 97.56 348 PRO A C 1
ATOM 2733 O O . PRO A 1 348 ? 11.836 -30.016 -15.367 1 97.56 348 PRO A O 1
ATOM 2736 N N . GLY A 1 349 ? 9.781 -29.203 -15.391 1 96.44 349 GLY A N 1
ATOM 2737 C CA . GLY A 1 349 ? 10.234 -27.953 -14.797 1 96.44 349 GLY A CA 1
ATOM 2738 C C . GLY A 1 349 ? 10.703 -28.125 -13.367 1 96.44 349 GLY A C 1
ATOM 2739 O O . GLY A 1 349 ? 10.289 -29.047 -12.672 1 96.44 349 GLY A O 1
ATOM 2740 N N . THR A 1 350 ? 11.539 -27.156 -12.992 1 93 350 THR A N 1
ATOM 2741 C CA . THR A 1 350 ? 12.047 -27.094 -11.625 1 93 350 THR A CA 1
ATOM 2742 C C . THR A 1 350 ? 11.156 -26.219 -10.75 1 93 350 THR A C 1
ATOM 2744 O O . THR A 1 350 ? 10.977 -25.031 -11.039 1 93 350 THR A O 1
ATOM 2747 N N . VAL A 1 351 ? 10.641 -26.844 -9.664 1 90.81 351 VAL A N 1
ATOM 2748 C CA . VAL A 1 351 ? 9.672 -26.156 -8.812 1 90.81 351 VAL A CA 1
ATOM 2749 C C . VAL A 1 351 ? 10.297 -24.891 -8.234 1 90.81 351 VAL A C 1
ATOM 2751 O O . VAL A 1 351 ? 9.656 -23.828 -8.211 1 90.81 351 VAL A O 1
ATOM 2754 N N . GLU A 1 352 ? 11.539 -24.906 -7.914 1 86.38 352 GLU A N 1
ATOM 2755 C CA . GLU A 1 352 ? 12.242 -23.812 -7.27 1 86.38 352 GLU A CA 1
ATOM 2756 C C . GLU A 1 352 ? 12.453 -22.641 -8.234 1 86.38 352 GLU A C 1
ATOM 2758 O O . GLU A 1 352 ? 12.773 -21.531 -7.809 1 86.38 352 GLU A O 1
ATOM 2763 N N . GLN A 1 353 ? 12.25 -22.906 -9.516 1 87.31 353 GLN A N 1
ATOM 2764 C CA . GLN A 1 353 ? 12.492 -21.891 -10.531 1 87.31 353 GLN A CA 1
ATOM 2765 C C . GLN A 1 353 ? 11.211 -21.125 -10.867 1 87.31 353 GLN A C 1
ATOM 2767 O O . GLN A 1 353 ? 11.25 -20.094 -11.539 1 87.31 353 GLN A O 1
ATOM 2772 N N . MET A 1 354 ? 10.117 -21.578 -10.312 1 85.38 354 MET A N 1
ATOM 2773 C CA . MET A 1 354 ? 8.844 -20.969 -10.656 1 85.38 354 MET A CA 1
ATOM 2774 C C . MET A 1 354 ? 8.812 -19.5 -10.227 1 85.38 354 MET A C 1
ATOM 2776 O O . MET A 1 354 ? 9.141 -19.172 -9.086 1 85.38 354 MET A O 1
ATOM 2780 N N . HIS A 1 355 ? 8.445 -18.594 -11.133 1 80.44 355 HIS A N 1
ATOM 2781 C CA . HIS A 1 355 ? 8.227 -17.172 -10.906 1 80.44 355 HIS A CA 1
ATOM 2782 C C . HIS A 1 355 ? 9.516 -16.469 -10.523 1 80.44 355 HIS A C 1
ATOM 2784 O O . HIS A 1 355 ? 9.492 -15.438 -9.852 1 80.44 355 HIS A O 1
ATOM 2790 N N . LYS A 1 356 ? 10.656 -17.047 -10.883 1 83.56 356 LYS A N 1
ATOM 2791 C CA . LYS A 1 356 ? 11.953 -16.438 -10.586 1 83.56 356 LYS A CA 1
ATOM 2792 C C . LYS A 1 356 ? 12.617 -15.906 -11.859 1 83.56 356 LYS A C 1
ATOM 2794 O O . LYS A 1 356 ? 12.297 -16.359 -12.961 1 83.56 356 LYS A O 1
ATOM 2799 N N . THR A 1 357 ? 13.438 -14.914 -11.602 1 85.44 357 THR A N 1
ATOM 2800 C CA . THR A 1 357 ? 14.289 -14.469 -12.703 1 85.44 357 THR A CA 1
ATOM 2801 C C . THR A 1 357 ? 15.32 -15.531 -13.055 1 85.44 357 THR A C 1
ATOM 2803 O O . THR A 1 357 ? 15.641 -16.391 -12.234 1 85.44 357 THR A O 1
ATOM 2806 N N . ASP A 1 358 ? 15.758 -15.477 -14.297 1 92.62 358 ASP A N 1
ATOM 2807 C CA . ASP A 1 358 ? 16.703 -16.453 -14.836 1 92.62 358 ASP A CA 1
ATOM 2808 C C . ASP A 1 358 ? 16.156 -17.875 -14.711 1 92.62 358 ASP A C 1
ATOM 2810 O O . ASP A 1 358 ? 16.859 -18.781 -14.273 1 92.62 358 ASP A O 1
ATOM 2814 N N . GLU A 1 359 ? 14.898 -17.922 -14.984 1 94 359 GLU A N 1
ATOM 2815 C CA . GLU A 1 359 ? 14.203 -19.219 -15.023 1 94 359 GLU A CA 1
ATOM 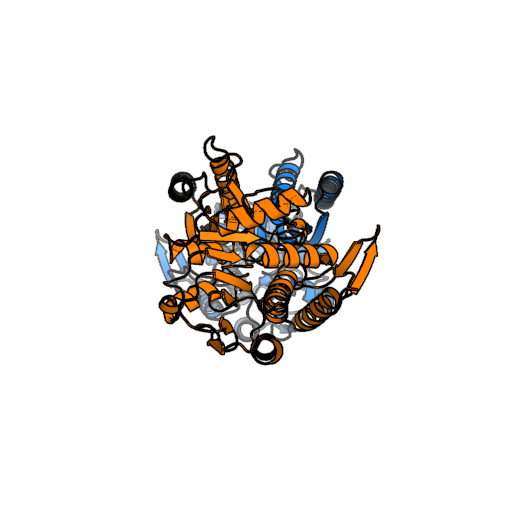2816 C C . GLU A 1 359 ? 14.852 -20.156 -16.031 1 94 359 GLU A C 1
ATOM 2818 O O . GLU A 1 359 ? 15.312 -19.734 -17.094 1 94 359 GLU A O 1
ATOM 2823 N N . PHE A 1 360 ? 14.898 -21.453 -15.672 1 97 360 PHE A N 1
ATOM 2824 C CA . PHE A 1 360 ? 15.484 -22.406 -16.609 1 97 360 PHE A CA 1
ATOM 2825 C C . PHE A 1 360 ? 14.797 -23.766 -16.484 1 97 360 PHE A C 1
ATOM 2827 O O . PHE A 1 360 ? 14.094 -24.031 -15.508 1 97 360 PHE A O 1
ATOM 2834 N N . VAL A 1 361 ? 14.945 -24.547 -17.516 1 97.69 361 VAL A N 1
ATOM 2835 C CA . VAL A 1 361 ? 14.641 -25.984 -17.5 1 97.69 361 VAL A CA 1
ATOM 2836 C C . VAL A 1 361 ? 15.852 -26.766 -17.984 1 97.69 361 VAL A C 1
ATOM 2838 O O . VAL A 1 361 ? 16.719 -26.234 -18.688 1 97.69 361 VAL A O 1
ATOM 2841 N N . VAL A 1 362 ? 15.961 -27.969 -17.531 1 97.38 362 VAL A N 1
ATOM 2842 C CA . VAL A 1 362 ? 17.062 -28.828 -17.922 1 97.38 362 VAL A CA 1
ATOM 2843 C C . VAL A 1 362 ? 16.641 -29.688 -19.109 1 97.38 362 VAL A C 1
ATOM 2845 O O . VAL A 1 362 ? 15.633 -30.406 -19.031 1 97.38 362 VAL A O 1
ATOM 2848 N N . LEU A 1 363 ? 17.406 -29.656 -20.156 1 97 363 LEU A N 1
ATOM 2849 C CA . LEU A 1 363 ? 17.062 -30.375 -21.375 1 97 363 LEU A CA 1
ATOM 2850 C C . LEU A 1 363 ? 16.891 -31.859 -21.125 1 97 363 LEU A C 1
ATOM 2852 O O . LEU A 1 363 ? 15.992 -32.5 -21.672 1 97 363 LEU A O 1
ATOM 2856 N N . GLU A 1 364 ? 17.688 -32.406 -20.328 1 95.75 364 GLU A N 1
ATOM 2857 C CA . GLU A 1 364 ? 17.625 -33.844 -19.984 1 95.75 364 GLU A CA 1
ATOM 2858 C C . GLU A 1 364 ? 16.312 -34.156 -19.266 1 95.75 364 GLU A C 1
ATOM 2860 O O . GLU A 1 364 ? 15.781 -35.281 -19.438 1 95.75 364 GLU A O 1
ATOM 2865 N N . HIS A 1 365 ? 15.828 -33.25 -18.484 1 97.5 365 HIS A N 1
ATOM 2866 C CA . HIS A 1 365 ? 14.547 -33.438 -17.828 1 97.5 365 HIS A CA 1
ATOM 2867 C C . HIS A 1 365 ? 13.406 -33.5 -18.828 1 97.5 365 HIS A C 1
ATOM 2869 O O . HIS A 1 365 ? 12.453 -34.281 -18.656 1 97.5 365 HIS A O 1
ATOM 2875 N N . LEU A 1 366 ? 13.508 -32.688 -19.906 1 98.06 366 LEU A N 1
ATOM 2876 C CA . LEU A 1 366 ? 12.516 -32.75 -20.953 1 98.06 366 LEU A CA 1
ATOM 2877 C C . LEU A 1 366 ? 12.477 -34.156 -21.578 1 98.06 366 LEU A C 1
ATOM 2879 O O . LEU A 1 366 ? 11.398 -34.719 -21.781 1 98.06 366 LEU A O 1
ATOM 2883 N N . ASN A 1 367 ? 13.617 -34.656 -21.797 1 96.94 367 ASN A N 1
ATOM 2884 C CA . ASN A 1 367 ? 13.719 -35.969 -22.406 1 96.94 367 ASN A CA 1
ATOM 2885 C C . ASN A 1 367 ? 13.141 -37.062 -21.516 1 96.94 367 ASN A C 1
ATOM 2887 O O . ASN A 1 367 ? 12.414 -37.938 -21.969 1 96.94 367 ASN A O 1
ATOM 2891 N N . ILE A 1 368 ? 13.477 -36.969 -20.297 1 97.69 368 ILE A N 1
ATOM 2892 C CA . ILE A 1 368 ? 12.992 -37.969 -19.344 1 97.69 368 ILE A CA 1
ATOM 2893 C C . ILE A 1 368 ? 11.469 -37.906 -19.266 1 97.69 368 ILE A C 1
ATOM 2895 O O . ILE A 1 368 ? 10.797 -38.938 -19.25 1 97.69 368 ILE A O 1
ATOM 2899 N N . ALA A 1 369 ? 10.961 -36.719 -19.234 1 98.31 369 ALA A N 1
ATOM 2900 C CA . ALA A 1 369 ? 9.508 -36.562 -19.156 1 98.31 369 ALA A CA 1
ATOM 2901 C C . ALA A 1 369 ? 8.828 -37.156 -20.391 1 98.31 369 ALA A C 1
ATOM 2903 O O . ALA A 1 369 ? 7.797 -37.812 -20.281 1 98.31 369 ALA A O 1
ATOM 2904 N N . ILE A 1 370 ? 9.414 -36.906 -21.562 1 98 370 ILE A N 1
ATOM 2905 C CA . ILE A 1 370 ? 8.867 -37.438 -22.797 1 98 370 ILE A CA 1
ATOM 2906 C C . ILE A 1 370 ? 8.852 -38.969 -22.75 1 98 370 ILE A C 1
ATOM 2908 O O . ILE A 1 370 ? 7.82 -39.594 -23 1 98 370 ILE A O 1
ATOM 2912 N N . GLU A 1 371 ? 9.938 -39.5 -22.359 1 97.44 371 GLU A N 1
ATOM 2913 C CA . GLU A 1 371 ? 10.047 -40.969 -22.297 1 97.44 371 GLU A CA 1
ATOM 2914 C C . GLU A 1 371 ? 9.062 -41.562 -21.297 1 97.44 371 GLU A C 1
ATOM 2916 O O . GLU A 1 371 ? 8.445 -42.594 -21.562 1 97.44 371 GLU A O 1
ATOM 2921 N N . ALA A 1 372 ? 8.961 -40.938 -20.219 1 98 372 ALA A N 1
ATOM 2922 C CA . ALA A 1 372 ? 8.055 -41.406 -19.172 1 98 372 ALA A CA 1
ATOM 2923 C C . ALA A 1 372 ? 6.609 -41.438 -19.672 1 98 372 ALA A C 1
ATOM 2925 O O . ALA A 1 372 ? 5.898 -42.406 -19.516 1 98 372 ALA A O 1
ATOM 2926 N N . LEU A 1 373 ? 6.242 -40.375 -20.281 1 98.12 373 LEU A N 1
ATOM 2927 C CA . LEU A 1 373 ? 4.867 -40.25 -20.75 1 98.12 373 LEU A CA 1
ATOM 2928 C C . LEU A 1 373 ? 4.598 -41.188 -21.922 1 98.12 373 LEU A C 1
ATOM 2930 O O . LEU A 1 373 ? 3.539 -41.812 -21.984 1 98.12 373 LEU A O 1
ATOM 2934 N N . VAL A 1 374 ? 5.543 -41.25 -22.859 1 97.38 374 VAL A N 1
ATOM 2935 C CA . VAL A 1 374 ? 5.387 -42.156 -23.984 1 97.38 374 VAL A CA 1
ATOM 2936 C C . VAL A 1 374 ? 5.207 -43.594 -23.469 1 97.38 374 VAL A C 1
ATOM 2938 O O . VAL A 1 374 ? 4.324 -44.312 -23.922 1 97.38 374 VAL A O 1
ATOM 2941 N N . THR A 1 375 ? 5.984 -43.938 -22.516 1 96.75 375 THR A N 1
ATOM 2942 C CA . THR A 1 375 ? 5.934 -45.281 -21.953 1 96.75 375 THR A CA 1
ATOM 2943 C C . THR A 1 375 ? 4.609 -45.531 -21.25 1 96.75 375 THR A C 1
ATOM 2945 O O . THR A 1 375 ? 4 -46.594 -21.391 1 96.75 375 THR A O 1
ATOM 2948 N N . ALA A 1 376 ? 4.152 -44.562 -20.531 1 96.56 376 ALA A N 1
ATOM 2949 C CA . ALA A 1 376 ? 2.932 -44.719 -19.734 1 96.56 376 ALA A CA 1
ATOM 2950 C C . ALA A 1 376 ? 1.698 -44.719 -20.641 1 96.56 376 ALA A C 1
ATOM 2952 O O . ALA A 1 376 ? 0.704 -45.375 -20.312 1 96.56 376 ALA A O 1
ATOM 2953 N N . LEU A 1 377 ? 1.773 -44.094 -21.734 1 96.75 377 LEU A N 1
ATOM 2954 C CA . LEU A 1 377 ? 0.595 -43.875 -22.562 1 96.75 377 LEU A CA 1
ATOM 2955 C C . LEU A 1 377 ? 0.535 -44.906 -23.688 1 96.75 377 LEU A C 1
ATOM 2957 O O . LEU A 1 377 ? -0.51 -45.094 -24.312 1 96.75 377 LEU A O 1
ATOM 2961 N N . LYS A 1 378 ? 1.677 -45.531 -23.859 1 91.88 378 LYS A N 1
ATOM 2962 C CA . LYS A 1 378 ? 1.684 -46.5 -24.953 1 91.88 378 LYS A CA 1
ATOM 2963 C C . LYS A 1 378 ? 0.762 -47.688 -24.656 1 91.88 378 LYS A C 1
ATOM 2965 O O . LYS A 1 378 ? 0.672 -48.125 -23.516 1 91.88 378 LYS A O 1
ATOM 2970 N N . GLY A 1 379 ? 0.151 -48.219 -25.578 1 74.38 379 GLY A N 1
ATOM 2971 C CA . GLY A 1 379 ? -0.66 -49.438 -25.516 1 74.38 379 GLY A CA 1
ATOM 2972 C C . GLY A 1 379 ? -2.041 -49.188 -24.938 1 74.38 379 GLY A C 1
ATOM 2973 O O . GLY A 1 379 ? -2.715 -50.125 -24.5 1 74.38 379 GLY A O 1
ATOM 2974 N N . ARG A 1 380 ? -2.395 -48 -24.797 1 68.62 380 ARG A N 1
ATOM 2975 C CA . ARG A 1 380 ? -3.779 -47.688 -24.438 1 68.62 380 ARG A CA 1
ATOM 2976 C C . ARG A 1 380 ? -4.707 -47.906 -25.625 1 68.62 380 ARG A C 1
ATOM 2978 O O . ARG A 1 380 ? -4.281 -47.781 -26.781 1 68.62 380 ARG A O 1
ATOM 2985 N N . MET B 1 1 ? -25.203 40.906 15.805 1 48.44 1 MET B N 1
ATOM 2986 C CA . MET B 1 1 ? -23.781 40.594 15.578 1 48.44 1 MET B CA 1
ATOM 2987 C C . MET B 1 1 ? -22.984 41.875 15.32 1 48.44 1 MET B C 1
ATOM 2989 O O . MET B 1 1 ? -23.453 42.75 14.609 1 48.44 1 MET B O 1
ATOM 2993 N N . SER B 1 2 ? -21.984 42.062 16.172 1 66.88 2 SER B N 1
ATOM 2994 C CA . SER B 1 2 ? -21.203 43.25 15.938 1 66.88 2 SER B CA 1
ATOM 2995 C C . SER B 1 2 ? -20.75 43.344 14.477 1 66.88 2 SER B C 1
ATOM 2997 O O . SER B 1 2 ? -20.75 42.344 13.758 1 66.88 2 SER B O 1
ATOM 2999 N N . THR B 1 3 ? -20.75 44.5 13.953 1 74.69 3 THR B N 1
ATOM 3000 C CA . THR B 1 3 ? -20.328 44.812 12.586 1 74.69 3 THR B CA 1
ATOM 3001 C C . THR B 1 3 ? -19.078 44 12.227 1 74.69 3 THR B C 1
ATOM 3003 O O . THR B 1 3 ? -18.969 43.5 11.102 1 74.69 3 THR B O 1
ATOM 3006 N N . THR B 1 4 ? -18.359 43.781 13.203 1 84.19 4 THR B N 1
ATOM 3007 C CA . THR B 1 4 ? -17.125 43.031 12.969 1 84.19 4 THR B CA 1
ATOM 3008 C C . THR B 1 4 ? -17.422 41.531 12.781 1 84.19 4 THR B C 1
ATOM 3010 O O . THR B 1 4 ? -16.844 40.906 11.914 1 84.19 4 THR B O 1
ATOM 3013 N N . LEU B 1 5 ? -18.391 41.031 13.523 1 89.56 5 LEU B N 1
ATOM 3014 C CA . LEU B 1 5 ? -18.719 39.625 13.461 1 89.56 5 LEU B CA 1
ATOM 3015 C C . LEU B 1 5 ? -19.391 39.281 12.133 1 89.56 5 LEU B C 1
ATOM 3017 O O . LEU B 1 5 ? -19.125 38.219 11.562 1 89.56 5 LEU B O 1
ATOM 3021 N N . GLY B 1 6 ? -20.219 40.188 11.695 1 92.31 6 GLY B N 1
ATOM 3022 C CA . GLY B 1 6 ? -20.812 40 10.383 1 92.31 6 GLY B CA 1
ATOM 3023 C C . GLY B 1 6 ? -19.797 40 9.258 1 92.31 6 GLY B C 1
ATOM 3024 O O . GLY B 1 6 ? -19.891 39.188 8.336 1 92.31 6 GLY B O 1
ATOM 3025 N N . TYR B 1 7 ? -18.875 40.906 9.406 1 95.19 7 TYR B N 1
ATOM 3026 C CA . TYR B 1 7 ? -17.828 41.031 8.398 1 95.19 7 TYR B CA 1
ATOM 3027 C C . TYR B 1 7 ? -16.953 39.781 8.352 1 95.19 7 TYR B C 1
ATOM 3029 O O . TYR B 1 7 ? -16.719 39.219 7.285 1 95.19 7 TYR B O 1
ATOM 3037 N N . VAL B 1 8 ? -16.5 39.312 9.5 1 96.5 8 VAL B N 1
ATOM 3038 C CA . VAL B 1 8 ? -15.594 38.188 9.562 1 96.5 8 VAL B CA 1
ATOM 3039 C C . VAL B 1 8 ? -16.312 36.938 9.102 1 96.5 8 VAL B C 1
ATOM 3041 O O . VAL B 1 8 ? -15.719 36.094 8.414 1 96.5 8 VAL B O 1
ATOM 3044 N N . LYS B 1 9 ? -17.562 36.781 9.43 1 96.75 9 LYS B N 1
ATOM 3045 C CA . LYS B 1 9 ? -18.344 35.625 8.992 1 96.75 9 LYS B CA 1
ATOM 3046 C C . LYS B 1 9 ? -18.5 35.625 7.473 1 96.75 9 LYS B C 1
ATOM 3048 O O . LYS B 1 9 ? -18.375 34.562 6.84 1 96.75 9 LYS B O 1
ATOM 3053 N N . THR B 1 10 ? -18.719 36.781 6.918 1 96.88 10 THR B N 1
ATOM 3054 C CA . THR B 1 10 ? -18.906 36.875 5.48 1 96.88 10 THR B CA 1
ATOM 3055 C C . THR B 1 10 ? -17.641 36.5 4.727 1 96.88 10 THR B C 1
ATOM 3057 O O . THR B 1 10 ? -17.703 35.719 3.762 1 96.88 10 THR B O 1
ATOM 3060 N N . ILE B 1 11 ? -16.516 37 5.145 1 97.38 11 ILE B N 1
ATOM 3061 C CA . ILE B 1 11 ? -15.266 36.719 4.457 1 97.38 11 ILE B CA 1
ATOM 3062 C C . ILE B 1 11 ? -14.922 35.25 4.602 1 97.38 11 ILE B C 1
ATOM 3064 O O . ILE B 1 11 ? -14.43 34.625 3.658 1 97.38 11 ILE B O 1
ATOM 3068 N N . LEU B 1 12 ? -15.211 34.656 5.812 1 98.06 12 LEU B N 1
ATOM 3069 C CA . LEU B 1 12 ? -14.969 33.25 6.043 1 98.06 12 LEU B CA 1
ATOM 3070 C C . LEU B 1 12 ? -15.805 32.406 5.102 1 98.06 12 LEU B C 1
ATOM 3072 O O . LEU B 1 12 ? -15.297 31.453 4.477 1 98.06 12 LEU B O 1
ATOM 3076 N N . GLU B 1 13 ? -17.062 32.75 5 1 97.94 13 GLU B N 1
ATOM 3077 C CA . GLU B 1 13 ? -17.984 31.984 4.148 1 97.94 13 GLU B CA 1
ATOM 3078 C C . GLU B 1 13 ? -17.531 32.031 2.689 1 97.94 13 GLU B C 1
ATOM 3080 O O . GLU B 1 13 ? -17.609 31 1.99 1 97.94 13 GLU B O 1
ATOM 3085 N N . GLN B 1 14 ? -17.062 33.125 2.287 1 98.06 14 GLN B N 1
ATOM 3086 C CA . GLN B 1 14 ? -16.609 33.25 0.909 1 98.06 14 GLN B CA 1
ATOM 3087 C C . GLN B 1 14 ? -15.344 32.438 0.67 1 98.06 14 GLN B C 1
ATOM 3089 O O . GLN B 1 14 ? -15.203 31.797 -0.371 1 98.06 14 GLN B O 1
ATOM 3094 N N . MET B 1 15 ? -14.43 32.469 1.594 1 98.38 15 MET B N 1
ATOM 3095 C CA . MET B 1 15 ? -13.211 31.703 1.449 1 98.38 15 MET B CA 1
ATOM 3096 C C . MET B 1 15 ? -13.516 30.203 1.409 1 98.38 15 MET B C 1
ATOM 3098 O O . MET B 1 15 ? -12.93 29.469 0.615 1 98.38 15 MET B O 1
ATOM 3102 N N . VAL B 1 16 ? -14.469 29.781 2.256 1 98.25 16 VAL B N 1
ATOM 3103 C CA . VAL B 1 16 ? -14.812 28.359 2.355 1 98.25 16 VAL B CA 1
ATOM 3104 C C . VAL B 1 16 ? -15.461 27.891 1.056 1 98.25 16 VAL B C 1
ATOM 3106 O O . VAL B 1 16 ? -15.25 26.766 0.621 1 98.25 16 VAL B O 1
ATOM 3109 N N . ALA B 1 17 ? -16.156 28.766 0.417 1 98.12 17 ALA B N 1
ATOM 3110 C CA . ALA B 1 17 ? -16.859 28.422 -0.816 1 98.12 17 ALA B CA 1
ATOM 3111 C C . ALA B 1 17 ? -15.883 28.172 -1.959 1 98.12 17 ALA B C 1
ATOM 3113 O O . ALA B 1 17 ? -16.25 27.578 -2.977 1 98.12 17 ALA B O 1
ATOM 3114 N N . ILE B 1 18 ? -14.641 28.594 -1.824 1 98 18 ILE B N 1
ATOM 3115 C CA . ILE B 1 18 ? -13.617 28.406 -2.844 1 98 18 ILE B CA 1
ATOM 3116 C C . ILE B 1 18 ? -12.812 27.141 -2.543 1 98 18 ILE B C 1
ATOM 3118 O O . ILE B 1 18 ? -12.211 27.016 -1.477 1 98 18 ILE B O 1
ATOM 3122 N N . ASP B 1 19 ? -12.812 26.203 -3.438 1 97.38 19 ASP B N 1
ATOM 3123 C CA . ASP B 1 19 ? -12.086 24.953 -3.275 1 97.38 19 ASP B CA 1
ATOM 3124 C C . ASP B 1 19 ? -10.586 25.141 -3.496 1 97.38 19 ASP B C 1
ATOM 3126 O O . ASP B 1 19 ? -10.125 25.172 -4.637 1 97.38 19 ASP B O 1
ATOM 3130 N N . SER B 1 20 ? -9.859 25.25 -2.432 1 97.25 20 SER B N 1
ATOM 3131 C CA . SER B 1 20 ? -8.422 25.469 -2.52 1 97.25 20 SER B CA 1
ATOM 3132 C C . SER B 1 20 ? -7.641 24.328 -1.895 1 97.25 20 SER B C 1
ATOM 3134 O O . SER B 1 20 ? -6.656 24.547 -1.187 1 97.25 20 SER B O 1
ATOM 3136 N N . GLN B 1 21 ? -8.094 23.109 -2.059 1 95.06 21 GLN B N 1
ATOM 3137 C CA . GLN B 1 21 ? -7.359 21.922 -1.601 1 95.06 21 GLN B CA 1
ATOM 3138 C C . GLN B 1 21 ? -5.965 21.875 -2.215 1 95.06 21 GLN B C 1
ATOM 3140 O O . GLN B 1 21 ? -5.789 22.188 -3.396 1 95.06 21 GLN B O 1
ATOM 3145 N N . SER B 1 22 ? -4.988 21.516 -1.396 1 92.81 22 SER B N 1
ATOM 3146 C CA . SER B 1 22 ? -3.605 21.469 -1.858 1 92.81 22 SER B CA 1
ATOM 3147 C C . SER B 1 22 ? -3.471 20.594 -3.1 1 92.81 22 SER B C 1
ATOM 3149 O O . SER B 1 22 ? -2.607 20.828 -3.945 1 92.81 22 SER B O 1
ATOM 3151 N N . SER B 1 23 ? -4.328 19.578 -3.254 1 91.06 23 SER B N 1
ATOM 3152 C CA . SER B 1 23 ? -4.246 18.625 -4.355 1 91.06 23 SER B CA 1
ATOM 3153 C C . SER B 1 23 ? -4.73 19.25 -5.66 1 91.06 23 SER B C 1
ATOM 3155 O O . SER B 1 23 ? -4.477 18.719 -6.742 1 91.06 23 SER B O 1
ATOM 3157 N N . ASN B 1 24 ? -5.473 20.391 -5.539 1 93.81 24 ASN B N 1
ATOM 3158 C CA . ASN B 1 24 ? -5.926 21.078 -6.75 1 93.81 24 ASN B CA 1
ATOM 3159 C C . ASN B 1 24 ? -4.762 21.703 -7.504 1 93.81 24 ASN B C 1
ATOM 3161 O O . ASN B 1 24 ? -3.826 22.219 -6.895 1 93.81 24 ASN B O 1
ATOM 3165 N N . GLU B 1 25 ? -4.867 21.719 -8.766 1 93.56 25 GLU B N 1
ATOM 3166 C CA . GLU B 1 25 ? -3.811 22.297 -9.602 1 93.56 25 GLU B CA 1
ATOM 3167 C C . GLU B 1 25 ? -3.895 23.812 -9.641 1 93.56 25 GLU B C 1
ATOM 3169 O O . GLU B 1 25 ? -2.895 24.484 -9.891 1 93.56 25 GLU B O 1
ATOM 3174 N N . ASN B 1 26 ? -5.07 24.312 -9.406 1 95.44 26 ASN B N 1
ATOM 3175 C CA . ASN B 1 26 ? -5.309 25.734 -9.594 1 95.44 26 ASN B CA 1
ATOM 3176 C C . ASN B 1 26 ? -5.891 26.375 -8.336 1 95.44 26 ASN B C 1
ATOM 3178 O O . ASN B 1 26 ? -6.957 25.984 -7.867 1 95.44 26 ASN B O 1
ATOM 3182 N N . HIS B 1 27 ? -5.211 27.469 -7.82 1 97.19 27 HIS B N 1
ATOM 3183 C CA . HIS B 1 27 ? -5.668 28.219 -6.66 1 97.19 27 HIS B CA 1
ATOM 3184 C C . HIS B 1 27 ? -5.914 29.688 -7.02 1 97.19 27 HIS B C 1
ATOM 3186 O O . HIS B 1 27 ? -5.848 30.562 -6.152 1 97.19 27 HIS B O 1
ATOM 3192 N N . GLU B 1 28 ? -6.176 30 -8.234 1 97.19 28 GLU B N 1
ATOM 3193 C CA . GLU B 1 28 ? -6.289 31.391 -8.703 1 97.19 28 GLU B CA 1
ATOM 3194 C C . GLU B 1 28 ? -7.523 32.062 -8.109 1 97.19 28 GLU B C 1
ATOM 3196 O O . GLU B 1 28 ? -7.5 33.281 -7.832 1 97.19 28 GLU B O 1
ATOM 3201 N N . GLU B 1 29 ? -8.547 31.312 -7.973 1 97.75 29 GLU B N 1
ATOM 3202 C CA . GLU B 1 29 ? -9.781 31.906 -7.457 1 97.75 29 GLU B CA 1
ATOM 3203 C C . GLU B 1 29 ? -9.578 32.469 -6.055 1 97.75 29 GLU B C 1
ATOM 3205 O O . GLU B 1 29 ? -9.984 33.625 -5.773 1 97.75 29 GLU B O 1
ATOM 3210 N N . ILE B 1 30 ? -8.953 31.734 -5.188 1 98.19 30 ILE B N 1
ATOM 3211 C CA . ILE B 1 30 ? -8.742 32.219 -3.826 1 98.19 30 ILE B CA 1
ATOM 3212 C C . ILE B 1 30 ? -7.723 33.344 -3.832 1 98.19 30 ILE B C 1
ATOM 3214 O O . ILE B 1 30 ? -7.82 34.281 -3.035 1 98.19 30 ILE B O 1
ATOM 3218 N N . THR B 1 31 ? -6.789 33.281 -4.711 1 98.19 31 THR B N 1
ATOM 3219 C CA . THR B 1 31 ? -5.809 34.344 -4.852 1 98.19 31 THR B CA 1
ATOM 3220 C C . THR B 1 31 ? -6.492 35.656 -5.23 1 98.19 31 THR B C 1
ATOM 3222 O O . THR B 1 31 ? -6.23 36.688 -4.621 1 98.19 31 THR B O 1
ATOM 3225 N N . HIS B 1 32 ? -7.316 35.594 -6.199 1 98.19 32 HIS B N 1
ATOM 3226 C CA . HIS B 1 32 ? -8.023 36.781 -6.668 1 98.19 32 HIS B CA 1
ATOM 3227 C C . HIS B 1 32 ? -8.922 37.344 -5.574 1 98.19 32 HIS B C 1
ATOM 3229 O O . HIS B 1 32 ? -8.984 38.562 -5.391 1 98.19 32 HIS B O 1
ATOM 3235 N N . TYR B 1 33 ? -9.562 36.469 -4.938 1 98.25 33 TYR B N 1
ATOM 3236 C CA . TYR B 1 33 ? -10.469 36.906 -3.883 1 98.25 33 TYR B CA 1
ATOM 3237 C C . TYR B 1 33 ? -9.703 37.625 -2.783 1 98.25 33 TYR B C 1
ATOM 3239 O O . TYR B 1 33 ? -10.086 38.75 -2.381 1 98.25 33 TYR B O 1
ATOM 3247 N N . MET B 1 34 ? -8.664 37.031 -2.32 1 98.38 34 MET B N 1
ATOM 3248 C CA . MET B 1 34 ? -7.879 37.594 -1.232 1 98.38 34 MET B CA 1
ATOM 3249 C C . MET B 1 34 ? -7.219 38.906 -1.667 1 98.38 34 MET B C 1
ATOM 3251 O O . MET B 1 34 ? -7.18 39.875 -0.904 1 98.38 34 MET B O 1
ATOM 3255 N N . THR B 1 35 ? -6.699 38.938 -2.854 1 98.31 35 THR B N 1
ATOM 3256 C CA . THR B 1 35 ? -6.074 40.156 -3.379 1 98.31 35 THR B CA 1
ATOM 3257 C C . THR B 1 35 ? -7.07 41.312 -3.402 1 98.31 35 THR B C 1
ATOM 3259 O O . THR B 1 35 ? -6.75 42.406 -2.975 1 98.31 35 THR B O 1
ATOM 3262 N N . SER B 1 36 ? -8.203 41 -3.883 1 97.81 36 SER B N 1
ATOM 3263 C CA . SER B 1 36 ? -9.25 42 -3.965 1 97.81 36 SER B CA 1
ATOM 3264 C C . SER B 1 36 ? -9.609 42.531 -2.582 1 97.81 36 SER B C 1
ATOM 3266 O O . SER B 1 36 ? -9.773 43.75 -2.398 1 97.81 36 SER B O 1
ATOM 3268 N N . LEU B 1 37 ? -9.773 41.656 -1.663 1 96.88 37 LEU B N 1
ATOM 3269 C CA . LEU B 1 37 ? -10.117 42.062 -0.299 1 96.88 37 LEU B CA 1
ATOM 3270 C C . LEU B 1 37 ? -9.039 42.969 0.293 1 96.88 37 LEU B C 1
ATOM 3272 O O . LEU B 1 37 ? -9.344 43.969 0.91 1 96.88 37 LEU B O 1
ATOM 3276 N N . LEU B 1 38 ? -7.797 42.594 0.136 1 98.25 38 LEU B N 1
ATOM 3277 C CA . LEU B 1 38 ? -6.672 43.312 0.725 1 98.25 38 LEU B CA 1
ATOM 3278 C C . LEU B 1 38 ? -6.512 44.688 0.094 1 98.25 38 LEU B C 1
ATOM 3280 O O . LEU B 1 38 ? -6.223 45.688 0.79 1 98.25 38 LEU B O 1
ATOM 3284 N N . GLU B 1 39 ? -6.734 44.812 -1.184 1 97.75 39 GLU B N 1
ATOM 3285 C CA . GLU B 1 39 ? -6.602 46.062 -1.896 1 97.75 39 GLU B CA 1
ATOM 3286 C C . GLU B 1 39 ? -7.805 46.969 -1.644 1 97.75 39 GLU B C 1
ATOM 3288 O O . GLU B 1 39 ? -7.645 48.156 -1.305 1 97.75 39 GLU B O 1
ATOM 3293 N N . ASN B 1 40 ? -8.961 46.406 -1.771 1 95.88 40 ASN B N 1
ATOM 3294 C CA . ASN B 1 40 ? -10.164 47.219 -1.794 1 95.88 40 ASN B CA 1
ATOM 3295 C C . ASN B 1 40 ? -10.672 47.5 -0.384 1 95.88 40 ASN B C 1
ATOM 3297 O O . ASN B 1 40 ? -11.125 48.625 -0.1 1 95.88 40 ASN B O 1
ATOM 3301 N N . ASP B 1 41 ? -10.617 46.531 0.452 1 93.06 41 ASP B N 1
ATOM 3302 C CA . ASP B 1 41 ? -11.156 46.719 1.793 1 93.06 41 ASP B CA 1
ATOM 3303 C C . ASP B 1 41 ? -10.117 47.375 2.717 1 93.06 41 ASP B C 1
ATOM 3305 O O . ASP B 1 41 ? -10.469 48.094 3.637 1 93.06 41 ASP B O 1
ATOM 3309 N N . LEU B 1 42 ? -8.82 47.031 2.48 1 96 42 LEU B N 1
ATOM 3310 C CA . LEU B 1 42 ? -7.812 47.438 3.451 1 96 42 LEU B CA 1
ATOM 3311 C C . LEU B 1 42 ? -6.887 48.5 2.855 1 96 42 LEU B C 1
ATOM 3313 O O . LEU B 1 42 ? -6.148 49.188 3.584 1 96 42 LEU B O 1
ATOM 3317 N N . GLY B 1 43 ? -6.918 48.688 1.569 1 96.94 43 GLY B N 1
ATOM 3318 C CA . GLY B 1 43 ? -6.102 49.688 0.926 1 96.94 43 GLY B CA 1
ATOM 3319 C C . GLY B 1 43 ? -4.613 49.406 0.982 1 96.94 43 GLY B C 1
ATOM 3320 O O . GLY B 1 43 ? -3.795 50.312 1.119 1 96.94 43 GLY B O 1
ATOM 3321 N N . LEU B 1 44 ? -4.262 48.188 0.912 1 98.12 44 LEU B N 1
ATOM 3322 C CA . LEU B 1 44 ? -2.863 47.781 1.02 1 98.12 44 LEU B CA 1
ATOM 3323 C C . LEU B 1 44 ? -2.242 47.594 -0.362 1 98.12 44 LEU B C 1
ATOM 3325 O O . LEU B 1 44 ? -2.955 47.406 -1.35 1 98.12 44 LEU B O 1
ATOM 3329 N N . ILE B 1 45 ? -0.915 47.75 -0.35 1 98.19 45 ILE B N 1
ATOM 3330 C CA . ILE B 1 45 ? -0.151 47.25 -1.494 1 98.19 45 ILE B CA 1
ATOM 3331 C C . ILE B 1 45 ? -0.078 45.719 -1.452 1 98.19 45 ILE B C 1
ATOM 3333 O O . ILE B 1 45 ? 0.278 45.156 -0.425 1 98.19 45 ILE B O 1
ATOM 3337 N N . VAL B 1 46 ? -0.444 45.125 -2.609 1 98.56 46 VAL B N 1
ATOM 3338 C CA . VAL B 1 46 ? -0.5 43.656 -2.629 1 98.56 46 VAL B CA 1
ATOM 3339 C C . VAL B 1 46 ? 0.442 43.125 -3.701 1 98.56 46 VAL B C 1
ATOM 3341 O O . VAL B 1 46 ? 0.394 43.562 -4.855 1 98.56 46 VAL B O 1
ATOM 3344 N N . GLU B 1 47 ? 1.313 42.25 -3.316 1 98.31 47 GLU B N 1
ATOM 3345 C CA . GLU B 1 47 ? 2.158 41.5 -4.25 1 98.31 47 GLU B CA 1
ATOM 3346 C C . GLU B 1 47 ? 1.774 40.031 -4.289 1 98.31 47 GLU B C 1
ATOM 3348 O O . GLU B 1 47 ? 1.715 39.344 -3.246 1 98.31 47 GLU B O 1
ATOM 3353 N N . VAL B 1 48 ? 1.465 39.562 -5.484 1 98.31 48 VAL B N 1
ATOM 3354 C CA . VAL B 1 48 ? 1.139 38.156 -5.723 1 98.31 48 VAL B CA 1
ATOM 3355 C C . VAL B 1 48 ? 2.336 37.438 -6.348 1 98.31 48 VAL B C 1
ATOM 3357 O O . VAL B 1 48 ? 2.803 37.844 -7.426 1 98.31 48 VAL B O 1
ATOM 3360 N N . VAL B 1 49 ? 2.857 36.406 -5.68 1 98.06 49 VAL B N 1
ATOM 3361 C CA . VAL B 1 49 ? 4.07 35.75 -6.117 1 98.06 49 VAL B CA 1
ATOM 3362 C C . VAL B 1 49 ? 3.754 34.281 -6.465 1 98.06 49 VAL B C 1
ATOM 3364 O O . VAL B 1 49 ? 3.408 33.5 -5.586 1 98.06 49 VAL B O 1
ATOM 3367 N N . PRO B 1 50 ? 3.959 33.875 -7.703 1 97.56 50 PRO B N 1
ATOM 3368 C CA . PRO B 1 50 ? 3.672 32.5 -8.094 1 97.56 50 PRO B CA 1
ATOM 3369 C C . PRO B 1 50 ? 4.598 31.484 -7.426 1 97.56 50 PRO B C 1
ATOM 3371 O O . PRO B 1 50 ? 5.789 31.766 -7.254 1 97.56 50 PRO B O 1
ATOM 3374 N N . TYR B 1 51 ? 3.994 30.406 -7 1 96.69 51 TYR B N 1
ATOM 3375 C CA . TYR B 1 51 ? 4.781 29.266 -6.57 1 96.69 51 TYR B CA 1
ATOM 3376 C C . TYR B 1 51 ? 5.625 28.719 -7.719 1 96.69 51 TYR B C 1
ATOM 3378 O O . TYR B 1 51 ? 5.113 28.469 -8.812 1 96.69 51 TYR B O 1
ATOM 3386 N N . SER B 1 52 ? 6.887 28.516 -7.504 1 96.38 52 SER B N 1
ATOM 3387 C CA . SER B 1 52 ? 7.824 28.219 -8.586 1 96.38 52 SER B CA 1
ATOM 3388 C C . SER B 1 52 ? 7.484 26.906 -9.266 1 96.38 52 SER B C 1
ATOM 3390 O O . SER B 1 52 ? 7.723 26.734 -10.461 1 96.38 52 SER B O 1
ATOM 3392 N N . LYS B 1 53 ? 6.941 25.969 -8.578 1 95 53 LYS B N 1
ATOM 3393 C CA . LYS B 1 53 ? 6.688 24.641 -9.125 1 95 53 LYS B CA 1
ATOM 3394 C C . LYS B 1 53 ? 5.309 24.562 -9.781 1 95 53 LYS B C 1
ATOM 3396 O O . LYS B 1 53 ? 5.016 23.625 -10.523 1 95 53 LYS B O 1
ATOM 3401 N N . ASN B 1 54 ? 4.398 25.5 -9.508 1 96.62 54 ASN B N 1
ATOM 3402 C CA . ASN B 1 54 ? 3.062 25.609 -10.086 1 96.62 54 ASN B CA 1
ATOM 3403 C C . ASN B 1 54 ? 2.588 27.062 -10.133 1 96.62 54 ASN B C 1
ATOM 3405 O O . ASN B 1 54 ? 2.053 27.578 -9.148 1 96.62 54 ASN B O 1
ATOM 3409 N N . PRO B 1 55 ? 2.678 27.688 -11.234 1 95.88 55 PRO B N 1
ATOM 3410 C CA . PRO B 1 55 ? 2.424 29.125 -11.312 1 95.88 55 PRO B CA 1
ATOM 3411 C C . PRO B 1 55 ? 0.959 29.484 -11.07 1 95.88 55 PRO B C 1
ATOM 3413 O O . PRO B 1 55 ? 0.621 30.656 -10.938 1 95.88 55 PRO B O 1
ATOM 3416 N N . HIS B 1 56 ? 0.105 28.453 -10.93 1 97.31 56 HIS B N 1
ATOM 3417 C CA . HIS B 1 56 ? -1.31 28.703 -10.688 1 97.31 56 HIS B CA 1
ATOM 3418 C C . HIS B 1 56 ? -1.613 28.766 -9.195 1 97.31 56 HIS B C 1
ATOM 3420 O O . HIS B 1 56 ? -2.764 28.969 -8.797 1 97.31 56 HIS B O 1
ATOM 3426 N N . LYS B 1 57 ? -0.656 28.609 -8.406 1 97.5 57 LYS B N 1
ATOM 3427 C CA . LYS B 1 57 ? -0.713 28.766 -6.957 1 97.5 57 LYS B CA 1
ATOM 3428 C C . LYS B 1 57 ? 0.193 29.906 -6.492 1 97.5 57 LYS B C 1
ATOM 3430 O O . LYS B 1 57 ? 1.296 30.078 -7.016 1 97.5 57 LYS B O 1
ATOM 3435 N N . HIS B 1 58 ? -0.273 30.75 -5.574 1 97.75 58 HIS B N 1
ATOM 3436 C CA . HIS B 1 58 ? 0.447 31.984 -5.289 1 97.75 58 HIS B CA 1
ATOM 3437 C C . HIS B 1 58 ? 0.601 32.188 -3.787 1 97.75 58 HIS B C 1
ATOM 3439 O O . HIS B 1 58 ? -0.265 31.797 -3.008 1 97.75 58 HIS B O 1
ATOM 3445 N N . ASN B 1 59 ? 1.688 32.781 -3.469 1 98.31 59 ASN B N 1
ATOM 3446 C CA . ASN B 1 59 ? 1.817 33.469 -2.193 1 98.31 59 ASN B CA 1
ATOM 3447 C C . ASN B 1 59 ? 1.4 34.938 -2.311 1 98.31 59 ASN B C 1
ATOM 3449 O O . ASN B 1 59 ? 1.498 35.531 -3.387 1 98.31 59 ASN B O 1
ATOM 3453 N N . ILE B 1 60 ? 0.878 35.5 -1.237 1 98.56 60 ILE B N 1
ATOM 3454 C CA . ILE B 1 60 ? 0.448 36.875 -1.232 1 98.56 60 ILE B CA 1
ATOM 3455 C C . ILE B 1 60 ? 1.111 37.625 -0.073 1 98.56 60 ILE B C 1
ATOM 3457 O O . ILE B 1 60 ? 1.118 37.125 1.061 1 98.56 60 ILE B O 1
ATOM 3461 N N . ILE B 1 61 ? 1.703 38.688 -0.331 1 98.62 61 ILE B N 1
ATOM 3462 C CA . ILE B 1 61 ? 2.176 39.594 0.707 1 98.62 61 ILE B CA 1
ATOM 3463 C C . ILE B 1 61 ? 1.529 40.969 0.527 1 98.62 61 ILE B C 1
ATOM 3465 O O . ILE B 1 61 ? 1.365 41.438 -0.6 1 98.62 61 ILE B O 1
ATOM 3469 N N . ALA B 1 62 ? 1.065 41.594 1.604 1 98.69 62 ALA B N 1
ATOM 3470 C CA . ALA B 1 62 ? 0.379 42.875 1.574 1 98.69 62 ALA B CA 1
ATOM 3471 C C . ALA B 1 62 ? 0.858 43.781 2.707 1 98.69 62 ALA B C 1
ATOM 3473 O O . ALA B 1 62 ? 1.09 43.312 3.824 1 98.69 62 ALA B O 1
ATOM 3474 N N . TYR B 1 63 ? 1.029 45 2.404 1 98.06 63 TYR B N 1
ATOM 3475 C CA . TYR B 1 63 ? 1.577 45.938 3.363 1 98.06 63 TYR B CA 1
ATOM 3476 C C . TYR B 1 63 ? 1.264 47.375 2.951 1 98.06 63 TYR B C 1
ATOM 3478 O O . TYR B 1 63 ? 0.817 47.625 1.828 1 98.06 63 TYR B O 1
ATOM 3486 N N . LYS B 1 64 ? 1.403 48.312 3.959 1 97.12 64 LYS B N 1
ATOM 3487 C CA . LYS B 1 64 ? 1.304 49.719 3.643 1 97.12 64 LYS B CA 1
ATOM 3488 C C . LYS B 1 64 ? 2.637 50.281 3.139 1 97.12 64 LYS B C 1
ATOM 3490 O O . LYS B 1 64 ? 2.668 51.125 2.232 1 97.12 64 LYS B O 1
ATOM 3495 N N . ARG B 1 65 ? 3.662 49.875 3.746 1 95.69 65 ARG B N 1
ATOM 3496 C CA . ARG B 1 65 ? 5.016 50.219 3.348 1 95.69 65 ARG B CA 1
ATOM 3497 C C . ARG B 1 65 ? 6.016 49.156 3.752 1 95.69 65 ARG B C 1
ATOM 3499 O O . ARG B 1 65 ? 5.754 48.375 4.664 1 95.69 65 ARG B O 1
ATOM 3506 N N . LEU B 1 66 ? 7.109 49.156 3.066 1 95.81 66 LEU B N 1
ATOM 3507 C CA . LEU B 1 66 ? 8.188 48.219 3.422 1 95.81 66 LEU B CA 1
ATOM 3508 C C . LEU B 1 66 ? 8.805 48.625 4.762 1 95.81 66 LEU B C 1
ATOM 3510 O O . LEU B 1 66 ? 8.641 49.75 5.23 1 95.81 66 LEU B O 1
ATOM 3514 N N . GLY B 1 67 ? 9.469 47.656 5.352 1 96.06 67 GLY B N 1
ATOM 3515 C CA . GLY B 1 67 ? 10.086 47.875 6.648 1 96.06 67 GLY B CA 1
ATOM 3516 C C . GLY B 1 67 ? 9.18 47.531 7.812 1 96.06 67 GLY B C 1
ATOM 3517 O O . GLY B 1 67 ? 9.414 47.938 8.945 1 96.06 67 GLY B O 1
ATOM 3518 N N . PHE B 1 68 ? 8.148 46.812 7.492 1 96.88 68 PHE B N 1
ATOM 3519 C CA . PHE B 1 68 ? 7.219 46.375 8.523 1 96.88 68 PHE B CA 1
ATOM 3520 C C . PHE B 1 68 ? 7.934 45.469 9.539 1 96.88 68 PHE B C 1
ATOM 3522 O O . PHE B 1 68 ? 8.93 44.844 9.219 1 96.88 68 PHE B O 1
ATOM 3529 N N . LYS B 1 69 ? 7.387 45.438 10.773 1 97.5 69 LYS B N 1
ATOM 3530 C CA . LYS B 1 69 ? 8.031 44.75 11.891 1 97.5 69 LYS B CA 1
ATOM 3531 C C . LYS B 1 69 ? 7.234 43.531 12.328 1 97.5 69 LYS B C 1
ATOM 3533 O O . LYS B 1 69 ? 7.773 42.625 12.961 1 97.5 69 LYS B O 1
ATOM 3538 N N . VAL B 1 70 ? 5.957 43.531 12.055 1 98.12 70 VAL B N 1
ATOM 3539 C CA . VAL B 1 70 ? 5.074 42.438 12.398 1 98.12 70 VAL B CA 1
ATOM 3540 C C . VAL B 1 70 ? 4.387 41.906 11.141 1 98.12 70 VAL B C 1
ATOM 3542 O O . VAL B 1 70 ? 3.941 42.688 10.297 1 98.12 70 VAL B O 1
ATOM 3545 N N . VAL B 1 71 ? 4.395 40.594 10.992 1 98.56 71 VAL B N 1
ATOM 3546 C CA . VAL B 1 71 ? 3.697 40 9.867 1 98.56 71 VAL B CA 1
ATOM 3547 C C . VAL B 1 71 ? 2.635 39.031 10.383 1 98.56 71 VAL B C 1
ATOM 3549 O O . VAL B 1 71 ? 2.939 38.125 11.156 1 98.56 71 VAL B O 1
ATOM 3552 N N . LEU B 1 72 ? 1.374 39.25 10.055 1 98.69 72 LEU B N 1
ATOM 3553 C CA . LEU B 1 72 ? 0.306 38.281 10.281 1 98.69 72 LEU B CA 1
ATOM 3554 C C . LEU B 1 72 ? 0.253 37.281 9.148 1 98.69 72 LEU B C 1
ATOM 3556 O O . LEU B 1 72 ? 0.126 37.656 7.977 1 98.69 72 LEU B O 1
ATOM 3560 N N . CYS B 1 73 ? 0.337 36 9.57 1 98.5 73 CYS B N 1
ATOM 3561 C CA . CYS B 1 73 ? 0.576 34.969 8.57 1 98.5 73 CYS B CA 1
ATOM 3562 C C . CYS B 1 73 ? -0.532 33.938 8.594 1 98.5 73 CYS B C 1
ATOM 3564 O O . CYS B 1 73 ? -1.036 33.562 9.656 1 98.5 73 CYS B O 1
ATOM 3566 N N . GLY B 1 74 ? -0.905 33.438 7.43 1 98.31 74 GLY B N 1
ATOM 3567 C CA . GLY B 1 74 ? -1.784 32.281 7.223 1 98.31 74 GLY B CA 1
ATOM 3568 C C . GLY B 1 74 ? -1.542 31.578 5.902 1 98.31 74 GLY B C 1
ATOM 3569 O O . GLY B 1 74 ? -0.595 31.906 5.18 1 98.31 74 GLY B O 1
ATOM 3570 N N . HIS B 1 75 ? -2.258 30.5 5.645 1 98.06 75 HIS B N 1
ATOM 3571 C CA . HIS B 1 75 ? -2.143 29.844 4.355 1 98.06 75 HIS B CA 1
ATOM 3572 C C . HIS B 1 75 ? -3.508 29.672 3.695 1 98.06 75 HIS B C 1
ATOM 3574 O O . HIS B 1 75 ? -4.535 29.688 4.375 1 98.06 75 HIS B O 1
ATOM 3580 N N . LEU B 1 76 ? -3.441 29.531 2.395 1 97.31 76 LEU B N 1
ATOM 3581 C CA . LEU B 1 76 ? -4.668 29.594 1.61 1 97.31 76 LEU B CA 1
ATOM 3582 C C . LEU B 1 76 ? -5.18 28.203 1.273 1 97.31 76 LEU B C 1
ATOM 3584 O O . LEU B 1 76 ? -6.355 28.031 0.947 1 97.31 76 LEU B O 1
ATOM 3588 N N . ASP B 1 77 ? -4.27 27.234 1.276 1 96.5 77 ASP B N 1
ATOM 3589 C CA . ASP B 1 77 ? -4.664 25.891 0.879 1 96.5 77 ASP B CA 1
ATOM 3590 C C . ASP B 1 77 ? -5.258 25.125 2.059 1 96.5 77 ASP B C 1
ATOM 3592 O O . ASP B 1 77 ? -5.086 25.516 3.213 1 96.5 77 ASP B O 1
ATOM 3596 N N . THR B 1 78 ? -6.066 24.125 1.7 1 94.81 78 THR B N 1
ATOM 3597 C CA . THR B 1 78 ? -6.613 23.188 2.682 1 94.81 78 THR B CA 1
ATOM 3598 C C . THR B 1 78 ? -6.234 21.75 2.332 1 94.81 78 THR B C 1
ATOM 3600 O O . THR B 1 78 ? -5.746 21.484 1.233 1 94.81 78 THR B O 1
ATOM 3603 N N . VAL B 1 79 ? -6.359 20.875 3.299 1 90.19 79 VAL B N 1
ATOM 3604 C CA . VAL B 1 79 ? -6.207 19.453 3.012 1 90.19 79 VAL B CA 1
ATOM 3605 C C . VAL B 1 79 ? -7.391 18.969 2.186 1 90.19 79 VAL B C 1
ATOM 3607 O O . VAL B 1 79 ? -8.359 19.688 1.984 1 90.19 79 VAL B O 1
ATOM 3610 N N . ASN B 1 80 ? -7.336 17.797 1.704 1 89.06 80 ASN B N 1
ATOM 3611 C CA . ASN B 1 80 ? -8.414 17.219 0.909 1 89.06 80 ASN B CA 1
ATOM 3612 C C . ASN B 1 80 ? -9.703 17.094 1.718 1 89.06 80 ASN B C 1
ATOM 3614 O O . ASN B 1 80 ? -9.656 16.844 2.922 1 89.06 80 ASN B O 1
ATOM 3618 N N . ILE B 1 81 ? -10.797 17.297 1.088 1 88.44 81 ILE B N 1
ATOM 3619 C CA . ILE B 1 81 ? -12.117 17.219 1.719 1 88.44 81 ILE B CA 1
ATOM 3620 C C . ILE B 1 81 ? -12.359 15.805 2.24 1 88.44 81 ILE B C 1
ATOM 3622 O O . ILE B 1 81 ? -12.852 15.625 3.357 1 88.44 81 ILE B O 1
ATOM 3626 N N . GLY B 1 82 ? -11.898 14.867 1.457 1 78.56 82 GLY B N 1
ATOM 3627 C CA . GLY B 1 82 ? -12.102 13.492 1.886 1 78.56 82 GLY B CA 1
ATOM 3628 C C . GLY B 1 82 ? -13.555 13.062 1.858 1 78.56 82 GLY B C 1
ATOM 3629 O O . GLY B 1 82 ? -14.391 13.719 1.227 1 78.56 82 GLY B O 1
ATOM 3630 N N . SER B 1 83 ? -13.914 11.852 2.473 1 77.06 83 SER B N 1
ATOM 3631 C CA . SER B 1 83 ? -15.266 11.289 2.48 1 77.06 83 SER B CA 1
ATOM 3632 C C . SER B 1 83 ? -15.867 11.328 3.881 1 77.06 83 SER B C 1
ATOM 3634 O O . SER B 1 83 ? -15.164 11.578 4.859 1 77.06 83 SER B O 1
ATOM 3636 N N . GLY B 1 84 ? -17.188 11.273 4.004 1 80.38 84 GLY B N 1
ATOM 3637 C CA . GLY B 1 84 ? -17.812 11.086 5.305 1 80.38 84 GLY B CA 1
ATOM 3638 C C . GLY B 1 84 ? -18.375 12.367 5.887 1 80.38 84 GLY B C 1
ATOM 3639 O O . GLY B 1 84 ? -18.641 12.445 7.09 1 80.38 84 GLY B O 1
ATOM 3640 N N . TRP B 1 85 ? -18.5 13.406 5.098 1 89.56 85 TRP B N 1
ATOM 3641 C CA . TRP B 1 85 ? -19.047 14.672 5.57 1 89.56 85 TRP B CA 1
ATOM 3642 C C . TRP B 1 85 ? -20.547 14.57 5.77 1 89.56 85 TRP B C 1
ATOM 3644 O O . TRP B 1 85 ? -21.25 13.953 4.965 1 89.56 85 TRP B O 1
ATOM 3654 N N . THR B 1 86 ? -21.016 15.086 6.855 1 94.12 86 THR B N 1
ATOM 3655 C CA . THR B 1 86 ? -22.453 15.203 7.082 1 94.12 86 THR B CA 1
ATOM 3656 C C . THR B 1 86 ? -22.953 16.578 6.676 1 94.12 86 THR B C 1
ATOM 3658 O O . THR B 1 86 ? -24.156 16.781 6.477 1 94.12 86 THR B O 1
ATOM 3661 N N . LYS B 1 87 ? -22.031 17.594 6.656 1 95.19 87 LYS B N 1
ATOM 3662 C CA . LYS B 1 87 ? -22.281 18.938 6.156 1 95.19 87 LYS B CA 1
ATOM 3663 C C . LYS B 1 87 ? -21.562 19.172 4.832 1 95.19 87 LYS B C 1
ATOM 3665 O O . LYS B 1 87 ? -20.578 18.5 4.523 1 95.19 87 LYS B O 1
ATOM 3670 N N . GLU B 1 88 ? -22.109 20.031 4.07 1 96.06 88 GLU B N 1
ATOM 3671 C CA . GLU B 1 88 ? -21.422 20.359 2.824 1 96.06 88 GLU B CA 1
ATOM 3672 C C . GLU B 1 88 ? -20.062 21.016 3.098 1 96.06 88 GLU B C 1
ATOM 3674 O O . GLU B 1 88 ? -20 22.062 3.748 1 96.06 88 GLU B O 1
ATOM 3679 N N . PRO B 1 89 ? -19.062 20.484 2.592 1 96.88 89 PRO B N 1
ATOM 3680 C CA . PRO B 1 89 ? -17.734 20.953 2.984 1 96.88 89 PRO B CA 1
ATOM 3681 C C . PRO B 1 89 ? -17.375 22.312 2.387 1 96.88 89 PRO B C 1
ATOM 3683 O O . PRO B 1 89 ? -16.578 23.062 2.957 1 96.88 89 PRO B O 1
ATOM 3686 N N . LEU B 1 90 ? -17.969 22.719 1.221 1 97.81 90 LEU B N 1
ATOM 3687 C CA . LEU B 1 90 ? -17.594 23.953 0.544 1 97.81 90 LEU B CA 1
ATOM 3688 C C . LEU B 1 90 ? -18.703 25 0.66 1 97.81 90 LEU B C 1
ATOM 3690 O O . LEU B 1 90 ? -18.734 25.969 -0.105 1 97.81 90 LEU B O 1
ATOM 3694 N N . LYS B 1 91 ? -19.594 24.766 1.581 1 97.56 91 LYS B N 1
ATOM 3695 C CA . LYS B 1 91 ? -20.656 25.703 1.962 1 97.56 91 LYS B CA 1
ATOM 3696 C C . LYS B 1 91 ? -20.828 25.734 3.477 1 97.56 91 LYS B C 1
ATOM 3698 O O . LYS B 1 91 ? -21.266 24.766 4.082 1 97.56 91 LYS B O 1
ATOM 3703 N N . CYS B 1 92 ? -20.609 26.891 3.992 1 97.12 92 CYS B N 1
ATOM 3704 C CA . CYS B 1 92 ? -20.656 27 5.445 1 97.12 92 CYS B CA 1
ATOM 3705 C C . CYS B 1 92 ? -22.047 26.703 5.973 1 97.12 92 CYS B C 1
ATOM 3707 O O . CYS B 1 92 ? -23.047 27.156 5.398 1 97.12 92 CYS B O 1
ATOM 3709 N N . THR B 1 93 ? -22.094 25.859 6.934 1 97.81 93 THR B N 1
ATOM 3710 C CA . THR B 1 93 ? -23.297 25.625 7.715 1 97.81 93 THR B CA 1
ATOM 3711 C C . THR B 1 93 ? -23.125 26.125 9.148 1 97.81 93 THR B C 1
ATOM 3713 O O . THR B 1 93 ? -22.125 25.812 9.805 1 97.81 93 THR B O 1
ATOM 3716 N N . THR B 1 94 ? -24.156 26.906 9.586 1 97 94 THR B N 1
ATOM 3717 C CA . THR B 1 94 ? -24.078 27.484 10.93 1 97 94 THR B CA 1
ATOM 3718 C C . THR B 1 94 ? -25.047 26.766 11.875 1 97 94 THR B C 1
ATOM 3720 O O . THR B 1 94 ? -26.203 26.531 11.523 1 97 94 THR B O 1
ATOM 3723 N N . GLU B 1 95 ? -24.5 26.375 12.969 1 97.38 95 GLU B N 1
ATOM 3724 C CA . GLU B 1 95 ? -25.312 25.781 14.031 1 97.38 95 GLU B CA 1
ATOM 3725 C C . GLU B 1 95 ? -25.031 26.438 15.375 1 97.38 95 GLU B C 1
ATOM 3727 O O . GLU B 1 95 ? -23.891 26.766 15.68 1 97.38 95 GLU B O 1
ATOM 3732 N N . VAL B 1 96 ? -26.094 26.641 16.156 1 96 96 VAL B N 1
ATOM 3733 C CA . VAL B 1 96 ? -25.938 27.203 17.484 1 96 96 VAL B CA 1
ATOM 3734 C C . VAL B 1 96 ? -26.172 26.109 18.531 1 96 96 VAL B C 1
ATOM 3736 O O . VAL B 1 96 ? -27.25 25.5 18.578 1 96 96 VAL B O 1
ATOM 3739 N N . VAL B 1 97 ? -25.203 25.812 19.25 1 94.5 97 VAL B N 1
ATOM 3740 C CA . VAL B 1 97 ? -25.266 24.828 20.328 1 94.5 97 VAL B CA 1
ATOM 3741 C C . VAL B 1 97 ? -24.75 25.453 21.625 1 94.5 97 VAL B C 1
ATOM 3743 O O . VAL B 1 97 ? -23.625 25.953 21.688 1 94.5 97 VAL B O 1
ATOM 3746 N N . ASP B 1 98 ? -25.5 25.469 22.781 1 93.94 98 ASP B N 1
ATOM 3747 C CA . ASP B 1 98 ? -25.141 25.969 24.109 1 93.94 98 ASP B CA 1
ATOM 3748 C C . ASP B 1 98 ? -24.594 27.391 24.016 1 93.94 98 ASP B C 1
ATOM 3750 O O . ASP B 1 98 ? -23.5 27.688 24.516 1 93.94 98 ASP B O 1
ATOM 3754 N N . ASP B 1 99 ? -25.172 28.234 23.188 1 92.88 99 ASP B N 1
ATOM 3755 C CA . ASP B 1 99 ? -24.922 29.672 23.062 1 92.88 99 ASP B CA 1
ATOM 3756 C C . ASP B 1 99 ? -23.609 29.922 22.312 1 92.88 99 ASP B C 1
ATOM 3758 O O . ASP B 1 99 ? -23.016 31 22.438 1 92.88 99 ASP B O 1
ATOM 3762 N N . LYS B 1 100 ? -23.141 28.922 21.641 1 95 100 LYS B N 1
ATOM 3763 C CA . LYS B 1 100 ? -21.984 29.078 20.75 1 95 100 LYS B CA 1
ATOM 3764 C C . LYS B 1 100 ? -22.391 28.828 19.297 1 95 100 LYS B C 1
ATOM 3766 O O . LYS B 1 100 ? -23.25 27.969 19.016 1 95 100 LYS B O 1
ATOM 3771 N N . THR B 1 101 ? -21.844 29.625 18.453 1 96.5 101 THR B N 1
ATOM 3772 C CA . THR B 1 101 ? -22.141 29.516 17.031 1 96.5 101 THR B CA 1
ATOM 3773 C C . THR B 1 101 ? -21.031 28.766 16.312 1 96.5 101 THR B C 1
ATOM 3775 O O . THR B 1 101 ? -19.922 29.266 16.188 1 96.5 101 THR B O 1
ATOM 3778 N N . TYR B 1 102 ? -21.375 27.562 15.812 1 97.31 102 TYR B N 1
ATOM 3779 C CA . TYR B 1 102 ? -20.438 26.734 15.07 1 97.31 102 TYR B CA 1
ATOM 3780 C C . TYR B 1 102 ? -20.609 26.938 13.57 1 97.31 102 TYR B C 1
ATOM 3782 O O . TYR B 1 102 ? -21.719 26.922 13.047 1 97.31 102 TYR B O 1
ATOM 3790 N N . ILE B 1 103 ? -19.531 27.234 12.922 1 97.81 103 ILE B N 1
ATOM 3791 C CA . ILE B 1 103 ? -19.516 27.375 11.469 1 97.81 103 ILE B CA 1
ATOM 3792 C C . ILE B 1 103 ? -18.75 26.203 10.852 1 97.81 103 ILE B C 1
ATOM 3794 O O . ILE B 1 103 ? -17.516 26.125 10.961 1 97.81 103 ILE B O 1
ATOM 3798 N N . TYR B 1 104 ? -19.516 25.406 10.133 1 97.75 104 TYR B N 1
ATOM 3799 C CA . TYR B 1 104 ? -18.938 24.203 9.555 1 97.75 104 TYR B CA 1
ATOM 3800 C C . TYR B 1 104 ? -18.484 24.453 8.125 1 97.75 104 TYR B C 1
ATOM 3802 O O . TYR B 1 104 ? -19.109 25.203 7.383 1 97.75 104 TYR B O 1
ATOM 3810 N N . GLY B 1 105 ? -17.391 23.859 7.773 1 97.44 105 GLY B N 1
ATOM 3811 C CA . GLY B 1 105 ? -16.828 23.906 6.438 1 97.44 105 GLY B CA 1
ATOM 3812 C C . GLY B 1 105 ? -15.352 23.531 6.395 1 97.44 105 GLY B C 1
ATOM 3813 O O . GLY B 1 105 ? -14.641 23.688 7.391 1 97.44 105 GLY B O 1
ATOM 3814 N N . ARG B 1 106 ? -14.914 23.109 5.238 1 96.62 106 ARG B N 1
ATOM 3815 C CA . ARG B 1 106 ? -13.5 22.766 5.113 1 96.62 106 ARG B CA 1
ATOM 3816 C C . ARG B 1 106 ? -12.625 24.016 5.219 1 96.62 106 ARG B C 1
ATOM 3818 O O . ARG B 1 106 ? -12.844 25 4.504 1 96.62 106 ARG B O 1
ATOM 3825 N N . GLY B 1 107 ? -11.719 24 6.141 1 96.62 107 GLY B N 1
ATOM 3826 C CA . GLY B 1 107 ? -10.773 25.094 6.309 1 96.62 107 GLY B CA 1
ATOM 3827 C C . GLY B 1 107 ? -11.195 26.109 7.359 1 96.62 107 GLY B C 1
ATOM 3828 O O . GLY B 1 107 ? -10.438 27.016 7.707 1 96.62 107 GLY B O 1
ATOM 3829 N N . THR B 1 108 ? -12.359 25.875 7.91 1 97.75 108 THR B N 1
ATOM 3830 C CA . THR B 1 108 ? -12.828 26.859 8.883 1 97.75 108 THR B CA 1
ATOM 3831 C C . THR B 1 108 ? -11.883 26.922 10.086 1 97.75 108 THR B C 1
ATOM 3833 O O . THR B 1 108 ? -11.555 28 10.562 1 97.75 108 THR B O 1
ATOM 3836 N N . SER B 1 109 ? -11.453 25.797 10.484 1 96.56 109 SER B N 1
ATOM 3837 C CA . SER B 1 109 ? -10.492 25.75 11.586 1 96.56 109 SER B CA 1
ATOM 3838 C C . SER B 1 109 ? -9.062 25.891 11.078 1 96.56 109 SER B C 1
ATOM 3840 O O . SER B 1 109 ? -8.258 26.609 11.672 1 96.56 109 SER B O 1
ATOM 3842 N N . ASP B 1 110 ? -8.688 25.359 9.953 1 94.31 110 ASP B N 1
ATOM 3843 C CA . ASP B 1 110 ? -7.324 25.234 9.445 1 94.31 110 ASP B CA 1
ATOM 3844 C C . ASP B 1 110 ? -7.258 25.641 7.969 1 94.31 110 ASP B C 1
ATOM 3846 O O . ASP B 1 110 ? -7.383 24.781 7.086 1 94.31 110 ASP B O 1
ATOM 3850 N N . MET B 1 111 ? -7.148 26.875 7.547 1 96.06 111 MET B N 1
ATOM 3851 C CA . MET B 1 111 ? -7.145 27.891 8.594 1 96.06 111 MET B CA 1
ATOM 3852 C C . MET B 1 111 ? -7.82 29.156 8.117 1 96.06 111 MET B C 1
ATOM 3854 O O . MET B 1 111 ? -7.398 30.266 8.469 1 96.06 111 MET B O 1
ATOM 3858 N N . LYS B 1 112 ? -8.844 28.984 7.238 1 98.19 112 LYS B N 1
ATOM 3859 C CA . LYS B 1 112 ? -9.555 30.125 6.672 1 98.19 112 LYS B CA 1
ATOM 3860 C C . LYS B 1 112 ? -10.195 30.969 7.766 1 98.19 112 LYS B C 1
ATOM 3862 O O . LYS B 1 112 ? -10.359 32.188 7.602 1 98.19 112 LYS B O 1
ATOM 3867 N N . GLY B 1 113 ? -10.547 30.359 8.883 1 98.19 113 GLY B N 1
ATOM 3868 C CA . GLY B 1 113 ? -10.945 31.141 10.039 1 98.19 113 GLY B CA 1
ATOM 3869 C C . GLY B 1 113 ? -9.867 32.094 10.531 1 98.19 113 GLY B C 1
ATOM 3870 O O . GLY B 1 113 ? -10.141 33.25 10.844 1 98.19 113 GLY B O 1
ATOM 3871 N N . GLY B 1 114 ? -8.633 31.578 10.641 1 98.56 114 GLY B N 1
ATOM 3872 C CA . GLY B 1 114 ? -7.496 32.438 10.984 1 98.56 114 GLY B CA 1
ATOM 3873 C C . GLY B 1 114 ? -7.246 33.531 9.977 1 98.56 114 GLY B C 1
ATOM 3874 O O . GLY B 1 114 ? -6.941 34.656 10.352 1 98.56 114 GLY B O 1
ATOM 3875 N N . ASN B 1 115 ? -7.402 33.188 8.711 1 98.62 115 ASN B N 1
ATOM 3876 C CA . ASN B 1 115 ? -7.246 34.188 7.656 1 98.62 115 ASN B CA 1
ATOM 3877 C C . ASN B 1 115 ? -8.281 35.312 7.789 1 98.62 115 ASN B C 1
ATOM 3879 O O . ASN B 1 115 ? -7.957 36.5 7.609 1 98.62 115 ASN B O 1
ATOM 3883 N N . ALA B 1 116 ? -9.477 34.906 8.07 1 98.5 116 ALA B N 1
ATOM 3884 C CA . ALA B 1 116 ? -10.539 35.906 8.266 1 98.5 116 ALA B CA 1
ATOM 3885 C C . ALA B 1 116 ? -10.211 36.844 9.438 1 98.5 116 ALA B C 1
ATOM 3887 O O . ALA B 1 116 ? -10.453 38.031 9.367 1 98.5 116 ALA B O 1
ATOM 3888 N N . VAL B 1 117 ? -9.68 36.281 10.453 1 98.44 117 VAL B N 1
ATOM 3889 C CA . VAL B 1 117 ? -9.297 37.031 11.633 1 98.44 117 VAL B CA 1
ATOM 3890 C C . VAL B 1 117 ? -8.211 38.031 11.273 1 98.44 117 VAL B C 1
ATOM 3892 O O . VAL B 1 117 ? -8.234 39.188 11.727 1 98.44 117 VAL B O 1
ATOM 3895 N N . ILE B 1 118 ? -7.242 37.625 10.492 1 98.56 118 ILE B N 1
ATOM 3896 C CA . ILE B 1 118 ? -6.16 38.5 10.047 1 98.56 118 ILE B CA 1
ATOM 3897 C C . ILE B 1 118 ? -6.742 39.719 9.383 1 98.56 118 ILE B C 1
ATOM 3899 O O . ILE B 1 118 ? -6.418 40.844 9.758 1 98.56 118 ILE B O 1
ATOM 3903 N N . ILE B 1 119 ? -7.629 39.531 8.477 1 98 119 ILE B N 1
ATOM 3904 C CA . ILE B 1 119 ? -8.211 40.625 7.691 1 98 119 ILE B CA 1
ATOM 3905 C C . ILE B 1 119 ? -9.055 41.531 8.594 1 98 119 ILE B C 1
ATOM 3907 O O . ILE B 1 119 ? -8.922 42.75 8.555 1 98 119 ILE B O 1
ATOM 3911 N N . ALA B 1 120 ? -9.836 40.938 9.391 1 97.5 120 ALA B N 1
ATOM 3912 C CA . ALA B 1 120 ? -10.711 41.688 10.273 1 97.5 120 ALA B CA 1
ATOM 3913 C C . ALA B 1 120 ? -9.898 42.5 11.289 1 97.5 120 ALA B C 1
ATOM 3915 O O . ALA B 1 120 ? -10.289 43.594 11.672 1 97.5 120 ALA B O 1
ATOM 3916 N N . THR B 1 121 ? -8.836 41.906 11.789 1 97.38 121 THR B N 1
ATOM 3917 C CA . THR B 1 121 ? -7.965 42.594 12.734 1 97.38 121 THR B CA 1
ATOM 3918 C C . THR B 1 121 ? -7.406 43.875 12.117 1 97.38 121 THR B C 1
ATOM 3920 O O . THR B 1 121 ? -7.48 44.938 12.727 1 97.38 121 THR B O 1
ATOM 3923 N N . LEU B 1 122 ? -6.875 43.812 10.977 1 96.94 122 LEU B N 1
ATOM 3924 C CA . LEU B 1 122 ? -6.301 44.969 10.32 1 96.94 122 LEU B CA 1
ATOM 3925 C C . LEU B 1 122 ? -7.383 46 10.008 1 96.94 122 LEU B C 1
ATOM 3927 O O . LEU B 1 122 ? -7.152 47.219 10.133 1 96.94 122 LEU B O 1
ATOM 3931 N N . LYS B 1 123 ? -8.508 45.531 9.516 1 95.94 123 LYS B N 1
ATOM 3932 C CA . LYS B 1 123 ? -9.617 46.438 9.242 1 95.94 123 LYS B CA 1
ATOM 3933 C C . LYS B 1 123 ? -10 47.25 10.484 1 95.94 123 LYS B C 1
ATOM 3935 O O . LYS B 1 123 ? -10.203 48.438 10.414 1 95.94 123 LYS B O 1
ATOM 3940 N N . ARG B 1 124 ? -10.094 46.531 11.531 1 95.81 124 ARG B N 1
ATOM 3941 C CA . ARG B 1 124 ? -10.453 47.156 12.797 1 95.81 124 ARG B CA 1
ATOM 3942 C C . ARG B 1 124 ? -9.398 48.188 13.211 1 95.81 124 ARG B C 1
ATOM 3944 O O . ARG B 1 124 ? -9.734 49.281 13.68 1 95.81 124 ARG B O 1
ATOM 3951 N N . LEU B 1 125 ? -8.172 47.875 13.094 1 96.12 125 LEU B N 1
ATOM 3952 C CA . LEU B 1 125 ? -7.102 48.812 13.406 1 96.12 125 LEU B CA 1
ATOM 3953 C C . LEU B 1 125 ? -7.203 50.062 12.547 1 96.12 125 LEU B C 1
ATOM 3955 O O . LEU B 1 125 ? -7.066 51.188 13.047 1 96.12 125 LEU B O 1
ATOM 3959 N N . ILE B 1 126 ? -7.488 49.906 11.305 1 94.19 126 ILE B N 1
ATOM 3960 C CA . ILE B 1 126 ? -7.617 51 10.367 1 94.19 126 ILE B CA 1
ATOM 3961 C C . ILE B 1 126 ? -8.82 51.875 10.758 1 94.19 126 ILE B C 1
ATOM 3963 O O . ILE B 1 126 ? -8.711 53.094 10.82 1 94.19 126 ILE B O 1
ATOM 3967 N N . GLU B 1 127 ? -9.898 51.25 11.031 1 93.69 127 GLU B N 1
ATOM 3968 C CA . GLU B 1 127 ? -11.117 51.969 11.391 1 93.69 127 GLU B CA 1
ATOM 3969 C C . GLU B 1 127 ? -10.938 52.75 12.68 1 93.69 127 GLU B C 1
ATOM 3971 O O . GLU B 1 127 ? -11.555 53.781 12.867 1 93.69 127 GLU B O 1
ATOM 3976 N N . ASN B 1 128 ? -10.055 52.25 13.484 1 93.94 128 ASN B N 1
ATOM 3977 C CA . ASN B 1 128 ? -9.781 52.906 14.758 1 93.94 128 ASN B CA 1
ATOM 3978 C C . ASN B 1 128 ? -8.648 53.906 14.625 1 93.94 128 ASN B C 1
ATOM 3980 O O . ASN B 1 128 ? -8.148 54.438 15.625 1 93.94 128 ASN B O 1
ATOM 3984 N N . ASN B 1 129 ? -8.133 54.156 13.469 1 93.5 129 ASN B N 1
ATOM 3985 C CA . ASN B 1 129 ? -7.09 55.125 13.125 1 93.5 129 ASN B CA 1
ATOM 3986 C C . ASN B 1 129 ? -5.762 54.75 13.789 1 93.5 129 ASN B C 1
ATOM 3988 O O . ASN B 1 129 ? -5.031 55.656 14.234 1 93.5 129 ASN B O 1
ATOM 3992 N N . ASN B 1 130 ? -5.637 53.438 14.008 1 93.88 130 ASN B N 1
ATOM 3993 C CA . ASN B 1 130 ? -4.324 53 14.445 1 93.88 130 ASN B CA 1
ATOM 3994 C C . ASN B 1 130 ? -3.346 52.906 13.273 1 93.88 130 ASN B C 1
ATOM 3996 O O . ASN B 1 130 ? -3.74 52.594 12.148 1 93.88 130 ASN B O 1
ATOM 4000 N N . ASN B 1 131 ? -2.094 53.219 13.594 1 91.69 131 ASN B N 1
ATOM 4001 C CA . ASN B 1 131 ? -1.055 53.094 12.578 1 91.69 131 ASN B CA 1
ATOM 4002 C C . ASN B 1 131 ? -0.761 51.625 12.281 1 91.69 131 ASN B C 1
ATOM 4004 O O . ASN B 1 131 ? -0.496 50.844 13.195 1 91.69 131 ASN B O 1
ATOM 4008 N N . ILE B 1 132 ? -0.857 51.312 11.008 1 94.06 132 ILE B N 1
ATOM 4009 C CA . ILE B 1 132 ? -0.615 49.906 10.633 1 94.06 132 ILE B CA 1
ATOM 4010 C C . ILE B 1 132 ? 0.608 49.844 9.719 1 94.06 132 ILE B C 1
ATOM 4012 O O . ILE B 1 132 ? 0.785 48.844 9 1 94.06 132 ILE B O 1
ATOM 4016 N N . ASP B 1 133 ? 1.461 50.844 9.703 1 94.38 133 ASP B N 1
ATOM 4017 C CA . ASP B 1 133 ? 2.609 50.938 8.805 1 94.38 133 ASP B CA 1
ATOM 4018 C C . ASP B 1 133 ? 3.615 49.812 9.102 1 94.38 133 ASP B C 1
ATOM 4020 O O . ASP B 1 133 ? 4.348 49.375 8.211 1 94.38 133 ASP B O 1
ATOM 4024 N N . ASP B 1 134 ? 3.615 49.375 10.312 1 95.88 134 ASP B N 1
ATOM 4025 C CA . ASP B 1 134 ? 4.605 48.375 10.734 1 95.88 134 ASP B CA 1
ATOM 4026 C C . ASP B 1 134 ? 4.039 46.969 10.664 1 95.88 134 ASP B C 1
ATOM 4028 O O . ASP B 1 134 ? 4.656 46.031 11.148 1 95.88 134 ASP B O 1
ATOM 4032 N N . ILE B 1 135 ? 2.857 46.812 10.055 1 97.69 135 ILE B N 1
ATOM 4033 C CA . ILE B 1 135 ? 2.203 45.5 10.008 1 97.69 135 ILE B CA 1
ATOM 4034 C C . ILE B 1 135 ? 2.027 45.094 8.547 1 97.69 135 ILE B C 1
ATOM 4036 O O . ILE B 1 135 ? 1.629 45.875 7.703 1 97.69 135 ILE B O 1
ATOM 4040 N N . ALA B 1 136 ? 2.4 43.875 8.25 1 98.44 136 ALA B N 1
ATOM 4041 C CA . ALA B 1 136 ? 2.146 43.281 6.941 1 98.44 136 ALA B CA 1
ATOM 4042 C C . ALA B 1 136 ? 1.345 41.969 7.078 1 98.44 136 ALA B C 1
ATOM 4044 O O . ALA B 1 136 ? 1.201 41.438 8.18 1 98.44 136 ALA B O 1
ATOM 4045 N N . ILE B 1 137 ? 0.734 41.531 5.98 1 98.69 137 ILE B N 1
ATOM 4046 C CA . ILE B 1 137 ? 0.019 40.25 5.875 1 98.69 137 ILE B CA 1
ATOM 4047 C C . ILE B 1 137 ? 0.738 39.344 4.891 1 98.69 137 ILE B C 1
ATOM 4049 O O . ILE B 1 137 ? 1.182 39.781 3.83 1 98.69 137 ILE B O 1
ATOM 4053 N N . PHE B 1 138 ? 0.902 38.031 5.305 1 98.69 138 PHE B N 1
ATOM 4054 C CA . PHE B 1 138 ? 1.478 37.062 4.406 1 98.69 138 PHE B CA 1
ATOM 4055 C C . PHE B 1 138 ? 0.604 35.812 4.352 1 98.69 138 PHE B C 1
ATOM 4057 O O . PHE B 1 138 ? 0.347 35.188 5.379 1 98.69 138 PHE B O 1
ATOM 4064 N N . PHE B 1 139 ? 0.076 35.438 3.168 1 98.69 139 PHE B N 1
ATOM 4065 C CA . PHE B 1 139 ? -0.644 34.219 2.918 1 98.69 139 PHE B CA 1
ATOM 4066 C C . PHE B 1 139 ? 0.171 33.281 2.023 1 98.69 139 PHE B C 1
ATOM 4068 O O . PHE B 1 139 ? 0.497 33.625 0.889 1 98.69 139 PHE B O 1
ATOM 4075 N N . SER B 1 140 ? 0.474 32.125 2.549 1 98.19 140 SER B N 1
ATOM 4076 C CA . SER B 1 140 ? 1.252 31.156 1.761 1 98.19 140 SER B CA 1
ATOM 4077 C C . SER B 1 140 ? 0.346 30.156 1.045 1 98.19 140 SER B C 1
ATOM 4079 O O . SER B 1 140 ? -0.83 30.031 1.39 1 98.19 140 SER B O 1
ATOM 4081 N N . THR B 1 141 ? 0.862 29.562 0.012 1 96.31 141 THR B N 1
ATOM 4082 C CA . THR B 1 141 ? 0.255 28.406 -0.644 1 96.31 141 THR B CA 1
ATOM 4083 C C . THR B 1 141 ? 1.004 27.125 -0.286 1 96.31 141 THR B C 1
ATOM 4085 O O . THR B 1 141 ? 2.066 27.172 0.337 1 96.31 141 THR B O 1
ATOM 4088 N N . GLU B 1 142 ? 0.446 25.984 -0.432 1 93.31 142 GLU B N 1
ATOM 4089 C CA . GLU B 1 142 ? 1.074 24.688 -0.29 1 93.31 142 GLU B CA 1
ATOM 4090 C C . GLU B 1 142 ? 1.613 24.484 1.123 1 93.31 142 GLU B C 1
ATOM 4092 O O . GLU B 1 142 ? 2.693 23.906 1.306 1 93.31 142 GLU B O 1
ATOM 4097 N N . GLU B 1 143 ? 1.004 25.078 2.074 1 91.31 143 GLU B N 1
ATOM 4098 C CA . GLU B 1 143 ? 1.425 24.891 3.461 1 91.31 143 GLU B CA 1
ATOM 4099 C C . GLU B 1 143 ? 1.187 23.453 3.92 1 91.31 143 GLU B C 1
ATOM 4101 O O . GLU B 1 143 ? 2.049 22.859 4.562 1 91.31 143 GLU B O 1
ATOM 4106 N N . GLU B 1 144 ? 0.141 22.812 3.545 1 86.81 144 GLU B N 1
ATOM 4107 C CA . GLU B 1 144 ? -0.316 21.516 4.035 1 86.81 144 GLU B CA 1
ATOM 4108 C C . GLU B 1 144 ? 0.558 20.391 3.502 1 86.81 144 GLU B C 1
ATOM 4110 O O . GLU B 1 144 ? 0.459 19.25 3.963 1 86.81 144 GLU B O 1
ATOM 4115 N N . VAL B 1 145 ? 1.33 20.703 2.545 1 85.31 145 VAL B N 1
ATOM 4116 C CA . VAL B 1 145 ? 2.16 19.688 1.912 1 85.31 145 VAL B CA 1
ATOM 4117 C C . VAL B 1 145 ? 3.635 19.969 2.195 1 85.31 145 VAL B C 1
ATOM 4119 O O . VAL B 1 145 ? 4.477 19.859 1.301 1 85.31 145 VAL B O 1
ATOM 4122 N N . GLY B 1 146 ? 3.891 20.469 3.426 1 82.94 146 GLY B N 1
ATOM 4123 C CA . GLY B 1 146 ? 5.273 20.625 3.852 1 82.94 146 GLY B CA 1
ATOM 4124 C C . GLY B 1 146 ? 5.75 22.062 3.844 1 82.94 146 GLY B C 1
ATOM 4125 O O . GLY B 1 146 ? 6.926 22.328 3.59 1 82.94 146 GLY B O 1
ATOM 4126 N N . VAL B 1 147 ? 4.824 23.047 3.922 1 91.19 147 VAL B N 1
ATOM 4127 C CA . VAL B 1 147 ? 5.113 24.469 4.012 1 91.19 147 VAL B CA 1
ATOM 4128 C C . VAL B 1 147 ? 5.91 24.922 2.789 1 91.19 147 VAL B C 1
ATOM 4130 O O . VAL B 1 147 ? 6.816 25.75 2.898 1 91.19 147 VAL B O 1
ATOM 4133 N N . ARG B 1 148 ? 5.641 24.359 1.671 1 90.62 148 ARG B N 1
ATOM 4134 C CA . ARG B 1 148 ? 6.449 24.531 0.468 1 90.62 148 ARG B CA 1
ATOM 4135 C C . ARG B 1 148 ? 6.332 25.938 -0.08 1 90.62 148 ARG B C 1
ATOM 4137 O O . ARG B 1 148 ? 7.309 26.5 -0.589 1 90.62 148 ARG B O 1
ATOM 4144 N N . GLY B 1 149 ? 5.168 26.547 0.015 1 95 149 GLY B N 1
ATOM 4145 C CA . GLY B 1 149 ? 4.977 27.906 -0.482 1 95 149 GLY B CA 1
ATOM 4146 C C . GLY B 1 149 ? 5.816 28.938 0.25 1 95 149 GLY B C 1
ATOM 4147 O O . GLY B 1 149 ? 6.461 29.781 -0.378 1 95 149 GLY B O 1
ATOM 4148 N N . CYS B 1 150 ? 5.773 28.828 1.53 1 96.31 150 CYS B N 1
ATOM 4149 C CA . CYS B 1 150 ? 6.562 29.75 2.346 1 96.31 150 CYS B CA 1
ATOM 4150 C C . CYS B 1 150 ? 8.055 29.578 2.07 1 96.31 150 CYS B C 1
ATOM 4152 O O . CYS B 1 150 ? 8.781 30.562 1.917 1 96.31 150 CYS B O 1
ATOM 4154 N N . GLN B 1 151 ? 8.477 28.328 1.964 1 94.81 151 GLN B N 1
ATOM 4155 C CA . GLN B 1 151 ? 9.867 28.047 1.638 1 94.81 151 GLN B CA 1
ATOM 4156 C C . GLN B 1 151 ? 10.242 28.641 0.283 1 94.81 151 GLN B C 1
ATOM 4158 O O . GLN B 1 151 ? 11.305 29.25 0.141 1 94.81 151 GLN B O 1
ATOM 4163 N N . ASP B 1 152 ? 9.383 28.438 -0.679 1 96.38 152 ASP B N 1
ATOM 4164 C CA . ASP B 1 152 ? 9.602 28.953 -2.027 1 96.38 152 ASP B CA 1
ATOM 4165 C C . ASP B 1 152 ? 9.68 30.469 -2.025 1 96.38 152 ASP B C 1
ATOM 4167 O O . ASP B 1 152 ? 10.516 31.062 -2.713 1 96.38 152 ASP B O 1
ATOM 4171 N N . PHE B 1 153 ? 8.836 31.125 -1.29 1 97 153 PHE B N 1
ATOM 4172 C CA . PHE B 1 153 ? 8.805 32.562 -1.187 1 97 153 PHE B CA 1
ATOM 4173 C C . PHE B 1 153 ? 10.117 33.094 -0.625 1 97 153 PHE B C 1
ATOM 4175 O O . PHE B 1 153 ? 10.617 34.156 -1.067 1 97 153 PHE B O 1
ATOM 4182 N N . MET B 1 154 ? 10.68 32.406 0.325 1 96.06 154 MET B N 1
ATOM 4183 C CA . MET B 1 154 ? 11.914 32.812 0.979 1 96.06 154 MET B CA 1
ATOM 4184 C C . MET B 1 154 ? 13.086 32.781 0.004 1 96.06 154 MET B C 1
ATOM 4186 O O . MET B 1 154 ? 14.047 33.562 0.157 1 96.06 154 MET B O 1
ATOM 4190 N N . VAL B 1 155 ? 13.016 32 -0.986 1 95.31 155 VAL B N 1
ATOM 4191 C CA . VAL B 1 155 ? 14.086 31.906 -1.972 1 95.31 155 VAL B CA 1
ATOM 4192 C C . VAL B 1 155 ? 14.164 33.219 -2.777 1 95.31 155 VAL B C 1
ATOM 4194 O O . VAL B 1 155 ? 15.258 33.719 -3.057 1 95.31 155 VAL B O 1
ATOM 4197 N N . SER B 1 156 ? 13.094 33.781 -3.094 1 94.38 156 SER B N 1
ATOM 4198 C CA . SER B 1 156 ? 13.086 34.906 -4.027 1 94.38 156 SER B CA 1
ATOM 4199 C C . SER B 1 156 ? 12.805 36.219 -3.305 1 94.38 156 SER B C 1
ATOM 4201 O O . SER B 1 156 ? 13.211 37.281 -3.77 1 94.38 156 SER B O 1
ATOM 4203 N N . HIS B 1 157 ? 12.141 36.188 -2.111 1 96.44 157 HIS B N 1
ATOM 4204 C CA . HIS B 1 157 ? 11.641 37.438 -1.53 1 96.44 157 HIS B CA 1
ATOM 4205 C C . HIS B 1 157 ? 12.016 37.531 -0.057 1 96.44 157 HIS B C 1
ATOM 4207 O O . HIS B 1 157 ? 11.391 38.281 0.694 1 96.44 157 HIS B O 1
ATOM 4213 N N . ARG B 1 158 ? 12.992 36.844 0.342 1 96 158 ARG B N 1
ATOM 4214 C CA . ARG B 1 158 ? 13.43 36.812 1.732 1 96 158 ARG B CA 1
ATOM 4215 C C . ARG B 1 158 ? 13.711 38.219 2.23 1 96 158 ARG B C 1
ATOM 4217 O O . ARG B 1 158 ? 13.43 38.562 3.387 1 96 158 ARG B O 1
ATOM 4224 N N . HIS B 1 159 ? 14.242 39.094 1.384 1 96.31 159 HIS B N 1
ATOM 4225 C CA . HIS B 1 159 ? 14.703 40.438 1.731 1 96.31 159 HIS B CA 1
ATOM 4226 C C . HIS B 1 159 ? 13.555 41.281 2.27 1 96.31 159 HIS B C 1
ATOM 4228 O O . HIS B 1 159 ? 13.781 42.188 3.053 1 96.31 159 HIS B O 1
ATOM 4234 N N . MET B 1 160 ? 12.352 40.969 1.97 1 96.56 160 MET B N 1
ATOM 4235 C CA . MET B 1 160 ? 11.195 41.75 2.381 1 96.56 160 MET B CA 1
ATOM 4236 C C . MET B 1 160 ? 10.961 41.625 3.881 1 96.56 160 MET B C 1
ATOM 4238 O O . MET B 1 160 ? 10.305 42.469 4.484 1 96.56 160 MET B O 1
ATOM 4242 N N . PHE B 1 161 ? 11.562 40.594 4.48 1 97.62 161 PHE B N 1
ATOM 4243 C CA . PHE B 1 161 ? 11.219 40.281 5.863 1 97.62 161 PHE B CA 1
ATOM 4244 C C . PHE B 1 161 ? 12.383 40.594 6.793 1 97.62 161 PHE B C 1
ATOM 4246 O O . PHE B 1 161 ? 12.367 40.219 7.969 1 97.62 161 PHE B O 1
ATOM 4253 N N . GLU B 1 162 ? 13.359 41.281 6.371 1 96.62 162 GLU B N 1
ATOM 4254 C CA . GLU B 1 162 ? 14.586 41.5 7.121 1 96.62 162 GLU B CA 1
ATOM 4255 C C . GLU B 1 162 ? 14.32 42.312 8.391 1 96.62 162 GLU B C 1
ATOM 4257 O O . GLU B 1 162 ? 15.008 42.156 9.398 1 96.62 162 GLU B O 1
ATOM 4262 N N . SER B 1 163 ? 13.312 43.156 8.344 1 97.12 163 SER B N 1
ATOM 4263 C CA . SER B 1 163 ? 13.039 44.031 9.469 1 97.12 163 SER B CA 1
ATOM 4264 C C . SER B 1 163 ? 12.031 43.406 10.43 1 97.12 163 SER B C 1
ATOM 4266 O O . SER B 1 163 ? 11.711 44 11.469 1 97.12 163 SER B O 1
ATOM 4268 N N . VAL B 1 164 ? 11.57 42.25 10.086 1 98 164 VAL B N 1
ATOM 4269 C CA . VAL B 1 164 ? 10.477 41.688 10.852 1 98 164 VAL B CA 1
ATOM 4270 C C . VAL B 1 164 ? 10.977 41.281 12.242 1 98 164 VAL B C 1
ATOM 4272 O O . VAL B 1 164 ? 12.016 40.625 12.375 1 98 164 VAL B O 1
ATOM 4275 N N . GLU B 1 165 ? 10.227 41.688 13.242 1 97.38 165 GLU B N 1
ATOM 4276 C CA . GLU B 1 165 ? 10.508 41.312 14.625 1 97.38 165 GLU B CA 1
ATOM 4277 C C . GLU B 1 165 ? 9.719 40.094 15.047 1 97.38 165 GLU B C 1
ATOM 4279 O O . GLU B 1 165 ? 10.227 39.25 15.781 1 97.38 165 GLU B O 1
ATOM 4284 N N . THR B 1 166 ? 8.508 40.031 14.617 1 98.19 166 THR B N 1
ATOM 4285 C CA . THR B 1 166 ? 7.648 38.938 15.055 1 98.19 166 THR B CA 1
ATOM 4286 C C . THR B 1 166 ? 6.715 38.5 13.93 1 98.19 166 THR B C 1
ATOM 4288 O O . THR B 1 166 ? 6.039 39.344 13.32 1 98.19 166 THR B O 1
ATOM 4291 N N . PHE B 1 167 ? 6.707 37.219 13.648 1 98.38 167 PHE B N 1
ATOM 4292 C CA . PHE B 1 167 ? 5.699 36.594 12.789 1 98.38 167 PHE B CA 1
ATOM 4293 C C . PHE B 1 167 ? 4.559 36.031 13.625 1 98.38 167 PHE B C 1
ATOM 4295 O O . PHE B 1 167 ? 4.793 35.281 14.578 1 98.38 167 PHE B O 1
ATOM 4302 N N . VAL B 1 168 ? 3.344 36.375 13.359 1 98.56 168 VAL B N 1
ATOM 4303 C CA . VAL B 1 168 ? 2.18 35.812 14.039 1 98.56 168 VAL B CA 1
ATOM 4304 C C . VAL B 1 168 ? 1.42 34.906 13.078 1 98.56 168 VAL B C 1
ATOM 4306 O O . VAL B 1 168 ? 0.794 35.375 12.125 1 98.56 168 VAL B O 1
ATOM 4309 N N . VAL B 1 169 ? 1.479 33.625 13.344 1 98.56 169 VAL B N 1
ATOM 4310 C CA . VAL B 1 169 ? 0.823 32.656 12.492 1 98.56 169 VAL B CA 1
ATOM 4311 C C . VAL B 1 169 ? -0.515 32.25 13.109 1 98.56 169 VAL B C 1
ATOM 4313 O O . VAL B 1 169 ? -0.562 31.734 14.234 1 98.56 169 VAL B O 1
ATOM 4316 N N . LEU B 1 170 ? -1.599 32.375 12.375 1 98.44 170 LEU B N 1
ATOM 4317 C CA . LEU B 1 170 ? -2.914 32.25 12.984 1 98.44 170 LEU B CA 1
ATOM 4318 C C . LEU B 1 170 ? -3.482 30.844 12.742 1 98.44 170 LEU B C 1
ATOM 4320 O O . LEU B 1 170 ? -4.652 30.703 12.375 1 98.44 170 LEU B O 1
ATOM 4324 N N . GLU B 1 171 ? -2.66 29.875 12.977 1 97.38 171 GLU B N 1
ATOM 4325 C CA . GLU B 1 171 ? -3.07 28.469 12.977 1 97.38 171 GLU B CA 1
ATOM 4326 C C . GLU B 1 171 ? -4.047 28.188 14.109 1 97.38 171 GLU B C 1
ATOM 4328 O O . GLU B 1 171 ? -4.152 28.969 15.062 1 97.38 171 GLU B O 1
ATOM 4333 N N . PRO B 1 172 ? -4.77 27.047 13.992 1 96.94 172 PRO B N 1
ATOM 4334 C CA . PRO B 1 172 ? -5.629 26.672 15.117 1 96.94 172 PRO B CA 1
ATOM 4335 C C . PRO B 1 172 ? -4.84 26.422 16.406 1 96.94 172 PRO B C 1
ATOM 4337 O O . PRO B 1 172 ? -3.871 25.656 16.391 1 96.94 172 PRO B O 1
ATOM 4340 N N . THR B 1 173 ? -5.246 27.109 17.5 1 97.38 173 THR B N 1
ATOM 4341 C CA . THR B 1 173 ? -4.602 26.922 18.781 1 97.38 173 THR B CA 1
ATOM 4342 C C . THR B 1 173 ? -5.637 26.781 19.891 1 97.38 173 THR B C 1
ATOM 4344 O O . THR B 1 173 ? -5.285 26.672 21.078 1 97.38 173 THR B O 1
ATOM 4347 N N . ASN B 1 174 ? -6.91 26.812 19.609 1 96.44 174 ASN B N 1
ATOM 4348 C CA . ASN B 1 174 ? -7.961 26.875 20.625 1 96.44 174 ASN B CA 1
ATOM 4349 C C . ASN B 1 174 ? -7.887 28.172 21.422 1 96.44 174 ASN B C 1
ATOM 4351 O O . ASN B 1 174 ? -8.219 28.203 22.609 1 96.44 174 ASN B O 1
ATOM 4355 N N . LEU B 1 175 ? -7.262 29.188 20.859 1 97.75 175 LEU B N 1
ATOM 4356 C CA . LEU B 1 175 ? -7.02 30.5 21.453 1 97.75 175 LEU B CA 1
ATOM 4357 C C . LEU B 1 175 ? -5.938 30.422 22.531 1 97.75 175 LEU B C 1
ATOM 4359 O O . LEU B 1 175 ? -5.777 31.344 23.328 1 97.75 175 LEU B O 1
ATOM 4363 N N . TYR B 1 176 ? -5.242 29.281 22.531 1 97.69 176 TYR B N 1
ATOM 4364 C CA . TYR B 1 176 ? -4.051 29.234 23.375 1 97.69 176 TYR B CA 1
ATOM 4365 C C . TYR B 1 176 ? -2.896 29.984 22.734 1 97.69 176 TYR B C 1
ATOM 4367 O O . TYR B 1 176 ? -2.811 30.062 21.5 1 97.69 176 TYR B O 1
ATOM 4375 N N . VAL B 1 177 ? -2.07 30.594 23.562 1 97.88 177 VAL B N 1
ATOM 4376 C CA . VAL B 1 177 ? -0.92 31.328 23.062 1 97.88 177 VAL B CA 1
ATOM 4377 C C . VAL B 1 177 ? 0.229 30.375 22.766 1 97.88 177 VAL B C 1
ATOM 4379 O O . VAL B 1 177 ? 0.869 29.859 23.688 1 97.88 177 VAL B O 1
ATOM 4382 N N . GLY B 1 178 ? 0.451 30.188 21.516 1 97.12 178 GLY B N 1
ATOM 4383 C CA . GLY B 1 178 ? 1.503 29.266 21.094 1 97.12 178 GLY B CA 1
ATOM 4384 C C . GLY B 1 178 ? 2.873 29.922 21.047 1 97.12 178 GLY B C 1
ATOM 4385 O O . GLY B 1 178 ? 3.145 30.734 20.156 1 97.12 178 GLY B O 1
ATOM 4386 N N . SER B 1 179 ? 3.764 29.469 21.953 1 96.62 179 SER B N 1
ATOM 4387 C CA . SER B 1 179 ? 5.117 30.016 22.016 1 96.62 179 SER B CA 1
ATOM 4388 C C . SER B 1 179 ? 6.148 28.969 21.578 1 96.62 179 SER B C 1
ATOM 4390 O O . SER B 1 179 ? 7.352 29.219 21.672 1 96.62 179 SER B O 1
ATOM 4392 N N . GLY B 1 180 ? 5.699 27.828 21.141 1 95.25 180 GLY B N 1
ATOM 4393 C CA . GLY B 1 180 ? 6.531 26.75 20.641 1 95.25 180 GLY B CA 1
ATOM 4394 C C . GLY B 1 180 ? 5.828 25.891 19.609 1 95.25 180 GLY B C 1
ATOM 4395 O O . GLY B 1 180 ? 4.602 25.938 19.484 1 95.25 180 GLY B O 1
ATOM 4396 N N . GLN B 1 181 ? 6.59 25.203 18.875 1 94.69 181 GLN B N 1
ATOM 4397 C CA . GLN B 1 181 ? 6.094 24.297 17.844 1 94.69 181 GLN B CA 1
ATOM 4398 C C . GLN B 1 181 ? 7.004 23.078 17.688 1 94.69 181 GLN B C 1
ATOM 4400 O O . GLN B 1 181 ? 8.227 23.219 17.656 1 94.69 181 GLN B O 1
ATOM 4405 N N . ASN B 1 182 ? 6.336 21.953 17.641 1 93.19 182 ASN B N 1
ATOM 4406 C CA . ASN B 1 182 ? 7.09 20.719 17.438 1 93.19 182 ASN B CA 1
ATOM 4407 C C . ASN B 1 182 ? 7.723 20.672 16.047 1 93.19 182 ASN B C 1
ATOM 4409 O O . ASN B 1 182 ? 7.211 21.281 15.109 1 93.19 182 ASN B O 1
ATOM 4413 N N . GLY B 1 183 ? 8.883 20 16.031 1 92.44 183 GLY B N 1
ATOM 4414 C CA . GLY B 1 183 ? 9.469 19.672 14.742 1 92.44 183 GLY B CA 1
ATOM 4415 C C . GLY B 1 183 ? 8.875 18.438 14.117 1 92.44 183 GLY B C 1
ATOM 4416 O O . GLY B 1 183 ? 8.094 17.719 14.75 1 92.44 183 GLY B O 1
ATOM 4417 N N . HIS B 1 184 ? 9.195 18.234 12.773 1 91.94 184 HIS B N 1
ATOM 4418 C CA . HIS B 1 184 ? 8.766 17 12.148 1 91.94 184 HIS B CA 1
ATOM 4419 C C . HIS B 1 184 ? 9.82 16.469 11.18 1 91.94 184 HIS B C 1
ATOM 4421 O O . HIS B 1 184 ? 10.57 17.25 10.594 1 91.94 184 HIS B O 1
ATOM 4427 N N . TYR B 1 185 ? 9.953 15.211 11.18 1 93.56 185 TYR B N 1
ATOM 4428 C CA . TYR B 1 185 ? 10.633 14.477 10.117 1 93.56 185 TYR B CA 1
ATOM 4429 C C . TYR B 1 185 ? 9.656 13.578 9.367 1 93.56 185 TYR B C 1
ATOM 4431 O O . TYR B 1 185 ? 8.93 12.797 9.977 1 93.56 185 TYR B O 1
ATOM 4439 N N . TRP B 1 186 ? 9.562 13.789 8.086 1 95.31 186 TRP B N 1
ATOM 4440 C CA . TRP B 1 186 ? 8.938 12.805 7.207 1 95.31 186 TRP B CA 1
ATOM 4441 C C . TRP B 1 186 ? 9.984 11.914 6.547 1 95.31 186 TRP B C 1
ATOM 4443 O O . TRP B 1 186 ? 10.859 12.406 5.828 1 95.31 186 TRP B O 1
ATOM 4453 N N . VAL B 1 187 ? 9.852 10.641 6.816 1 97.88 187 VAL B N 1
ATOM 4454 C CA . VAL B 1 187 ? 10.867 9.719 6.336 1 97.88 187 VAL B CA 1
ATOM 4455 C C . VAL B 1 187 ? 10.227 8.641 5.465 1 97.88 187 VAL B C 1
ATOM 4457 O O . VAL B 1 187 ? 9.18 8.094 5.816 1 97.88 187 VAL B O 1
ATOM 4460 N N . LYS B 1 188 ? 10.781 8.414 4.332 1 98.56 188 LYS B N 1
ATOM 4461 C CA . LYS B 1 188 ? 10.422 7.289 3.473 1 98.56 188 LYS B CA 1
ATOM 4462 C C . LYS B 1 188 ? 11.328 6.09 3.732 1 98.56 188 LYS B C 1
ATOM 4464 O O . LYS B 1 188 ? 12.555 6.203 3.656 1 98.56 188 LYS B O 1
ATOM 4469 N N . TYR B 1 189 ? 10.766 5.008 4.07 1 98.69 189 TYR B N 1
ATOM 4470 C CA . TYR B 1 189 ? 11.5 3.76 4.246 1 98.69 189 TYR B CA 1
ATOM 4471 C C . TYR B 1 189 ? 11.219 2.797 3.1 1 98.69 189 TYR B C 1
ATOM 4473 O O . TYR B 1 189 ? 10.086 2.695 2.631 1 98.69 189 TYR B O 1
ATOM 4481 N N . THR B 1 190 ? 12.258 2.15 2.656 1 98.69 190 THR B N 1
ATOM 4482 C CA . THR B 1 190 ? 12.148 1.13 1.62 1 98.69 190 THR B CA 1
ATOM 4483 C C . THR B 1 190 ? 12.742 -0.192 2.1 1 98.69 190 THR B C 1
ATOM 4485 O O . THR B 1 190 ? 13.867 -0.225 2.611 1 98.69 190 THR B O 1
ATOM 4488 N N . CYS B 1 191 ? 12.008 -1.235 2.033 1 98.5 191 CYS B N 1
ATOM 4489 C CA . CYS B 1 191 ? 12.484 -2.58 2.338 1 98.5 191 CYS B CA 1
ATOM 4490 C C . CYS B 1 191 ? 12.586 -3.424 1.072 1 98.5 191 CYS B C 1
ATOM 4492 O O . CYS B 1 191 ? 11.594 -3.594 0.357 1 98.5 191 CYS B O 1
ATOM 4494 N N . HIS B 1 192 ? 13.75 -3.883 0.8 1 96.81 192 HIS B N 1
ATOM 4495 C CA . HIS B 1 192 ? 14 -4.781 -0.324 1 96.81 192 HIS B CA 1
ATOM 4496 C C . HIS B 1 192 ? 14.102 -6.23 0.14 1 96.81 192 HIS B C 1
ATOM 4498 O O . HIS B 1 192 ? 14.961 -6.566 0.954 1 96.81 192 HIS B O 1
ATOM 4504 N N . GLY B 1 193 ? 13.195 -7.051 -0.38 1 94.94 193 GLY B N 1
ATOM 4505 C CA . GLY B 1 193 ? 13.234 -8.484 -0.141 1 94.94 193 GLY B CA 1
ATOM 4506 C C . GLY B 1 193 ? 13.648 -9.281 -1.362 1 94.94 193 GLY B C 1
ATOM 4507 O O . GLY B 1 193 ? 14.547 -8.875 -2.104 1 94.94 193 GLY B O 1
ATOM 4508 N N . LYS B 1 194 ? 13.109 -10.438 -1.444 1 89.38 194 LYS B N 1
ATOM 4509 C CA . LYS B 1 194 ? 13.375 -11.352 -2.553 1 89.38 194 LYS B CA 1
ATOM 4510 C C . LYS B 1 194 ? 12.102 -12.078 -2.98 1 89.38 194 LYS B C 1
ATOM 4512 O O . LYS B 1 194 ? 11.438 -12.711 -2.156 1 89.38 194 LYS B O 1
ATOM 4517 N N . SER B 1 195 ? 11.766 -11.984 -4.246 1 87.44 195 SER B N 1
ATOM 4518 C CA . SER B 1 195 ? 10.539 -12.57 -4.777 1 87.44 195 SER B CA 1
ATOM 4519 C C . SER B 1 195 ? 10.617 -14.094 -4.816 1 87.44 195 SER B C 1
ATOM 4521 O O . SER B 1 195 ? 11.703 -14.656 -4.953 1 87.44 195 SER B O 1
ATOM 4523 N N . ALA B 1 196 ? 9.516 -14.727 -4.621 1 85.94 196 ALA B N 1
ATOM 4524 C CA . ALA B 1 196 ? 9.305 -16.172 -4.754 1 85.94 196 ALA B CA 1
ATOM 4525 C C . ALA B 1 196 ? 7.832 -16.484 -5.008 1 85.94 196 ALA B C 1
ATOM 4527 O O . ALA B 1 196 ? 6.98 -15.602 -4.934 1 85.94 196 ALA B O 1
ATOM 4528 N N . HIS B 1 197 ? 7.621 -17.641 -5.402 1 85.12 197 HIS B N 1
ATOM 4529 C CA . HIS B 1 197 ? 6.234 -18.078 -5.547 1 85.12 197 HIS B CA 1
ATOM 4530 C C . HIS B 1 197 ? 5.52 -18.078 -4.203 1 85.12 197 HIS B C 1
ATOM 4532 O O . HIS B 1 197 ? 6.098 -18.484 -3.188 1 85.12 197 HIS B O 1
ATOM 4538 N N . GLY B 1 198 ? 4.301 -17.688 -4.133 1 87 198 GLY B N 1
ATOM 4539 C CA . GLY B 1 198 ? 3.535 -17.562 -2.904 1 87 198 GLY B CA 1
ATOM 4540 C C . GLY B 1 198 ? 3.377 -18.891 -2.174 1 87 198 GLY B C 1
ATOM 4541 O O . GLY B 1 198 ? 3.188 -18.906 -0.956 1 87 198 GLY B O 1
ATOM 4542 N N . CYS B 1 199 ? 3.52 -19.969 -2.861 1 86.75 199 CYS B N 1
ATOM 4543 C CA . CYS B 1 199 ? 3.361 -21.281 -2.227 1 86.75 199 CYS B CA 1
ATOM 4544 C C . CYS B 1 199 ? 4.672 -21.75 -1.612 1 86.75 199 CYS B C 1
ATOM 4546 O O . CYS B 1 199 ? 4.699 -22.734 -0.875 1 86.75 199 CYS B O 1
ATOM 4548 N N . MET B 1 200 ? 5.719 -21.062 -1.921 1 88.31 200 MET B N 1
ATOM 4549 C CA . MET B 1 200 ? 7.023 -21.344 -1.332 1 88.31 200 MET B CA 1
ATOM 4550 C C . MET B 1 200 ? 7.66 -20.062 -0.791 1 88.31 200 MET B C 1
ATOM 4552 O O . MET B 1 200 ? 8.766 -19.688 -1.195 1 88.31 200 MET B O 1
ATOM 4556 N N . PRO B 1 201 ? 7.043 -19.469 0.178 1 89.38 201 PRO B N 1
ATOM 4557 C CA . PRO B 1 201 ? 7.527 -18.172 0.656 1 89.38 201 PRO B CA 1
ATOM 4558 C C . PRO B 1 201 ? 8.922 -18.25 1.27 1 89.38 201 PRO B C 1
ATOM 4560 O O . PRO B 1 201 ? 9.656 -17.25 1.287 1 89.38 201 PRO B O 1
ATOM 4563 N N . GLN B 1 202 ? 9.328 -19.438 1.722 1 88.38 202 GLN B N 1
ATOM 4564 C CA . GLN B 1 202 ? 10.625 -19.625 2.359 1 88.38 202 GLN B CA 1
ATOM 4565 C C . GLN B 1 202 ? 11.766 -19.422 1.361 1 88.38 202 GLN B C 1
ATOM 4567 O O . GLN B 1 202 ? 12.914 -19.188 1.754 1 88.38 202 GLN B O 1
ATOM 4572 N N . ASP B 1 203 ? 11.43 -19.531 0.111 1 88.38 203 ASP B N 1
ATOM 4573 C CA . ASP B 1 203 ? 12.438 -19.359 -0.928 1 88.38 203 ASP B CA 1
ATOM 4574 C C . ASP B 1 203 ? 12.664 -17.875 -1.216 1 88.38 203 ASP B C 1
ATOM 4576 O O . ASP B 1 203 ? 13.594 -17.516 -1.949 1 88.38 203 ASP B O 1
ATOM 4580 N N . GLY B 1 204 ? 11.852 -17.031 -0.643 1 89.81 204 GLY B N 1
ATOM 4581 C CA . GLY B 1 204 ? 11.969 -15.586 -0.808 1 89.81 204 GLY B CA 1
ATOM 4582 C C . GLY B 1 204 ? 12.156 -14.852 0.505 1 89.81 204 GLY B C 1
ATOM 4583 O O . GLY B 1 204 ? 12.602 -15.438 1.496 1 89.81 204 GLY B O 1
ATOM 4584 N N . LEU B 1 205 ? 12.102 -13.594 0.454 1 94.25 205 LEU B N 1
ATOM 4585 C CA . LEU B 1 205 ? 12.102 -12.68 1.593 1 94.25 205 LEU B CA 1
ATOM 4586 C C . LEU B 1 205 ? 10.984 -11.648 1.456 1 94.25 205 LEU B C 1
ATOM 4588 O O . LEU B 1 205 ? 11.078 -10.734 0.633 1 94.25 205 LEU B O 1
ATOM 4592 N N . ASN B 1 206 ? 9.938 -11.773 2.262 1 96.81 206 ASN B N 1
ATOM 4593 C CA . ASN B 1 206 ? 8.75 -10.922 2.145 1 96.81 206 ASN B CA 1
ATOM 4594 C C . ASN B 1 206 ? 9.023 -9.508 2.645 1 96.81 206 ASN B C 1
ATOM 4596 O O . ASN B 1 206 ? 9.156 -9.281 3.85 1 96.81 206 ASN B O 1
ATOM 4600 N N . ALA B 1 207 ? 9.031 -8.586 1.754 1 97.81 207 ALA B N 1
ATOM 4601 C CA . ALA B 1 207 ? 9.383 -7.203 2.076 1 97.81 207 ALA B CA 1
ATOM 4602 C C . ALA B 1 207 ? 8.336 -6.578 3 1 97.81 207 ALA B C 1
ATOM 4604 O O . ALA B 1 207 ? 8.656 -5.684 3.787 1 97.81 207 ALA B O 1
ATOM 4605 N N . ILE B 1 208 ? 7.047 -6.98 2.926 1 98.31 208 ILE B N 1
ATOM 4606 C CA . ILE B 1 208 ? 6 -6.477 3.805 1 98.31 208 ILE B CA 1
ATOM 4607 C C . ILE B 1 208 ? 6.27 -6.918 5.238 1 98.31 208 ILE B C 1
ATOM 4609 O O . ILE B 1 208 ? 6.184 -6.117 6.172 1 98.31 208 ILE B O 1
ATOM 4613 N N . ASP B 1 209 ? 6.664 -8.18 5.422 1 97.62 209 ASP B N 1
ATOM 4614 C CA . ASP B 1 209 ? 7.062 -8.672 6.738 1 97.62 209 ASP B CA 1
ATOM 4615 C C . ASP B 1 209 ? 8.297 -7.926 7.25 1 97.62 209 ASP B C 1
ATOM 4617 O O . ASP B 1 209 ? 8.375 -7.594 8.438 1 97.62 209 ASP B O 1
ATOM 4621 N N . GLY B 1 210 ? 9.242 -7.742 6.32 1 97.88 210 GLY B N 1
ATOM 4622 C CA . GLY B 1 210 ? 10.414 -6.965 6.691 1 97.88 210 GLY B CA 1
ATOM 4623 C C . GLY B 1 210 ? 10.07 -5.574 7.195 1 97.88 210 GLY B C 1
ATOM 4624 O O . GLY B 1 210 ? 10.656 -5.102 8.172 1 97.88 210 GLY B O 1
ATOM 4625 N N . MET B 1 211 ? 9.148 -4.906 6.531 1 98.44 211 MET B N 1
ATOM 4626 C CA . MET B 1 211 ? 8.742 -3.564 6.934 1 98.44 211 MET B CA 1
ATOM 4627 C C . MET B 1 211 ? 8.078 -3.586 8.305 1 98.44 211 MET B C 1
ATOM 4629 O O . MET B 1 211 ? 8.297 -2.689 9.125 1 98.44 211 MET B O 1
ATOM 4633 N N . ALA B 1 212 ? 7.234 -4.629 8.547 1 97.56 212 ALA B N 1
ATOM 4634 C CA . ALA B 1 212 ? 6.621 -4.793 9.867 1 97.56 212 ALA B CA 1
ATOM 4635 C C . ALA B 1 212 ? 7.684 -4.926 10.953 1 97.56 212 ALA B C 1
ATOM 4637 O O . ALA B 1 212 ? 7.559 -4.332 12.023 1 97.56 212 ALA B O 1
ATOM 4638 N N . ASP B 1 213 ? 8.711 -5.68 10.672 1 97.38 21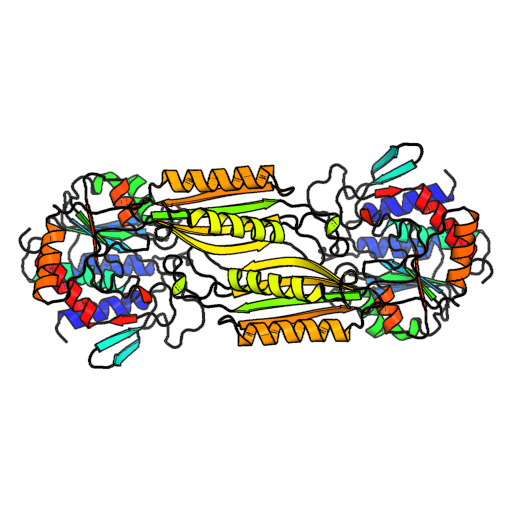3 ASP B N 1
ATOM 4639 C CA . ASP B 1 213 ? 9.812 -5.84 11.617 1 97.38 213 ASP B CA 1
ATOM 4640 C C . ASP B 1 213 ? 10.5 -4.504 11.883 1 97.38 213 ASP B C 1
ATOM 4642 O O . ASP B 1 213 ? 10.805 -4.172 13.031 1 97.38 213 ASP B O 1
ATOM 4646 N N . LEU B 1 214 ? 10.766 -3.785 10.812 1 98.06 214 LEU B N 1
ATOM 4647 C CA . LEU B 1 214 ? 11.398 -2.477 10.953 1 98.06 214 LEU B CA 1
ATOM 4648 C C . LEU B 1 214 ? 10.555 -1.562 11.836 1 98.06 214 LEU B C 1
ATOM 4650 O O . LEU B 1 214 ? 11.086 -0.891 12.727 1 98.06 214 LEU B O 1
ATOM 4654 N N . ASN B 1 215 ? 9.25 -1.533 11.594 1 97.81 215 ASN B N 1
ATOM 4655 C CA . ASN B 1 215 ? 8.352 -0.671 12.352 1 97.81 215 ASN B CA 1
ATOM 4656 C C . ASN B 1 215 ? 8.375 -1.007 13.844 1 97.81 215 ASN B C 1
ATOM 4658 O O . ASN B 1 215 ? 8.297 -0.112 14.688 1 97.81 215 ASN B O 1
ATOM 4662 N N . CYS B 1 216 ? 8.516 -2.271 14.156 1 96.44 216 CYS B N 1
ATOM 4663 C CA . CYS B 1 216 ? 8.617 -2.68 15.555 1 96.44 216 CYS B CA 1
ATOM 4664 C C . CYS B 1 216 ? 9.852 -2.064 16.219 1 96.44 216 CYS B C 1
ATOM 4666 O O . CYS B 1 216 ? 9.766 -1.534 17.312 1 96.44 216 CYS B O 1
ATOM 4668 N N . VAL B 1 217 ? 10.938 -2.082 15.492 1 97 217 VAL B N 1
ATOM 4669 C CA . VAL B 1 217 ? 12.195 -1.582 16.031 1 97 217 VAL B CA 1
ATOM 4670 C C . VAL B 1 217 ? 12.148 -0.058 16.125 1 97 217 VAL B C 1
ATOM 4672 O O . VAL B 1 217 ? 12.602 0.525 17.109 1 97 217 VAL B O 1
ATOM 4675 N N . LEU B 1 218 ? 11.609 0.59 15.109 1 97 218 LEU B N 1
ATOM 4676 C CA . LEU B 1 218 ? 11.508 2.045 15.102 1 97 218 LEU B CA 1
ATOM 4677 C C . LEU B 1 218 ? 10.648 2.535 16.266 1 97 218 LEU B C 1
ATOM 4679 O O . LEU B 1 218 ? 11.016 3.5 16.938 1 97 218 LEU B O 1
ATOM 4683 N N . LYS B 1 219 ? 9.492 1.88 16.5 1 95.88 219 LYS B N 1
ATOM 4684 C CA . LYS B 1 219 ? 8.594 2.256 17.578 1 95.88 219 LYS B CA 1
ATOM 4685 C C . LYS B 1 219 ? 9.273 2.08 18.938 1 95.88 219 LYS B C 1
ATOM 4687 O O . LYS B 1 219 ? 9.102 2.908 19.844 1 95.88 219 LYS B O 1
ATOM 4692 N N . GLU B 1 220 ? 10.047 1.037 19.047 1 94.56 220 GLU B N 1
ATOM 4693 C CA . GLU B 1 220 ? 10.781 0.814 20.297 1 94.56 220 GLU B CA 1
ATOM 4694 C C . GLU B 1 220 ? 11.867 1.873 20.484 1 94.56 220 GLU B C 1
ATOM 4696 O O . GLU B 1 220 ? 12.086 2.34 21.609 1 94.56 220 GLU B O 1
ATOM 4701 N N . ALA B 1 221 ? 12.539 2.26 19.453 1 93.38 221 ALA B N 1
ATOM 4702 C CA . ALA B 1 221 ? 13.664 3.189 19.516 1 93.38 221 ALA B CA 1
ATOM 4703 C C . ALA B 1 221 ? 13.219 4.555 20.031 1 93.38 221 ALA B C 1
ATOM 4705 O O . ALA B 1 221 ? 13.969 5.234 20.734 1 93.38 221 ALA B O 1
ATOM 4706 N N . ILE B 1 222 ? 12.008 4.938 19.734 1 90.19 222 ILE B N 1
ATOM 4707 C CA . ILE B 1 222 ? 11.578 6.281 20.109 1 90.19 222 ILE B CA 1
ATOM 4708 C C . ILE B 1 222 ? 11.039 6.273 21.531 1 90.19 222 ILE B C 1
ATOM 4710 O O . ILE B 1 222 ? 10.633 7.312 22.047 1 90.19 222 ILE B O 1
ATOM 4714 N N . THR B 1 223 ? 10.992 5.113 22.188 1 88.06 223 THR B N 1
ATOM 4715 C CA . THR B 1 223 ? 10.578 5.027 23.578 1 88.06 223 THR B CA 1
ATOM 4716 C C . THR B 1 223 ? 11.789 5.105 24.516 1 88.06 223 THR B C 1
ATOM 4718 O O . THR B 1 223 ? 11.648 4.973 25.734 1 88.06 223 THR B O 1
ATOM 4721 N N . ALA B 1 224 ? 12.906 5.367 23.953 1 84.69 224 ALA B N 1
ATOM 4722 C CA . ALA B 1 224 ? 14.102 5.566 24.766 1 84.69 224 ALA B CA 1
ATOM 4723 C C . ALA B 1 224 ? 13.898 6.707 25.766 1 84.69 224 ALA B C 1
ATOM 4725 O O . ALA B 1 224 ? 13.125 7.637 25.5 1 84.69 224 ALA B O 1
ATOM 4726 N N . PRO B 1 225 ? 14.5 6.664 26.875 1 79.25 225 PRO B N 1
ATOM 4727 C CA . PRO B 1 225 ? 14.258 7.598 27.984 1 79.25 225 PRO B CA 1
ATOM 4728 C C . PRO B 1 225 ? 14.328 9.062 27.547 1 79.25 225 PRO B C 1
ATOM 4730 O O . PRO B 1 225 ? 13.531 9.883 28.016 1 79.25 225 PRO B O 1
ATOM 4733 N N . ASP B 1 226 ? 15.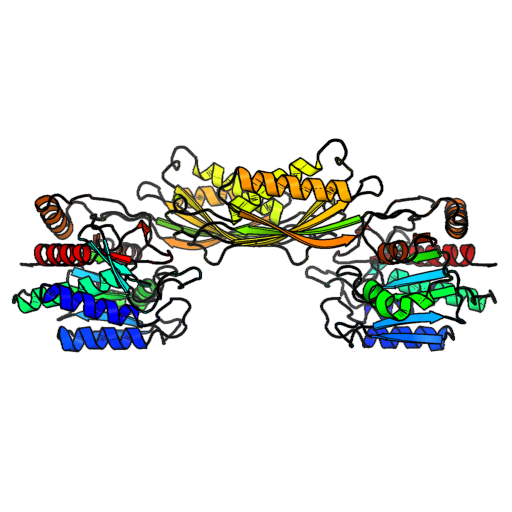203 9.469 26.672 1 80.06 226 ASP B N 1
ATOM 4734 C CA . ASP B 1 226 ? 15.391 10.859 26.266 1 80.06 226 ASP B CA 1
ATOM 4735 C C . ASP B 1 226 ? 14.344 11.281 25.234 1 80.06 226 ASP B C 1
ATOM 4737 O O . ASP B 1 226 ? 14.156 12.469 24.984 1 80.06 226 ASP B O 1
ATOM 4741 N N . LEU B 1 227 ? 13.594 10.289 24.703 1 82.81 227 LEU B N 1
ATOM 4742 C CA . LEU B 1 227 ? 12.664 10.594 23.625 1 82.81 227 LEU B CA 1
ATOM 4743 C C . LEU B 1 227 ? 11.227 10.289 24.031 1 82.81 227 LEU B C 1
ATOM 4745 O O . LEU B 1 227 ? 10.281 10.805 23.438 1 82.81 227 LEU B O 1
ATOM 4749 N N . ASN B 1 228 ? 11.172 9.414 25.062 1 79.25 228 ASN B N 1
ATOM 4750 C CA . ASN B 1 228 ? 9.852 8.93 25.453 1 79.25 228 ASN B CA 1
ATOM 4751 C C . ASN B 1 228 ? 8.93 10.078 25.859 1 79.25 228 ASN B C 1
ATOM 4753 O O . ASN B 1 228 ? 9.281 10.891 26.719 1 79.25 228 ASN B O 1
ATOM 4757 N N . GLY B 1 229 ? 7.859 10.086 25.188 1 81.12 229 GLY B N 1
ATOM 4758 C CA . GLY B 1 229 ? 6.891 11.141 25.453 1 81.12 229 GLY B CA 1
ATOM 4759 C C . GLY B 1 229 ? 7.18 12.422 24.688 1 81.12 229 GLY B C 1
ATOM 4760 O O . GLY B 1 229 ? 6.379 13.359 24.719 1 81.12 229 GLY B O 1
ATOM 4761 N N . HIS B 1 230 ? 8.305 12.422 23.984 1 88.81 230 HIS B N 1
ATOM 4762 C CA . HIS B 1 230 ? 8.703 13.648 23.312 1 88.81 230 HIS B CA 1
ATOM 4763 C C . HIS B 1 230 ? 8.734 13.453 21.797 1 88.81 230 HIS B C 1
ATOM 4765 O O . HIS B 1 230 ? 8.977 14.406 21.047 1 88.81 230 HIS B O 1
ATOM 4771 N N . VAL B 1 231 ? 8.508 12.203 21.391 1 92.69 231 VAL B N 1
ATOM 4772 C CA . VAL B 1 231 ? 8.484 11.883 19.969 1 92.69 231 VAL B CA 1
ATOM 4773 C C . VAL B 1 231 ? 7.246 11.055 19.641 1 92.69 231 VAL B C 1
ATOM 4775 O O . VAL B 1 231 ? 6.875 10.156 20.406 1 92.69 231 VAL B O 1
ATOM 4778 N N . ILE B 1 232 ? 6.594 11.422 18.641 1 92.69 232 ILE B N 1
ATOM 4779 C CA . ILE B 1 232 ? 5.449 10.672 18.141 1 92.69 232 ILE B CA 1
ATOM 4780 C C . ILE B 1 232 ? 5.781 10.102 16.766 1 92.69 232 ILE B C 1
ATOM 4782 O O . ILE B 1 232 ? 6.477 10.742 15.969 1 92.69 232 ILE B O 1
ATOM 4786 N N . LEU B 1 233 ? 5.328 8.891 16.547 1 95.38 233 LEU B N 1
ATOM 4787 C CA . LEU B 1 233 ? 5.52 8.211 15.266 1 95.38 233 LEU B CA 1
ATOM 4788 C C . LEU B 1 233 ? 4.18 7.789 14.672 1 95.38 233 LEU B C 1
ATOM 4790 O O . LEU B 1 233 ? 3.395 7.098 15.32 1 95.38 233 LEU B O 1
ATOM 4794 N N . ASN B 1 234 ? 3.861 8.305 13.492 1 96.06 234 ASN B N 1
ATOM 4795 C CA . ASN B 1 234 ? 2.674 7.914 12.742 1 96.06 234 ASN B CA 1
ATOM 4796 C C . ASN B 1 234 ? 3.035 7.375 11.359 1 96.06 234 ASN B C 1
ATOM 4798 O O . ASN B 1 234 ? 3.676 8.062 10.57 1 96.06 234 ASN B O 1
ATOM 4802 N N . ILE B 1 235 ? 2.607 6.125 11.062 1 98 235 ILE B N 1
ATOM 4803 C CA . ILE B 1 235 ? 2.787 5.605 9.711 1 98 235 ILE B CA 1
ATOM 4804 C C . ILE B 1 235 ? 1.704 6.164 8.789 1 98 235 ILE B C 1
ATOM 4806 O O . ILE B 1 235 ? 0.519 5.879 8.977 1 98 235 ILE B O 1
ATOM 4810 N N . GLY B 1 236 ? 2.113 6.891 7.797 1 96.62 236 GLY B N 1
ATOM 4811 C CA . GLY B 1 236 ? 1.168 7.613 6.961 1 96.62 236 GLY B CA 1
ATOM 4812 C C . GLY B 1 236 ? 0.739 6.832 5.734 1 96.62 236 GLY B C 1
ATOM 4813 O O . GLY B 1 236 ? -0.421 6.898 5.32 1 96.62 236 GLY B O 1
ATOM 4814 N N . THR B 1 237 ? 1.697 6.141 5.129 1 97.81 237 THR B N 1
ATOM 4815 C CA . THR B 1 237 ? 1.389 5.348 3.945 1 97.81 237 THR B CA 1
ATOM 4816 C C . THR B 1 237 ? 2.199 4.055 3.932 1 97.81 237 THR B C 1
ATOM 4818 O O . THR B 1 237 ? 3.258 3.975 4.559 1 97.81 237 THR B O 1
ATOM 4821 N N . ILE B 1 238 ? 1.678 3.086 3.209 1 98.56 238 ILE B N 1
ATOM 4822 C CA . ILE B 1 238 ? 2.406 1.846 2.961 1 98.56 238 ILE B CA 1
ATOM 4823 C C . ILE B 1 238 ? 1.957 1.238 1.635 1 98.56 238 ILE B C 1
ATOM 4825 O O . ILE B 1 238 ? 0.777 1.306 1.282 1 98.56 238 ILE B O 1
ATOM 4829 N N . GLU B 1 239 ? 2.859 0.76 0.899 1 98.44 239 GLU B N 1
ATOM 4830 C CA . GLU B 1 239 ? 2.6 0.053 -0.351 1 98.44 239 GLU B CA 1
ATOM 4831 C C . GLU B 1 239 ? 3.613 -1.063 -0.575 1 98.44 239 GLU B C 1
ATOM 4833 O O . GLU B 1 239 ? 4.824 -0.829 -0.532 1 98.44 239 GLU B O 1
ATOM 4838 N N . GLY B 1 240 ? 3.115 -2.266 -0.736 1 97.75 240 GLY B N 1
ATOM 4839 C CA . GLY B 1 240 ? 4 -3.395 -0.974 1 97.75 240 GLY B CA 1
ATOM 4840 C C . GLY B 1 240 ? 3.35 -4.5 -1.784 1 97.75 240 GLY B C 1
ATOM 4841 O O . GLY B 1 240 ? 2.158 -4.777 -1.624 1 97.75 240 GLY B O 1
ATOM 4842 N N . GLY B 1 241 ? 4.152 -5.094 -2.701 1 94 241 GLY B N 1
ATOM 4843 C CA . GLY B 1 241 ? 3.711 -6.254 -3.459 1 94 241 GLY B CA 1
ATOM 4844 C C . GLY B 1 241 ? 2.939 -5.891 -4.715 1 94 241 GLY B C 1
ATOM 4845 O O . GLY B 1 241 ? 2.488 -4.754 -4.863 1 94 241 GLY B O 1
ATOM 4846 N N . ASP B 1 242 ? 2.861 -6.832 -5.535 1 88.19 242 ASP B N 1
ATOM 4847 C CA . ASP B 1 242 ? 2.209 -6.621 -6.824 1 88.19 242 ASP B CA 1
ATOM 4848 C C . ASP B 1 242 ? 1.041 -7.59 -7.012 1 88.19 242 ASP B C 1
ATOM 4850 O O . ASP B 1 242 ? -0.008 -7.211 -7.535 1 88.19 242 ASP B O 1
ATOM 4854 N N . LYS B 1 243 ? 1.245 -8.836 -6.613 1 88.31 243 LYS B N 1
ATOM 4855 C CA . LYS B 1 243 ? 0.243 -9.883 -6.793 1 88.31 243 LYS B CA 1
ATOM 4856 C C . LYS B 1 243 ? 0.063 -10.695 -5.512 1 88.31 243 LYS B C 1
ATOM 4858 O O . LYS B 1 243 ? 1.003 -10.844 -4.73 1 88.31 243 LYS B O 1
ATOM 4863 N N . VAL B 1 244 ? -1.063 -11.219 -5.387 1 91.62 244 VAL B N 1
ATOM 4864 C CA . VAL B 1 244 ? -1.438 -11.953 -4.184 1 91.62 244 VAL B CA 1
ATOM 4865 C C . VAL B 1 244 ? -0.568 -13.203 -4.047 1 91.62 244 VAL B C 1
ATOM 4867 O O . VAL B 1 244 ? -0.228 -13.609 -2.936 1 91.62 244 VAL B O 1
ATOM 4870 N N . ASN B 1 245 ? -0.118 -13.812 -5.156 1 89.44 245 ASN B N 1
ATOM 4871 C CA . ASN B 1 245 ? 0.534 -15.117 -5.113 1 89.44 245 ASN B CA 1
ATOM 4872 C C . ASN B 1 245 ? 2.045 -14.992 -5.289 1 89.44 245 ASN B C 1
ATOM 4874 O O . ASN B 1 245 ? 2.715 -15.969 -5.629 1 89.44 245 ASN B O 1
ATOM 4878 N N . ILE B 1 246 ? 2.564 -13.898 -5.105 1 88.5 246 ILE B N 1
ATOM 4879 C CA . ILE B 1 246 ? 4 -13.656 -5.211 1 88.5 246 ILE B CA 1
ATOM 4880 C C . ILE B 1 246 ? 4.52 -13.062 -3.902 1 88.5 246 ILE B C 1
ATOM 4882 O O . ILE B 1 246 ? 3.883 -12.188 -3.314 1 88.5 246 ILE B O 1
ATOM 4886 N N . VAL B 1 247 ? 5.59 -13.547 -3.422 1 92.38 247 VAL B N 1
ATOM 4887 C CA . VAL B 1 247 ? 6.27 -12.93 -2.285 1 92.38 247 VAL B CA 1
ATOM 4888 C C . VAL B 1 247 ? 6.785 -11.547 -2.676 1 92.38 247 VAL B C 1
ATOM 4890 O O . VAL B 1 247 ? 7.598 -11.414 -3.592 1 92.38 247 VAL B O 1
ATOM 4893 N N . PRO B 1 248 ? 6.324 -10.531 -2.064 1 94.38 248 PRO B N 1
ATOM 4894 C CA . PRO B 1 248 ? 6.738 -9.18 -2.471 1 94.38 248 PRO B CA 1
ATOM 4895 C C . PRO B 1 248 ? 8.211 -8.906 -2.186 1 94.38 248 PRO B C 1
ATOM 4897 O O . PRO B 1 248 ? 8.688 -9.164 -1.075 1 94.38 248 PRO B O 1
ATOM 4900 N N . ASP B 1 249 ? 8.891 -8.359 -3.133 1 93.69 249 ASP B N 1
ATOM 4901 C CA . ASP B 1 249 ? 10.312 -8.078 -2.969 1 93.69 249 ASP B CA 1
ATOM 4902 C C . ASP B 1 249 ? 10.547 -6.598 -2.676 1 93.69 249 ASP B C 1
ATOM 4904 O O . ASP B 1 249 ? 11.688 -6.164 -2.537 1 93.69 249 ASP B O 1
ATOM 4908 N N . LEU B 1 250 ? 9.422 -5.855 -2.588 1 96.56 250 LEU B N 1
ATOM 4909 C CA . LEU B 1 250 ? 9.539 -4.426 -2.318 1 96.56 250 LEU B CA 1
ATOM 4910 C C . LEU B 1 250 ? 8.375 -3.939 -1.462 1 96.56 250 LEU B C 1
ATOM 4912 O O . LEU B 1 250 ? 7.223 -4.328 -1.69 1 96.56 250 LEU B O 1
ATOM 4916 N N . CYS B 1 251 ? 8.625 -3.125 -0.483 1 98.25 251 CYS B N 1
ATOM 4917 C CA . CYS B 1 251 ? 7.645 -2.428 0.343 1 98.25 251 CYS B CA 1
ATOM 4918 C C . CYS B 1 251 ? 8.133 -1.034 0.713 1 98.25 251 CYS B C 1
ATOM 4920 O O . CYS B 1 251 ? 9.289 -0.863 1.117 1 98.25 251 CYS B O 1
ATOM 4922 N N . ILE B 1 252 ? 7.305 -0.06 0.511 1 98.75 252 ILE B N 1
ATOM 4923 C CA . ILE B 1 252 ? 7.645 1.332 0.781 1 98.75 252 ILE B CA 1
ATOM 4924 C C . ILE B 1 252 ? 6.645 1.929 1.766 1 98.75 252 ILE B C 1
ATOM 4926 O O . ILE B 1 252 ? 5.438 1.698 1.649 1 98.75 252 ILE B O 1
ATOM 4930 N N . GLU B 1 253 ? 7.094 2.643 2.727 1 98.5 253 GLU B N 1
ATOM 4931 C CA . GLU B 1 253 ? 6.215 3.324 3.672 1 98.5 253 GLU B CA 1
ATOM 4932 C C . GLU B 1 253 ? 6.723 4.73 3.977 1 98.5 253 GLU B C 1
ATOM 4934 O O . GLU B 1 253 ? 7.902 5.031 3.779 1 98.5 253 GLU B O 1
ATOM 4939 N N . THR B 1 254 ? 5.844 5.574 4.375 1 98.19 254 THR B N 1
ATOM 4940 C CA . THR B 1 254 ? 6.227 6.887 4.879 1 98.19 254 THR B CA 1
ATOM 4941 C C . THR B 1 254 ? 5.785 7.062 6.328 1 98.19 254 THR B C 1
ATOM 4943 O O . THR B 1 254 ? 4.695 6.617 6.707 1 98.19 254 THR B O 1
ATOM 4946 N N . VAL B 1 255 ? 6.664 7.664 7.109 1 97.94 255 VAL B N 1
ATOM 4947 C CA . VAL B 1 255 ? 6.441 7.832 8.547 1 97.94 255 VAL B CA 1
ATOM 4948 C C . VAL B 1 255 ? 6.586 9.305 8.922 1 97.94 255 VAL B C 1
ATOM 4950 O O . VAL B 1 255 ? 7.5 9.984 8.453 1 97.94 255 VAL B O 1
ATOM 4953 N N . ASP B 1 256 ? 5.652 9.727 9.672 1 95.5 256 ASP B N 1
ATOM 4954 C CA . ASP B 1 256 ? 5.656 11.078 10.227 1 95.5 256 ASP B CA 1
ATOM 4955 C C . ASP B 1 256 ? 6.133 11.07 11.68 1 95.5 256 ASP B C 1
ATOM 4957 O O . ASP B 1 256 ? 5.445 10.555 12.562 1 95.5 256 ASP B O 1
ATOM 4961 N N . TYR B 1 257 ? 7.309 11.688 11.938 1 95.19 257 TYR B N 1
ATOM 4962 C CA . TYR B 1 257 ? 7.801 11.914 13.289 1 95.19 257 TYR B CA 1
ATOM 4963 C C . TYR B 1 257 ? 7.52 13.352 13.734 1 95.19 257 TYR B C 1
ATOM 4965 O O . TYR B 1 257 ? 7.738 14.297 12.977 1 95.19 257 TYR B O 1
ATOM 4973 N N . ARG B 1 258 ? 7.035 13.445 14.93 1 93.75 258 ARG B N 1
ATOM 4974 C CA . ARG B 1 258 ? 6.922 14.742 15.594 1 93.75 258 ARG B CA 1
ATOM 4975 C C . ARG B 1 258 ? 7.711 14.758 16.906 1 93.75 258 ARG B C 1
ATOM 4977 O O . ARG B 1 258 ? 7.723 13.773 17.641 1 93.75 258 ARG B O 1
ATOM 4984 N N . PHE B 1 259 ? 8.398 15.859 17.141 1 93.44 259 PHE B N 1
ATOM 4985 C CA . PHE B 1 259 ? 9.203 15.898 18.344 1 93.44 259 PHE B CA 1
ATOM 4986 C C . PHE B 1 259 ? 9.211 17.297 18.953 1 93.44 259 PHE B C 1
ATOM 4988 O O . PHE B 1 259 ? 9.18 18.297 18.219 1 93.44 259 PHE B O 1
ATOM 4995 N N . SER B 1 260 ? 9.281 17.359 20.25 1 90.94 260 SER B N 1
ATOM 4996 C CA . SER B 1 260 ? 9.203 18.609 21 1 90.94 260 SER B CA 1
ATOM 4997 C C . SER B 1 260 ? 10.516 19.391 20.922 1 90.94 260 SER B C 1
ATOM 4999 O O . SER B 1 260 ? 11.547 18.844 20.531 1 90.94 260 SER B O 1
ATOM 5001 N N . PRO B 1 261 ? 10.391 20.672 21.25 1 87.12 261 PRO B N 1
ATOM 5002 C CA . PRO B 1 261 ? 11.578 21.531 21.203 1 87.12 261 PRO B CA 1
ATOM 5003 C C . PRO B 1 261 ? 12.695 21.047 22.125 1 87.12 261 PRO B C 1
ATOM 5005 O O . PRO B 1 261 ? 13.852 21.438 21.953 1 87.12 261 PRO B O 1
ATOM 5008 N N . ASN B 1 262 ? 12.406 20.188 23.031 1 83.81 262 ASN B N 1
ATOM 5009 C CA . ASN B 1 262 ? 13.422 19.688 23.938 1 83.81 262 ASN B CA 1
ATOM 5010 C C . ASN B 1 262 ? 14.219 18.547 23.328 1 83.81 262 ASN B C 1
ATOM 5012 O O . ASN B 1 262 ? 15.234 18.109 23.891 1 83.81 262 ASN B O 1
ATOM 5016 N N . VAL B 1 263 ? 13.711 18 22.219 1 84.31 263 VAL B N 1
ATOM 5017 C CA . VAL B 1 263 ? 14.414 16.938 21.516 1 84.31 263 VAL B CA 1
ATOM 5018 C C . VAL B 1 263 ? 15.414 17.531 20.516 1 84.31 263 VAL B C 1
ATOM 5020 O O . VAL B 1 263 ? 15.047 18.375 19.688 1 84.31 263 VAL B O 1
ATOM 5023 N N . PHE B 1 264 ? 16.672 17.172 20.719 1 76.56 264 PHE B N 1
ATOM 5024 C CA . PHE B 1 264 ? 17.672 17.578 19.734 1 76.56 264 PHE B CA 1
ATOM 5025 C C . PHE B 1 264 ? 17.484 16.828 18.422 1 76.56 264 PHE B C 1
ATOM 5027 O O . PHE B 1 264 ? 17.531 15.602 18.391 1 76.56 264 PHE B O 1
ATOM 5034 N N . ASP B 1 265 ? 17.234 17.516 17.344 1 78.06 265 ASP B N 1
ATOM 5035 C CA . ASP B 1 265 ? 16.812 16.922 16.078 1 78.06 265 ASP B CA 1
ATOM 5036 C C . ASP B 1 265 ? 17.875 15.969 15.539 1 78.06 265 ASP B C 1
ATOM 5038 O O . ASP B 1 265 ? 17.562 14.914 14.984 1 78.06 265 ASP B O 1
ATOM 5042 N N . LYS B 1 266 ? 19.172 16.328 15.805 1 81.38 266 LYS B N 1
ATOM 5043 C CA . LYS B 1 266 ? 20.234 15.461 15.305 1 81.38 266 LYS B CA 1
ATOM 5044 C C . LYS B 1 266 ? 20.234 14.109 16.016 1 81.38 266 LYS B C 1
ATOM 5046 O O . LYS B 1 266 ? 20.625 13.094 15.445 1 81.38 266 LYS B O 1
ATOM 5051 N N . HIS B 1 267 ? 19.719 14.156 17.156 1 87.19 267 HIS B N 1
ATOM 5052 C CA . HIS B 1 267 ? 19.641 12.914 17.922 1 87.19 267 HIS B CA 1
ATOM 5053 C C . HIS B 1 267 ? 18.641 11.953 17.297 1 87.19 267 HIS B C 1
ATOM 5055 O O . HIS B 1 267 ? 18.922 10.758 17.172 1 87.19 267 HIS B O 1
ATOM 5061 N N . LEU B 1 268 ? 17.531 12.461 16.891 1 90.94 268 LEU B N 1
ATOM 5062 C CA . LEU B 1 268 ? 16.531 11.625 16.25 1 90.94 268 LEU B CA 1
ATOM 5063 C C . LEU B 1 268 ? 17.047 11.078 14.922 1 90.94 268 LEU B C 1
ATOM 5065 O O . LEU B 1 268 ? 16.812 9.906 14.602 1 90.94 268 LEU B O 1
ATOM 5069 N N . GLU B 1 269 ? 17.766 11.883 14.195 1 93.56 269 GLU B N 1
ATOM 5070 C CA . GLU B 1 269 ? 18.359 11.438 12.938 1 93.56 269 GLU B CA 1
ATOM 5071 C C . GLU B 1 269 ? 19.344 10.289 13.164 1 93.56 269 GLU B C 1
ATOM 5073 O O . GLU B 1 269 ? 19.344 9.312 12.414 1 93.56 269 GLU B O 1
ATOM 5078 N N . GLU B 1 270 ? 20.109 10.477 14.164 1 93.88 270 GLU B N 1
ATOM 5079 C CA . GLU B 1 270 ? 21.109 9.453 14.492 1 93.88 270 GLU B CA 1
ATOM 5080 C C . GLU B 1 270 ? 20.438 8.141 14.898 1 93.88 270 GLU B C 1
ATOM 5082 O O . GLU B 1 270 ? 20.938 7.062 14.562 1 93.88 270 GLU B O 1
ATOM 5087 N N . ILE B 1 271 ? 19.391 8.219 15.562 1 93.56 271 ILE B N 1
ATOM 5088 C CA . ILE B 1 271 ? 18.656 7.035 16 1 93.56 271 ILE B CA 1
ATOM 5089 C C . ILE B 1 271 ? 18.109 6.293 14.789 1 93.56 271 ILE B C 1
ATOM 5091 O O . ILE B 1 271 ? 18.219 5.066 14.703 1 93.56 271 ILE B O 1
ATOM 5095 N N . ILE B 1 272 ? 17.531 7.027 13.852 1 95.81 272 ILE B N 1
ATOM 5096 C CA . ILE B 1 272 ? 16.969 6.426 12.641 1 95.81 272 ILE B CA 1
ATOM 5097 C C . ILE B 1 272 ? 18.094 5.73 11.859 1 95.81 272 ILE B C 1
ATOM 5099 O O . ILE B 1 272 ? 17.938 4.578 11.453 1 95.81 272 ILE B O 1
ATOM 5103 N N . LYS B 1 273 ? 19.219 6.402 11.766 1 97 273 LYS B N 1
ATOM 5104 C CA . LYS B 1 273 ? 20.375 5.832 11.062 1 97 273 LYS B CA 1
ATOM 5105 C C . LYS B 1 273 ? 20.844 4.555 11.75 1 97 273 LYS B C 1
ATOM 5107 O O . LYS B 1 273 ? 21.125 3.557 11.086 1 97 273 LYS B O 1
ATOM 5112 N N . LYS B 1 274 ? 20.938 4.586 12.992 1 96.56 274 LYS B N 1
ATOM 5113 C CA . LYS B 1 274 ? 21.406 3.438 13.766 1 96.56 274 LYS B CA 1
ATOM 5114 C C . LYS B 1 274 ? 20.484 2.242 13.586 1 96.56 274 LYS B C 1
ATOM 5116 O O . LYS B 1 274 ? 20.938 1.106 13.453 1 96.56 274 LYS B O 1
ATOM 5121 N N . VAL B 1 275 ? 19.188 2.471 13.664 1 97.06 275 VAL B N 1
ATOM 5122 C CA . VAL B 1 275 ? 18.203 1.407 13.5 1 97.06 275 VAL B CA 1
ATOM 5123 C C . VAL B 1 275 ? 18.359 0.761 12.125 1 97.06 275 VAL B C 1
ATOM 5125 O O . VAL B 1 275 ? 18.375 -0.467 12.008 1 97.06 275 VAL B O 1
ATOM 5128 N N . ILE B 1 276 ? 18.484 1.575 11.062 1 98.12 276 ILE B N 1
ATOM 5129 C CA . ILE B 1 276 ? 18.609 1.069 9.695 1 98.12 276 ILE B CA 1
ATOM 5130 C C . ILE B 1 276 ? 19.891 0.259 9.555 1 98.12 276 ILE B C 1
ATOM 5132 O O . ILE B 1 276 ? 19.891 -0.83 8.977 1 98.12 276 ILE B O 1
ATOM 5136 N N . ASP B 1 277 ? 20.984 0.783 10.133 1 97.69 277 ASP B N 1
ATOM 5137 C CA . ASP B 1 277 ? 22.266 0.07 10.102 1 97.69 277 ASP B CA 1
ATOM 5138 C C . ASP B 1 277 ? 22.156 -1.284 10.797 1 97.69 277 ASP B C 1
ATOM 5140 O O . ASP B 1 277 ? 22.625 -2.295 10.273 1 97.69 277 ASP B O 1
ATOM 5144 N N . GLN B 1 278 ? 21.547 -1.324 11.914 1 97.38 278 GLN B N 1
ATOM 5145 C CA . GLN B 1 278 ? 21.375 -2.557 12.68 1 97.38 278 GLN B CA 1
ATOM 5146 C C . GLN B 1 278 ? 20.5 -3.553 11.914 1 97.38 278 GLN B C 1
ATOM 5148 O O . GLN B 1 278 ? 20.828 -4.742 11.852 1 97.38 278 GLN B O 1
ATOM 5153 N N . MET B 1 279 ? 19.391 -3.053 11.391 1 97.5 279 MET B N 1
ATOM 5154 C CA . MET B 1 279 ? 18.5 -3.918 10.617 1 97.5 279 MET B CA 1
ATOM 5155 C C . MET B 1 279 ? 19.234 -4.539 9.438 1 97.5 279 MET B C 1
ATOM 5157 O O . MET B 1 279 ? 19.062 -5.723 9.141 1 97.5 279 MET B O 1
ATOM 5161 N N . ASN B 1 280 ? 20.062 -3.771 8.789 1 97.69 280 ASN B N 1
ATOM 5162 C CA . ASN B 1 280 ? 20.812 -4.25 7.621 1 97.69 280 ASN B CA 1
ATOM 5163 C C . ASN B 1 280 ? 21.891 -5.25 8.016 1 97.69 280 ASN B C 1
ATOM 5165 O O . ASN B 1 280 ? 22.344 -6.031 7.184 1 97.69 280 ASN B O 1
ATOM 5169 N N . GLU B 1 281 ? 22.312 -5.246 9.234 1 96.31 281 GLU B N 1
ATOM 5170 C CA . GLU B 1 281 ? 23.312 -6.184 9.727 1 96.31 281 GLU B CA 1
ATOM 5171 C C . GLU B 1 281 ? 22.688 -7.52 10.109 1 96.31 281 GLU B C 1
ATOM 5173 O O . GLU B 1 281 ? 23.281 -8.578 9.891 1 96.31 281 GLU B O 1
ATOM 5178 N N . ILE B 1 282 ? 21.406 -7.508 10.617 1 94.81 282 ILE B N 1
ATOM 5179 C CA . ILE B 1 282 ? 20.859 -8.703 11.25 1 94.81 282 ILE B CA 1
ATOM 5180 C C . ILE B 1 282 ? 19.828 -9.344 10.328 1 94.81 282 ILE B C 1
ATOM 5182 O O . ILE B 1 282 ? 19.438 -10.5 10.531 1 94.81 282 ILE B O 1
ATOM 5186 N N . SER B 1 283 ? 19.312 -8.625 9.414 1 93.06 283 SER B N 1
ATOM 5187 C CA . SER B 1 283 ? 18.25 -9.109 8.539 1 93.06 283 SER B CA 1
ATOM 5188 C C . SER B 1 283 ? 18.781 -9.422 7.145 1 93.06 283 SER B C 1
ATOM 5190 O O . SER B 1 283 ? 19.781 -8.844 6.715 1 93.06 283 SER B O 1
ATOM 5192 N N . TYR B 1 284 ? 18.109 -10.359 6.465 1 93.06 284 TYR B N 1
ATOM 5193 C CA . TYR B 1 284 ? 18.453 -10.641 5.078 1 93.06 284 TYR B CA 1
ATOM 5194 C C . TYR B 1 284 ? 17.844 -9.617 4.137 1 93.06 284 TYR B C 1
ATOM 5196 O O . TYR B 1 284 ? 18.25 -9.5 2.98 1 93.06 284 TYR B O 1
ATOM 5204 N N . ALA B 1 285 ? 16.828 -8.945 4.613 1 95.56 285 ALA B N 1
ATOM 5205 C CA . ALA B 1 285 ? 16.266 -7.848 3.83 1 95.56 285 ALA B CA 1
ATOM 5206 C C . ALA B 1 285 ? 17.172 -6.621 3.871 1 95.56 285 ALA B C 1
ATOM 5208 O O . ALA B 1 285 ? 18.031 -6.5 4.758 1 95.56 285 ALA B O 1
ATOM 5209 N N . GLN B 1 286 ? 17.062 -5.77 2.883 1 97.56 286 GLN B N 1
ATOM 5210 C CA . GLN B 1 286 ? 17.812 -4.516 2.834 1 97.56 286 GLN B CA 1
ATOM 5211 C C . GLN B 1 286 ? 16.891 -3.32 3.082 1 97.56 286 GLN B C 1
ATOM 5213 O O . GLN B 1 286 ? 15.797 -3.244 2.525 1 97.56 286 GLN B O 1
ATOM 5218 N N . TYR B 1 287 ? 17.406 -2.445 3.891 1 98.31 287 TYR B N 1
ATOM 5219 C CA . TYR B 1 287 ? 16.594 -1.29 4.281 1 98.31 287 TYR B CA 1
ATOM 5220 C C . TYR B 1 287 ? 17.281 0.01 3.875 1 98.31 287 TYR B C 1
ATOM 5222 O O . TYR B 1 287 ? 18.5 0.137 3.986 1 98.31 287 TYR B O 1
ATOM 5230 N N . GLU B 1 288 ? 16.5 0.903 3.299 1 98.44 288 GLU B N 1
ATOM 5231 C CA . GLU B 1 288 ? 16.906 2.268 2.984 1 98.44 288 GLU B CA 1
ATOM 5232 C C . GLU B 1 288 ? 15.953 3.287 3.586 1 98.44 288 GLU B C 1
ATOM 5234 O O . GLU B 1 288 ? 14.82 2.947 3.947 1 98.44 288 GLU B O 1
ATOM 5239 N N . TYR B 1 289 ? 16.438 4.516 3.766 1 98.06 289 TYR B N 1
ATOM 5240 C CA . TYR B 1 289 ? 15.57 5.602 4.211 1 98.06 289 TYR B CA 1
ATOM 5241 C C . TYR B 1 289 ? 15.961 6.918 3.559 1 98.06 289 TYR B C 1
ATOM 5243 O O . TYR B 1 289 ? 17.094 7.07 3.088 1 98.06 289 TYR B O 1
ATOM 5251 N N . GLU B 1 290 ? 15.031 7.77 3.383 1 97.75 290 GLU B N 1
ATOM 5252 C CA . GLU B 1 290 ? 15.203 9.117 2.854 1 97.75 290 GLU B CA 1
ATOM 5253 C C . GLU B 1 290 ? 14.328 10.117 3.598 1 97.75 290 GLU B C 1
ATOM 5255 O O . GLU B 1 290 ? 13.156 9.852 3.861 1 97.75 290 GLU B O 1
ATOM 5260 N N . PHE B 1 291 ? 14.922 11.242 4 1 95.38 291 PHE B N 1
ATOM 5261 C CA . PHE B 1 291 ? 14.125 12.312 4.574 1 95.38 291 PHE B CA 1
ATOM 5262 C C . PHE B 1 291 ? 13.391 13.086 3.48 1 95.38 291 PHE B C 1
ATOM 5264 O O . PHE B 1 291 ? 14.016 13.625 2.568 1 95.38 291 PHE B O 1
ATOM 5271 N N . ILE B 1 292 ? 12.094 13.094 3.619 1 91.75 292 ILE B N 1
ATOM 5272 C CA . ILE B 1 292 ? 11.25 13.82 2.676 1 91.75 292 ILE B CA 1
ATOM 5273 C C . ILE B 1 292 ? 11.094 15.266 3.129 1 91.75 292 ILE B C 1
ATOM 5275 O O . ILE B 1 292 ? 10.953 16.172 2.301 1 91.75 292 ILE B O 1
ATOM 5279 N N . SER B 1 293 ? 11.039 15.461 4.391 1 87.25 293 SER B N 1
ATOM 5280 C CA . SER B 1 293 ? 10.883 16.766 5.02 1 87.25 293 SER B CA 1
ATOM 5281 C C . SER B 1 293 ? 11.555 16.812 6.387 1 87.25 293 SER B C 1
ATOM 5283 O O . SER B 1 293 ? 11.477 15.844 7.152 1 87.25 293 SER B O 1
ATOM 5285 N N . LYS B 1 294 ? 12.297 17.797 6.672 1 90.62 294 LYS B N 1
ATOM 5286 C CA . LYS B 1 294 ? 12.906 18.078 7.965 1 90.62 294 LYS B CA 1
ATOM 5287 C C . LYS B 1 294 ? 12.562 19.484 8.445 1 90.62 294 LYS B C 1
ATOM 5289 O O . LYS B 1 294 ? 12.922 20.484 7.793 1 90.62 294 LYS B O 1
ATOM 5294 N N . ILE B 1 295 ? 11.852 19.578 9.445 1 88 295 ILE B N 1
ATOM 5295 C CA . ILE B 1 295 ? 11.531 20.859 10.078 1 88 295 ILE B CA 1
ATOM 5296 C C . ILE B 1 295 ? 11.906 20.812 11.562 1 88 295 ILE B C 1
ATOM 5298 O O . ILE B 1 295 ? 11.516 19.891 12.281 1 88 295 ILE B O 1
ATOM 5302 N N . SER B 1 296 ? 12.648 21.797 12.008 1 90.25 296 SER B N 1
ATOM 5303 C CA . SER B 1 296 ? 13.109 21.844 13.391 1 90.25 296 SER B CA 1
ATOM 5304 C C . SER B 1 296 ? 12 22.344 14.32 1 90.25 296 SER B C 1
ATOM 5306 O O . SER B 1 296 ? 11.117 23.094 13.898 1 90.25 296 SER B O 1
ATOM 5308 N N . ALA B 1 297 ? 12.086 21.875 15.531 1 93.25 297 ALA B N 1
ATOM 5309 C CA . ALA B 1 297 ? 11.25 22.484 16.562 1 93.25 297 ALA B CA 1
ATOM 5310 C C . ALA B 1 297 ? 11.695 23.906 16.859 1 93.25 297 ALA B C 1
ATOM 5312 O O . ALA B 1 297 ? 12.875 24.234 16.719 1 93.25 297 ALA B O 1
ATOM 5313 N N . ILE B 1 298 ? 10.742 24.734 17.219 1 94 298 ILE B N 1
ATOM 5314 C CA . ILE B 1 298 ? 11.078 26.141 17.438 1 94 298 ILE B CA 1
ATOM 5315 C C . ILE B 1 298 ? 10.406 26.641 18.703 1 94 298 ILE B C 1
ATOM 5317 O O . ILE B 1 298 ? 9.438 26.047 19.188 1 94 298 ILE B O 1
ATOM 5321 N N . LYS B 1 299 ? 10.969 27.719 19.188 1 94.38 299 LYS B N 1
ATOM 5322 C CA . LYS B 1 299 ? 10.461 28.375 20.391 1 94.38 299 LYS B CA 1
ATOM 5323 C C . LYS B 1 299 ? 10.594 29.891 20.281 1 94.38 299 LYS B C 1
ATOM 5325 O O . LYS B 1 299 ? 11.586 30.406 19.75 1 94.38 299 LYS B O 1
ATOM 5330 N N . CYS B 1 300 ? 9.531 30.547 20.656 1 95.38 300 CYS B N 1
ATOM 5331 C CA . CYS B 1 300 ? 9.547 32 20.766 1 95.38 300 CYS B CA 1
ATOM 5332 C C . CYS B 1 300 ? 10.25 32.438 22.047 1 95.38 300 CYS B C 1
ATOM 5334 O O . CYS B 1 300 ? 10.078 31.828 23.094 1 95.38 300 CYS B O 1
ATOM 5336 N N . ARG B 1 301 ? 11.18 33.562 22.062 1 92.75 301 ARG B N 1
ATOM 5337 C CA . ARG B 1 301 ? 11.852 34.094 23.234 1 92.75 301 ARG B CA 1
ATOM 5338 C C . ARG B 1 301 ? 10.844 34.688 24.203 1 92.75 301 ARG B C 1
ATOM 5340 O O . ARG B 1 301 ? 9.922 35.406 23.797 1 92.75 301 ARG B O 1
ATOM 5347 N N . SER B 1 302 ? 10.922 34.438 25.344 1 93.25 302 SER B N 1
ATOM 5348 C CA . SER B 1 302 ? 10.008 34.906 26.375 1 93.25 302 SER B CA 1
ATOM 5349 C C . SER B 1 302 ? 9.992 36.438 26.469 1 93.25 302 SER B C 1
ATOM 5351 O O . SER B 1 302 ? 9.07 37.031 27.031 1 93.25 302 SER B O 1
ATOM 5353 N N . THR B 1 303 ? 10.93 37.125 25.922 1 95.12 303 THR B N 1
ATOM 5354 C CA . THR B 1 303 ? 11.055 38.562 26.016 1 95.12 303 THR B CA 1
ATOM 5355 C C . THR B 1 303 ? 10.281 39.25 24.891 1 95.12 303 THR B C 1
ATOM 5357 O O . THR B 1 303 ? 10.219 40.469 24.812 1 95.12 303 THR B O 1
ATOM 5360 N N . ASN B 1 304 ? 9.727 38.469 24.078 1 96.06 304 ASN B N 1
ATOM 5361 C CA . ASN B 1 304 ? 9 39.062 22.953 1 96.06 304 ASN B CA 1
ATOM 5362 C C . ASN B 1 304 ? 7.844 39.938 23.438 1 96.06 304 ASN B C 1
ATOM 5364 O O . ASN B 1 304 ? 6.957 39.469 24.156 1 96.06 304 ASN B O 1
ATOM 5368 N N . VAL B 1 305 ? 7.809 41.094 22.922 1 95.5 305 VAL B N 1
ATOM 5369 C CA . VAL B 1 305 ? 6.883 42.125 23.391 1 95.5 305 VAL B CA 1
ATOM 5370 C C . VAL B 1 305 ? 5.461 41.781 22.984 1 95.5 305 VAL B C 1
ATOM 5372 O O . VAL B 1 305 ? 4.523 41.875 23.781 1 95.5 305 VAL B O 1
ATOM 5375 N N . LEU B 1 306 ? 5.348 41.375 21.812 1 96.62 306 LEU B N 1
ATOM 5376 C CA . LEU B 1 306 ? 4.02 41.062 21.297 1 96.62 306 LEU B CA 1
ATOM 5377 C C . LEU B 1 306 ? 3.441 39.844 22 1 96.62 306 LEU B C 1
ATOM 5379 O O . LEU B 1 306 ? 2.242 39.781 22.281 1 96.62 306 LEU B O 1
ATOM 5383 N N . LEU B 1 307 ? 4.242 38.844 22.266 1 97.38 307 LEU B N 1
ATOM 5384 C CA . LEU B 1 307 ? 3.828 37.688 23.016 1 97.38 307 LEU B CA 1
ATOM 5385 C C . LEU B 1 307 ? 3.287 38.062 24.391 1 97.38 307 LEU B C 1
ATOM 5387 O O . LEU B 1 307 ? 2.242 37.562 24.812 1 97.38 307 LEU B O 1
ATOM 5391 N N . ASN B 1 308 ? 3.971 38.938 25 1 96.81 308 ASN B N 1
ATOM 5392 C CA . ASN B 1 308 ? 3.582 39.375 26.328 1 96.81 308 ASN B CA 1
ATOM 5393 C C . ASN B 1 308 ? 2.279 40.188 26.312 1 96.81 308 ASN B C 1
ATOM 5395 O O . ASN B 1 308 ? 1.429 40 27.188 1 96.81 308 ASN B O 1
ATOM 5399 N N . LYS B 1 309 ? 2.146 41 25.312 1 96.94 309 LYS B N 1
ATOM 5400 C CA . LYS B 1 309 ? 0.915 41.781 25.188 1 96.94 309 LYS B CA 1
ATOM 5401 C C . LYS B 1 309 ? -0.285 40.875 24.938 1 96.94 309 LYS B C 1
ATOM 5403 O O . LYS B 1 309 ? -1.351 41.062 25.531 1 96.94 309 LYS B O 1
ATOM 5408 N N . LEU B 1 310 ? -0.077 39.938 24.078 1 97.31 310 LEU B N 1
ATOM 5409 C CA . LEU B 1 310 ? -1.138 38.969 23.781 1 97.31 310 LEU B CA 1
ATOM 5410 C C . LEU B 1 310 ? -1.495 38.156 25.016 1 97.31 310 LEU B C 1
ATOM 5412 O O . LEU B 1 310 ? -2.674 37.969 25.312 1 97.31 310 LEU B O 1
ATOM 5416 N N . SER B 1 311 ? -0.526 37.719 25.734 1 97.5 311 SER B N 1
ATOM 5417 C CA . SER B 1 311 ? -0.722 36.969 26.969 1 97.5 311 SER B CA 1
ATOM 5418 C C . SER B 1 311 ? -1.474 37.781 28.016 1 97.5 311 SER B C 1
ATOM 5420 O O . SER B 1 311 ? -2.359 37.25 28.688 1 97.5 311 SER B O 1
ATOM 5422 N N . GLU B 1 312 ? -1.107 38.969 28.125 1 97 312 GLU B N 1
ATOM 5423 C CA . GLU B 1 312 ? -1.76 39.875 29.078 1 97 312 GLU B CA 1
ATOM 5424 C C . GLU B 1 312 ? -3.248 40 28.781 1 97 312 GLU B C 1
ATOM 5426 O O . GLU B 1 312 ? -4.078 39.969 29.688 1 97 312 GLU B O 1
ATOM 5431 N N . TYR B 1 313 ? -3.508 40.219 27.547 1 96.94 313 TYR B N 1
ATOM 5432 C CA . TYR B 1 313 ? -4.914 40.312 27.172 1 96.94 313 TYR B CA 1
ATOM 5433 C C . TYR B 1 313 ? -5.66 39.031 27.516 1 96.94 313 TYR B C 1
ATOM 5435 O O . TYR B 1 313 ? -6.738 39.062 28.125 1 96.94 313 TYR B O 1
ATOM 5443 N N . MET B 1 314 ? -5.121 37.906 27.109 1 98 314 MET B N 1
ATOM 5444 C CA . MET B 1 314 ? -5.793 36.625 27.328 1 98 314 MET B CA 1
ATOM 5445 C C . MET B 1 314 ? -5.965 36.344 28.828 1 98 314 MET B C 1
ATOM 5447 O O . MET B 1 314 ? -6.957 35.75 29.234 1 98 314 MET B O 1
ATOM 5451 N N . LYS B 1 315 ? -5.043 36.781 29.641 1 98 315 LYS B N 1
ATOM 5452 C CA . LYS B 1 315 ? -5.172 36.688 31.094 1 98 315 LYS B CA 1
ATOM 5453 C C . LYS B 1 315 ? -6.328 37.531 31.609 1 98 315 LYS B C 1
ATOM 5455 O O . LYS B 1 315 ? -7.078 37.125 32.5 1 98 315 LYS B O 1
ATOM 5460 N N . SER B 1 316 ? -6.488 38.688 31.016 1 97.62 316 SER B N 1
ATOM 5461 C CA . SER B 1 316 ? -7.5 39.625 31.469 1 97.62 316 SER B CA 1
ATOM 5462 C C . SER B 1 316 ? -8.906 39.094 31.266 1 97.62 316 SER B C 1
ATOM 5464 O O . SER B 1 316 ? -9.844 39.469 31.969 1 97.62 316 SER B O 1
ATOM 5466 N N . ILE B 1 317 ? -9.016 38.188 30.328 1 96.88 317 ILE B N 1
ATOM 5467 C CA . ILE B 1 317 ? -10.344 37.625 30.078 1 96.88 317 ILE B CA 1
ATOM 5468 C C . ILE B 1 317 ? -10.414 36.188 30.594 1 96.88 317 ILE B C 1
ATOM 5470 O O . ILE B 1 317 ? -11.305 35.438 30.219 1 96.88 317 ILE B O 1
ATOM 5474 N N . ASN B 1 318 ? -9.43 35.75 31.312 1 96.88 318 ASN B N 1
ATOM 5475 C CA . ASN B 1 318 ? -9.352 34.438 31.984 1 96.88 318 ASN B CA 1
ATOM 5476 C C . ASN B 1 318 ? -9.336 33.281 30.984 1 96.88 318 ASN B C 1
ATOM 5478 O O . ASN B 1 318 ? -10 32.281 31.203 1 96.88 318 ASN B O 1
ATOM 5482 N N . GLN B 1 319 ? -8.594 33.469 29.891 1 96.81 319 GLN B N 1
ATOM 5483 C CA . GLN B 1 319 ? -8.508 32.438 28.859 1 96.81 319 GLN B CA 1
ATOM 5484 C C . GLN B 1 319 ? -7.062 32.188 28.453 1 96.81 319 GLN B C 1
ATOM 5486 O O . GLN B 1 319 ? -6.801 31.688 27.359 1 96.81 319 GLN B O 1
ATOM 5491 N N . PHE B 1 320 ? -6.207 32.469 29.406 1 97.12 320 PHE B N 1
ATOM 5492 C CA . PHE B 1 320 ? -4.793 32.375 29.062 1 97.12 320 PHE B CA 1
ATOM 5493 C C . PHE B 1 320 ? -4.297 30.953 29.266 1 97.12 320 PHE B C 1
ATOM 5495 O O . PHE B 1 320 ? -4.523 30.344 30.312 1 97.12 320 PHE B O 1
ATOM 5502 N N . LYS B 1 321 ? -3.688 30.422 28.266 1 97.44 321 LYS B N 1
ATOM 5503 C CA . LYS B 1 321 ? -2.879 29.219 28.281 1 97.44 321 LYS B CA 1
ATOM 5504 C C . LYS B 1 321 ? -1.771 29.281 27.234 1 97.44 321 LYS B C 1
ATOM 5506 O O . LYS B 1 321 ? -2.025 29.609 26.078 1 97.44 321 LYS B O 1
ATOM 5511 N N . GLU B 1 322 ? -0.556 29.125 27.688 1 96.38 322 GLU B N 1
ATOM 5512 C CA . GLU B 1 322 ? 0.582 29.078 26.781 1 96.38 322 GLU B CA 1
ATOM 5513 C C . GLU B 1 322 ? 0.961 27.641 26.438 1 96.38 322 GLU B C 1
ATOM 5515 O O . GLU B 1 322 ? 1.019 26.781 27.312 1 96.38 322 GLU B O 1
ATOM 5520 N N . VAL B 1 323 ? 1.182 27.359 25.125 1 94.06 323 VAL B N 1
ATOM 5521 C CA . VAL B 1 323 ? 1.404 25.969 24.734 1 94.06 323 VAL B CA 1
ATOM 5522 C C . VAL B 1 323 ? 2.486 25.906 23.656 1 94.06 323 VAL B C 1
ATOM 5524 O O . VAL B 1 323 ? 2.811 26.922 23.031 1 94.06 323 VAL B O 1
ATOM 5527 N N . SER B 1 324 ? 3.104 24.75 23.547 1 92.62 324 SER B N 1
ATOM 5528 C CA . SER B 1 324 ? 3.836 24.375 22.344 1 92.62 324 SER B CA 1
ATOM 5529 C C . SER B 1 324 ? 2.971 23.516 21.422 1 92.62 324 SER B C 1
ATOM 5531 O O . SER B 1 324 ? 2.455 22.469 21.828 1 92.62 324 SER B O 1
ATOM 5533 N N . LEU B 1 325 ? 2.822 23.969 20.281 1 93.25 325 LEU B N 1
ATOM 5534 C CA . LEU B 1 325 ? 1.892 23.312 19.359 1 93.25 325 LEU B CA 1
ATOM 5535 C C . LEU B 1 325 ? 2.521 22.062 18.766 1 93.25 325 LEU B C 1
ATOM 5537 O O . LEU B 1 325 ? 3.711 22.047 18.438 1 93.25 325 LEU B O 1
ATOM 5541 N N . PRO B 1 326 ? 1.759 21.031 18.547 1 89.69 326 PRO B N 1
ATOM 5542 C CA . PRO B 1 326 ? 2.295 19.75 18.094 1 89.69 326 PRO B CA 1
ATOM 5543 C C . PRO B 1 326 ? 2.449 19.672 16.578 1 89.69 326 PRO B C 1
ATOM 5545 O O . PRO B 1 326 ? 3.084 18.75 16.062 1 89.69 326 PRO B O 1
ATOM 5548 N N . TYR B 1 327 ? 1.936 20.594 15.875 1 88.81 327 TYR B N 1
ATOM 5549 C CA . TYR B 1 327 ? 1.958 20.547 14.414 1 88.81 327 TYR B CA 1
ATOM 5550 C C . TYR B 1 327 ? 3.008 21.5 13.859 1 88.81 327 TYR B C 1
ATOM 5552 O O . TYR B 1 327 ? 3.643 22.25 14.602 1 88.81 327 TYR B O 1
ATOM 5560 N N . GLY B 1 328 ? 3.258 21.344 12.57 1 88.06 328 GLY B N 1
ATOM 5561 C CA . GLY B 1 328 ? 4.148 22.25 11.867 1 88.06 328 GLY B CA 1
ATOM 5562 C C . GLY B 1 328 ? 3.41 23.344 11.117 1 88.06 328 GLY B C 1
ATOM 5563 O O . GLY B 1 328 ? 2.252 23.172 10.734 1 88.06 328 GLY B O 1
ATOM 5564 N N . SER B 1 329 ? 4.074 24.422 10.984 1 92.38 329 SER B N 1
ATOM 5565 C CA . SER B 1 329 ? 3.531 25.562 10.25 1 92.38 329 SER B CA 1
ATOM 5566 C C . SER B 1 329 ? 4.645 26.391 9.617 1 92.38 329 SER B C 1
ATOM 5568 O O . SER B 1 329 ? 5.824 26.047 9.734 1 92.38 329 SER B O 1
ATOM 5570 N N . ASP B 1 330 ? 4.211 27.406 8.945 1 95.75 330 ASP B N 1
ATOM 5571 C CA . ASP B 1 330 ? 5.156 28.312 8.305 1 95.75 330 ASP B CA 1
ATOM 5572 C C . ASP B 1 330 ? 6.078 28.969 9.336 1 95.75 330 ASP B C 1
ATOM 5574 O O . ASP B 1 330 ? 7.145 29.484 8.984 1 95.75 330 ASP B O 1
ATOM 5578 N N . ALA B 1 331 ? 5.695 28.922 10.562 1 96.56 331 ALA B N 1
ATOM 5579 C CA . ALA B 1 331 ? 6.516 29.516 11.617 1 96.56 331 ALA B CA 1
ATOM 5580 C C . ALA B 1 331 ? 7.926 28.922 11.609 1 96.56 331 ALA B C 1
ATOM 5582 O O . ALA B 1 331 ? 8.898 29.641 11.852 1 96.56 331 ALA B O 1
ATOM 5583 N N . ALA B 1 332 ? 7.992 27.688 11.328 1 93.81 332 ALA B N 1
ATOM 5584 C CA . ALA B 1 332 ? 9.289 27.031 11.328 1 93.81 332 ALA B CA 1
ATOM 5585 C C . ALA B 1 332 ? 10.188 27.578 10.219 1 93.81 332 ALA B C 1
ATOM 5587 O O . ALA B 1 332 ? 11.406 27.688 10.398 1 93.81 332 ALA B O 1
ATOM 5588 N N . VAL B 1 333 ? 9.625 27.875 9.109 1 94.56 333 VAL B N 1
ATOM 5589 C CA . VAL B 1 333 ? 10.375 28.438 7.992 1 94.56 333 VAL B CA 1
ATOM 5590 C C . VAL B 1 333 ? 10.891 29.828 8.359 1 94.56 333 VAL B C 1
ATOM 5592 O O . VAL B 1 333 ? 12.062 30.141 8.141 1 94.56 333 VAL B O 1
ATOM 5595 N N . PHE B 1 334 ? 10.008 30.609 8.953 1 96.38 334 PHE B N 1
ATOM 5596 C CA . PHE B 1 334 ? 10.383 31.953 9.359 1 96.38 334 PHE B CA 1
ATOM 5597 C C . PHE B 1 334 ? 11.523 31.922 10.367 1 96.38 334 PHE B C 1
ATOM 5599 O O . PHE B 1 334 ? 12.508 32.656 10.227 1 96.38 334 PHE B O 1
ATOM 5606 N N . LYS B 1 335 ? 11.336 31.094 11.305 1 94.44 335 LYS B N 1
ATOM 5607 C CA . LYS B 1 335 ? 12.344 31.047 12.359 1 94.44 335 LYS B CA 1
ATOM 5608 C C . LYS B 1 335 ? 13.688 30.562 11.82 1 94.44 335 LYS B C 1
ATOM 5610 O O . LYS B 1 335 ? 14.734 31.047 12.242 1 94.44 335 LYS B O 1
ATOM 5615 N N . LYS B 1 336 ? 13.688 29.656 10.977 1 92.38 336 LYS B N 1
ATOM 5616 C CA . LYS B 1 336 ? 14.914 29.156 10.352 1 92.38 336 LYS B CA 1
ATOM 5617 C C . LYS B 1 336 ? 15.602 30.266 9.539 1 92.38 336 LYS B C 1
ATOM 5619 O O . LYS B 1 336 ? 16.812 30.453 9.648 1 92.38 336 LYS B O 1
ATOM 5624 N N . GLU B 1 337 ? 14.844 31 8.773 1 95.25 337 GLU B N 1
ATOM 5625 C CA . GLU B 1 337 ? 15.383 32.031 7.867 1 95.25 337 GLU B CA 1
ATOM 5626 C C . GLU B 1 337 ? 15.781 33.281 8.625 1 95.25 337 GLU B C 1
ATOM 5628 O O . GLU B 1 337 ? 16.703 34 8.211 1 95.25 337 GLU B O 1
ATOM 5633 N N . PHE B 1 338 ? 15.078 33.531 9.719 1 96.75 338 PHE B N 1
ATOM 5634 C CA . PHE B 1 338 ? 15.32 34.719 10.516 1 96.75 338 PHE B CA 1
ATOM 5635 C C . PHE B 1 338 ? 15.469 34.375 11.992 1 96.75 338 PHE B C 1
ATOM 5637 O O . PHE B 1 338 ? 14.578 34.656 12.797 1 96.75 338 PHE B O 1
ATOM 5644 N N . PRO B 1 339 ? 16.578 33.938 12.383 1 94 339 PRO B N 1
ATOM 5645 C CA . PRO B 1 339 ? 16.797 33.5 13.766 1 94 339 PRO B CA 1
ATOM 5646 C C . PRO B 1 339 ? 16.609 34.625 14.781 1 94 339 PRO B C 1
ATOM 5648 O O . PRO B 1 339 ? 16.281 34.344 15.945 1 94 339 PRO B O 1
ATOM 5651 N N . SER B 1 340 ? 16.812 35.812 14.297 1 95.06 340 SER B N 1
ATOM 5652 C CA . SER B 1 340 ? 16.703 36.938 15.211 1 95.06 340 SER B CA 1
ATOM 5653 C C . SER B 1 340 ? 15.242 37.344 15.406 1 95.06 340 SER B C 1
ATOM 5655 O O . SER B 1 340 ? 14.922 38.062 16.344 1 95.06 340 SER B O 1
ATOM 5657 N N . SER B 1 341 ? 14.383 36.969 14.492 1 96.81 341 SER B N 1
ATOM 5658 C CA . SER B 1 341 ? 12.953 37.219 14.625 1 96.81 341 SER B CA 1
ATOM 5659 C C . SER B 1 341 ? 12.281 36.188 15.5 1 96.81 341 SER B C 1
ATOM 5661 O O . SER B 1 341 ? 12.859 35.125 15.773 1 96.81 341 SER B O 1
ATOM 5663 N N . ASP B 1 342 ? 11.133 36.5 16 1 97.19 342 ASP B N 1
ATOM 5664 C CA . ASP B 1 342 ? 10.312 35.531 16.75 1 97.19 342 ASP B CA 1
ATOM 5665 C C . ASP B 1 342 ? 9.023 35.219 15.992 1 97.19 342 ASP B C 1
ATOM 5667 O O . ASP B 1 342 ? 8.773 35.75 14.922 1 97.19 342 ASP B O 1
ATOM 5671 N N . PHE B 1 343 ? 8.352 34.25 16.609 1 97.19 343 PHE B N 1
ATOM 5672 C CA . PHE B 1 343 ? 7.039 33.875 16.094 1 97.19 343 PHE B CA 1
ATOM 5673 C C . PHE B 1 343 ? 6.047 33.688 17.234 1 97.19 343 PHE B C 1
ATOM 5675 O O . PHE B 1 343 ? 6.441 33.531 18.375 1 97.19 343 PHE B O 1
ATOM 5682 N N . ILE B 1 344 ? 4.824 33.906 16.938 1 98.12 344 ILE B N 1
ATOM 5683 C CA . ILE B 1 344 ? 3.693 33.531 17.781 1 98.12 344 ILE B CA 1
ATOM 5684 C C . ILE B 1 344 ? 2.676 32.719 16.953 1 98.12 344 ILE B C 1
ATOM 5686 O O . ILE B 1 344 ? 2.391 33.094 15.805 1 98.12 344 ILE B O 1
ATOM 5690 N N . ILE B 1 345 ? 2.242 31.641 17.484 1 98.06 345 ILE B N 1
ATOM 5691 C CA . ILE B 1 345 ? 1.129 30.938 16.859 1 98.06 345 ILE B CA 1
ATOM 5692 C C . ILE B 1 345 ? -0.134 31.125 17.703 1 98.06 345 ILE B C 1
ATOM 5694 O O . ILE B 1 345 ? -0.159 30.781 18.891 1 98.06 345 ILE B O 1
ATOM 5698 N N . PHE B 1 346 ? -1.101 31.734 17.094 1 98.12 346 PHE B N 1
ATOM 5699 C CA . PHE B 1 346 ? -2.33 32.094 17.797 1 98.12 346 PHE B CA 1
ATOM 5700 C C . PHE B 1 346 ? -3.496 32.188 16.828 1 98.12 346 PHE B C 1
ATOM 5702 O O . PHE B 1 346 ? -3.471 33.031 15.922 1 98.12 346 PHE B O 1
ATOM 5709 N N . GLY B 1 347 ? -4.484 31.359 17.031 1 97.62 347 GLY B N 1
ATOM 5710 C CA . GLY B 1 347 ? -5.621 31.438 16.125 1 97.62 347 GLY B CA 1
ATOM 5711 C C . GLY B 1 347 ? -6.895 30.875 16.734 1 97.62 347 GLY B C 1
ATOM 5712 O O . GLY B 1 347 ? -6.867 30.266 17.797 1 97.62 347 GLY B O 1
ATOM 5713 N N . PRO B 1 348 ? -7.957 31.109 16.062 1 97.62 348 PRO B N 1
ATOM 5714 C CA . PRO B 1 348 ? -9.281 30.797 16.594 1 97.62 348 PRO B CA 1
ATOM 5715 C C . PRO B 1 348 ? -9.672 29.328 16.359 1 97.62 348 PRO B C 1
ATOM 5717 O O . PRO B 1 348 ? -10.656 28.859 16.938 1 97.62 348 PRO B O 1
ATOM 5720 N N . GLY B 1 349 ? -8.977 28.688 15.523 1 96.5 349 GLY B N 1
ATOM 5721 C CA . GLY B 1 349 ? -9.359 27.328 15.164 1 96.5 349 GLY B CA 1
ATOM 5722 C C . GLY B 1 349 ? -9.172 26.344 16.297 1 96.5 349 GLY B C 1
ATOM 5723 O O . GLY B 1 349 ? -8.359 26.562 17.203 1 96.5 349 GLY B O 1
ATOM 5724 N N . THR B 1 350 ? -9.93 25.266 16.172 1 93.06 350 THR B N 1
ATOM 5725 C CA . THR B 1 350 ? -9.844 24.172 17.125 1 93.06 350 THR B CA 1
ATOM 5726 C C . THR B 1 350 ? -8.844 23.109 16.641 1 93.06 350 THR B C 1
ATOM 5728 O O . THR B 1 350 ? -9.016 22.547 15.57 1 93.06 350 THR B O 1
ATOM 5731 N N . VAL B 1 351 ? -7.84 22.859 17.5 1 91.19 351 VAL B N 1
ATOM 5732 C CA . VAL B 1 351 ? -6.746 21.969 17.125 1 91.19 351 VAL B CA 1
ATOM 5733 C C . VAL B 1 351 ? -7.297 20.578 16.797 1 91.19 351 VAL B C 1
ATOM 5735 O O . VAL B 1 351 ? -6.895 19.953 15.82 1 91.19 351 VAL B O 1
ATOM 5738 N N . GLU B 1 352 ? -8.273 20.141 17.5 1 86.62 352 GLU B N 1
ATOM 5739 C CA . GLU B 1 352 ? -8.836 18.797 17.375 1 86.62 352 GLU B CA 1
ATOM 5740 C C . GLU B 1 352 ? -9.625 18.656 16.078 1 86.62 352 GLU B C 1
ATOM 5742 O O . GLU B 1 352 ? -9.945 17.531 15.664 1 86.62 352 GLU B O 1
ATOM 5747 N N . GLN B 1 353 ? -9.922 19.766 15.438 1 87.5 353 GLN B N 1
ATOM 5748 C CA . GLN B 1 353 ? -10.727 19.75 14.227 1 87.5 353 GLN B CA 1
ATOM 5749 C C . GLN B 1 353 ? -9.852 19.703 12.977 1 87.5 353 GLN B C 1
ATOM 5751 O O . GLN B 1 353 ? -10.352 19.469 11.875 1 87.5 353 GLN B O 1
ATOM 5756 N N . MET B 1 354 ? -8.57 19.844 13.18 1 85.75 354 MET B N 1
ATOM 5757 C CA . MET B 1 354 ? -7.68 19.891 12.023 1 85.75 354 MET B CA 1
ATOM 5758 C C . MET B 1 354 ? -7.742 18.594 11.234 1 85.75 354 MET B C 1
ATOM 5760 O O . MET B 1 354 ? -7.629 17.5 11.797 1 85.75 354 MET B O 1
ATOM 5764 N N . HIS B 1 355 ? -7.941 18.688 9.93 1 80.81 355 HIS B N 1
ATOM 5765 C CA . HIS B 1 355 ? -7.902 17.594 8.961 1 80.81 355 HIS B CA 1
ATOM 5766 C C . HIS B 1 355 ? -9.039 16.609 9.203 1 80.81 355 HIS B C 1
ATOM 5768 O O . HIS B 1 355 ? -8.922 15.43 8.844 1 80.81 355 HIS B O 1
ATOM 5774 N N . LYS B 1 356 ? -10.102 17.031 9.859 1 83.94 356 LYS B N 1
ATOM 5775 C CA . LYS B 1 356 ? -11.25 16.188 10.125 1 83.94 356 LYS B CA 1
ATOM 5776 C C . LYS B 1 356 ? -12.453 16.594 9.281 1 83.94 356 LYS B C 1
ATOM 5778 O O . LYS B 1 356 ? -12.539 17.75 8.836 1 83.94 356 LYS B O 1
ATOM 5783 N N . THR B 1 357 ? -13.266 15.578 9.055 1 85.81 357 THR B N 1
ATOM 5784 C CA . THR B 1 357 ? -14.547 15.898 8.438 1 85.81 357 THR B CA 1
ATOM 5785 C C . THR B 1 357 ? -15.43 16.672 9.398 1 85.81 357 THR B C 1
ATOM 5787 O O . THR B 1 357 ? -15.227 16.625 10.617 1 85.81 357 THR B O 1
ATOM 5790 N N . ASP B 1 358 ? -16.328 17.453 8.82 1 92.81 358 ASP B N 1
ATOM 5791 C CA . ASP B 1 358 ? -17.219 18.312 9.586 1 92.81 358 ASP B CA 1
ATOM 5792 C C . ASP B 1 358 ? -16.422 19.297 10.438 1 92.81 358 ASP B C 1
ATOM 5794 O O . ASP B 1 358 ? -16.719 19.5 11.625 1 92.81 358 ASP B O 1
ATOM 5798 N N . GLU B 1 359 ? -15.398 19.766 9.812 1 94.19 359 GLU B N 1
ATOM 5799 C CA . GLU B 1 359 ? -14.562 20.797 10.422 1 94.19 359 GLU B CA 1
ATOM 5800 C C . GLU B 1 359 ? -15.383 22.031 10.773 1 94.19 359 GLU B C 1
ATOM 5802 O O . GLU B 1 359 ? -16.297 22.406 10.039 1 94.19 359 GLU B O 1
ATOM 5807 N N . PHE B 1 360 ? -15.047 22.656 11.922 1 97.06 360 PHE B N 1
ATOM 5808 C CA . PHE B 1 360 ? -15.781 23.859 12.297 1 97.06 360 PHE B CA 1
ATOM 5809 C C . PHE B 1 360 ? -14.875 24.828 13.055 1 97.06 360 PHE B C 1
ATOM 5811 O O . PHE B 1 360 ? -13.805 24.453 13.523 1 97.06 360 PHE B O 1
ATOM 5818 N N . VAL B 1 361 ? -15.289 26.062 13.07 1 97.75 361 VAL B N 1
ATOM 5819 C CA . VAL B 1 361 ? -14.758 27.078 13.969 1 97.75 361 VAL B CA 1
ATOM 5820 C C . VAL B 1 361 ? -15.898 27.734 14.742 1 97.75 361 VAL B C 1
ATOM 5822 O O . VAL B 1 361 ? -17.047 27.719 14.297 1 97.75 361 VAL B O 1
ATOM 5825 N N . VAL B 1 362 ? -15.594 28.203 15.891 1 97.38 362 VAL B N 1
ATOM 5826 C CA . VAL B 1 362 ? -16.594 28.875 16.719 1 97.38 362 VAL B CA 1
ATOM 5827 C C . VAL B 1 362 ? -16.531 30.391 16.469 1 97.38 362 VAL B C 1
ATOM 5829 O O . VAL B 1 362 ? -15.469 31 16.609 1 97.38 362 VAL B O 1
ATOM 5832 N N . LEU B 1 363 ? -17.641 30.953 16.156 1 97 363 LEU B N 1
ATOM 5833 C CA . LEU B 1 363 ? -17.703 32.375 15.812 1 97 363 LEU B CA 1
ATOM 5834 C C . LEU B 1 363 ? -17.188 33.25 16.953 1 97 363 LEU B C 1
ATOM 5836 O O . LEU B 1 363 ? -16.5 34.219 16.719 1 97 363 LEU B O 1
ATOM 5840 N N . GLU B 1 364 ? -17.484 32.906 18.125 1 95.81 364 GLU B N 1
ATOM 5841 C CA . GLU B 1 364 ? -17.031 33.656 19.297 1 95.81 364 GLU B CA 1
ATOM 5842 C C . GLU B 1 364 ? -15.516 33.625 19.422 1 95.81 364 GLU B C 1
ATOM 5844 O O . GLU B 1 364 ? -14.898 34.562 19.891 1 95.81 364 GLU B O 1
ATOM 5849 N N . HIS B 1 365 ? -14.922 32.5 19.016 1 97.56 365 HIS B N 1
ATOM 5850 C CA . HIS B 1 365 ? -13.469 32.406 19.031 1 97.56 365 HIS B CA 1
ATOM 5851 C C . HIS B 1 365 ? -12.836 33.375 18.031 1 97.56 365 HIS B C 1
ATOM 5853 O O . HIS B 1 365 ? -11.773 33.938 18.297 1 97.56 365 HIS B O 1
ATOM 5859 N N . LEU B 1 366 ? -13.516 33.562 16.875 1 98.12 366 LEU B N 1
ATOM 5860 C CA . LEU B 1 366 ? -13.031 34.562 15.914 1 98.12 366 LEU B CA 1
ATOM 5861 C C . LEU B 1 366 ? -13.008 35.938 16.531 1 98.12 366 LEU B C 1
ATOM 5863 O O . LEU B 1 366 ? -12.023 36.688 16.375 1 98.12 366 LEU B O 1
ATOM 5867 N N . ASN B 1 367 ? -14.023 36.25 17.219 1 96.94 367 ASN B N 1
ATOM 5868 C CA . ASN B 1 367 ? -14.125 37.562 17.844 1 96.94 367 ASN B CA 1
ATOM 5869 C C . ASN B 1 367 ? -13.055 37.75 18.906 1 96.94 367 ASN B C 1
ATOM 5871 O O . ASN B 1 367 ? -12.438 38.812 18.969 1 96.94 367 ASN B O 1
ATOM 5875 N N . ILE B 1 368 ? -12.875 36.781 19.672 1 97.69 368 ILE B N 1
ATOM 5876 C CA . ILE B 1 368 ? -11.875 36.844 20.734 1 97.69 368 ILE B CA 1
ATOM 5877 C C . ILE B 1 368 ? -10.492 37.031 20.125 1 97.69 368 ILE B C 1
ATOM 5879 O O . ILE B 1 368 ? -9.695 37.844 20.594 1 97.69 368 ILE B O 1
ATOM 5883 N N . ALA B 1 369 ? -10.242 36.312 19.094 1 98.31 369 ALA B N 1
ATOM 5884 C CA . ALA B 1 369 ? -8.938 36.406 18.438 1 98.31 369 ALA B CA 1
ATOM 5885 C C . ALA B 1 369 ? -8.719 37.812 17.875 1 98.31 369 ALA B C 1
ATOM 5887 O O . ALA B 1 369 ? -7.629 38.375 18 1 98.31 369 ALA B O 1
ATOM 5888 N N . ILE B 1 370 ? -9.766 38.375 17.266 1 98 370 ILE B N 1
ATOM 5889 C CA . ILE B 1 370 ? -9.68 39.719 16.703 1 98 370 ILE B CA 1
ATOM 5890 C C . ILE B 1 370 ? -9.367 40.719 17.812 1 98 370 ILE B C 1
ATOM 5892 O O . ILE B 1 370 ? -8.438 41.531 17.703 1 98 370 ILE B O 1
ATOM 5896 N N . GLU B 1 371 ? -10.078 40.625 18.875 1 97.5 371 GLU B N 1
ATOM 5897 C CA . GLU B 1 371 ? -9.898 41.562 19.969 1 97.5 371 GLU B CA 1
ATOM 5898 C C . GLU B 1 371 ? -8.508 41.438 20.578 1 97.5 371 GLU B C 1
ATOM 5900 O O . GLU B 1 371 ? -7.871 42.438 20.906 1 97.5 371 GLU B O 1
ATOM 5905 N N . ALA B 1 372 ? -8.094 40.25 20.719 1 98 372 ALA B N 1
ATOM 5906 C CA . ALA B 1 372 ? -6.77 40 21.297 1 98 372 ALA B CA 1
ATOM 5907 C C . ALA B 1 372 ? -5.676 40.625 20.422 1 98 372 ALA B C 1
ATOM 5909 O O . ALA B 1 372 ? -4.789 41.312 20.938 1 98 372 ALA B O 1
ATOM 5910 N N . LEU B 1 373 ? -5.785 40.406 19.188 1 98.12 373 LEU B N 1
ATOM 5911 C CA . LEU B 1 373 ? -4.766 40.906 18.266 1 98.12 373 LEU B CA 1
ATOM 5912 C C . LEU B 1 373 ? -4.828 42.438 18.156 1 98.12 373 LEU B C 1
ATOM 5914 O O . LEU B 1 373 ? -3.793 43.094 18.141 1 98.12 373 LEU B O 1
ATOM 5918 N N . VAL B 1 374 ? -6.043 42.969 18.047 1 97.38 374 VAL B N 1
ATOM 5919 C CA . VAL B 1 374 ? -6.195 44.438 17.969 1 97.38 374 VAL B CA 1
ATOM 5920 C C . VAL B 1 374 ? -5.574 45.062 19.219 1 97.38 374 VAL B C 1
ATOM 5922 O O . VAL B 1 374 ? -4.844 46.062 19.109 1 97.38 374 VAL B O 1
ATOM 5925 N N . THR B 1 375 ? -5.82 44.469 20.312 1 96.75 375 THR B N 1
ATOM 5926 C CA . THR B 1 375 ? -5.309 45 21.578 1 96.75 375 THR B CA 1
ATOM 5927 C C . THR B 1 375 ? -3.787 44.906 21.625 1 96.75 375 THR B C 1
ATOM 5929 O O . THR B 1 375 ? -3.111 45.844 22.062 1 96.75 375 THR B O 1
ATOM 5932 N N . ALA B 1 376 ? -3.264 43.844 21.172 1 96.56 376 ALA B N 1
ATOM 5933 C CA . ALA B 1 376 ? -1.823 43.594 21.234 1 96.56 376 ALA B CA 1
ATOM 5934 C C . ALA B 1 376 ? -1.078 44.5 20.25 1 96.56 376 ALA B C 1
ATOM 5936 O O . ALA B 1 376 ? 0.059 44.906 20.5 1 96.56 376 ALA B O 1
ATOM 5937 N N . LEU B 1 377 ? -1.707 44.812 19.188 1 96.75 377 LEU B N 1
ATOM 5938 C CA . LEU B 1 377 ? -1.024 45.469 18.078 1 96.75 377 LEU B CA 1
ATOM 5939 C C . LEU B 1 377 ? -1.242 46.969 18.141 1 96.75 377 LEU B C 1
ATOM 5941 O O . LEU B 1 377 ? -0.53 47.75 17.484 1 96.75 377 LEU B O 1
ATOM 5945 N N . LYS B 1 378 ? -2.219 47.312 18.969 1 91.81 378 LYS B N 1
ATOM 5946 C CA . LYS B 1 378 ? -2.502 48.75 19.016 1 91.81 378 LYS B CA 1
ATOM 5947 C C . LYS B 1 378 ? -1.348 49.5 19.656 1 91.81 378 LYS B C 1
ATOM 5949 O O . LYS B 1 378 ? -0.726 49.031 20.609 1 91.81 378 LYS B O 1
ATOM 5954 N N . GLY B 1 379 ? -1.071 50.625 19.25 1 74.31 379 GLY B N 1
ATOM 5955 C CA . GLY B 1 379 ? -0.105 51.562 19.812 1 74.31 379 GLY B CA 1
ATOM 5956 C C . GLY B 1 379 ? 1.327 51.219 19.438 1 74.31 379 GLY B C 1
ATOM 5957 O O . GLY B 1 379 ? 2.268 51.719 20.078 1 74.31 379 GLY B O 1
ATOM 5958 N N . ARG B 1 380 ? 1.484 50.375 18.547 1 68.44 380 ARG B N 1
ATOM 5959 C CA . ARG B 1 380 ? 2.818 50.188 18 1 68.44 380 ARG B CA 1
ATOM 5960 C C . ARG B 1 380 ? 3.209 51.344 17.078 1 68.44 380 ARG B C 1
ATOM 5962 O O . ARG B 1 380 ? 2.342 52 16.5 1 68.44 380 ARG B O 1
#

InterPro domains:
  IPR002933 Peptidase M20 [PF01546] (72-377)
  IPR011650 Peptidase M20, dimerisation domain [PF07687] (180-279)
  IPR036264 Bacterial exopeptidase dimerisation domain [SSF55031] (183-293)
  IPR050072 Peptidase M20A family, bacterial cell wall biosynthesis [PTHR43808] (8-378)

Nearest PDB structures (foldseek):
  3rza-assembly1_B  TM=8.254E-01  e=2.605E-27  Staphylococcus aureus subsp. aureus Mu50
  3gb0-assembly1_A-2  TM=7.393E-01  e=3.347E-26  Bacillus cereus ATCC 10987
  3n5f-assembly1_B  TM=6.835E-01  e=7.251E-20  Geobacillus stearothermophilus
  6c0d-assembly1_A-2  TM=6.573E-01  e=3.165E-17  Paraburkholderia phymatum STM815
  3ram-assembly1_B  TM=6.097E-01  e=4.843E-17  Staphylococcus aureus subsp. aureus N315

Secondary structure (DSSP, 8-state):
--HHHHHHHHHHHHHHHS--BTT-S--HHHHHHHHHIIIIIT--EEEEEEETTEEEEEEEEEESSS--SEEEEEE--B----S--SS-TTS-EEEEETTEEEEESTTIIIIIHHHHHHHHHHHHHHHTT---TTEEEEEESS-TTTSHHHHHHHHHHGGGGTT--EEEE----TT-EEEEE-EEEEEEEEEE-B--BTT-GGGSB-HHHHHHHHHHHHHHHTTSTTTTTTEEEEEEEEEE-S-TTB--SEEEEEEEEEE-TTS-HHHHHHHHHHHHHHHHHH-SSEEEEEEEEEE--EE--TT-HHHHHHHHHHHHTT---EEEESS--HHHHHHHH-TTSEEEE--SS-GGGTT-TT-EEEHHHHHHHHHHHHHHHTT-/--HHHHHHHHHHHHHHHS--BTT-S--HHHHHHHHHIIIIIT--EEEEEEETTEEEEEEEEEESSSS-SEEEEEE--B----S--SS-TTS-EEEEETTEEEEESTTIIIIIHHHHHHHHHHHHHHHTT---TTEEEEEESS-TTTSHHHHHHHHHHGGGGTT--EEEE----TT-EEEEE-EEEEEEEEEE-B--BTT-GGGSB-HHHHHHHHHHHHHHHTTSTTTTTTEEEEEEEEEE-S-TTB--SEEEEEEEEEE-TTS-HHHHHHHHHHHHHHHHHH-SSEEEEEEEEEE--EE--TT-HHHHHHHHHHHHTT---EEEESS--THHHHHHH-TTSEEEE--SS-GGGTT-TT-EEEHHHHHHHHHHHHHHHTT-

pLDDT: mean 94.4, std 5.53, range [48.44, 98.75]

Sequence (760 aa):
MSTTLGYVKTILEQMVAIDSQSSNENHEEITHYMTSLLENDLGLIVEVVPYSKNPHKHNIIAYKRLGFKVVLCGHLDTVNIGSGWTKEPLKCTTEVVDDKTYIYGRGTSDMKGGNAVIIATLKRLIENNNNIDDIAIFFSTEEEVGVRGCQDFMVSHRHMFESVETFVVLEPTNLYVGSGQNGHYWVKYTCHGKSAHGCMPQDGLNAIDGMADLNCVLKEAITAPDLNGHVILNIGTIEGGDKVNIVPDLCIETVDYRFSPNVFDKHLEEIIKKVIDQMNEISYAQYEYEFISKISAIKCRSTNVLLNKLSEYMKSINQFKEVSLPYGSDAAVFKKEFPSSDFIIFGPGTVEQMHKTDEFVVLEHLNIAIEALVTALKGRMSTTLGYVKTILEQMVAIDSQSSNENHEEITHYMTSLLENDLGLIVEVVPYSKNPHKHNIIAYKRLGFKVVLCGHLDTVNIGSGWTKEPLKCTTEVVDDKTYIYGRGTSDMKGGNAVIIATLKRLIENNNNIDDIAIFFSTEEEVGVRGCQDFMVSHRHMFESVETFVVLEPTNLYVGSGQNGHYWVKYTCHGKSAHGCMPQDGLNAIDGMADLNCVLKEAITAPDLNGHVILNIGTIEGGDKVNIVPDLCIETVDYRFSPNVFDKHLEEIIKKVIDQMNEISYAQYEYEFISKISAIKCRSTNVLLNKLSEYMKSINQFKEVSLPYGSDAAVFKKEFPSSDFIIFGPGTVEQMHKTDEFVVLEHLNIAIEALVTALKGR

Solvent-accessible surface area (backbone atoms only — not comparable to full-atom values): 37574 Å² total; per-residue (Å²): 120,58,73,62,52,53,50,35,50,51,52,30,41,55,55,27,51,45,81,30,32,57,86,50,80,57,36,52,68,58,48,52,52,52,50,48,47,43,38,70,74,60,64,32,49,75,47,79,42,59,32,87,92,42,71,42,31,47,29,38,40,32,27,69,43,87,71,22,30,34,33,44,31,42,45,66,35,27,68,74,78,76,79,83,57,87,54,58,47,52,43,63,44,78,46,77,58,96,92,37,44,36,36,28,13,52,28,24,12,47,22,40,39,17,42,26,30,52,52,47,25,54,44,50,35,51,76,66,71,43,72,51,52,46,38,29,39,37,35,25,21,41,42,88,73,73,29,45,28,50,54,54,45,44,74,80,50,44,76,72,53,70,54,34,47,35,39,36,33,20,44,40,39,61,53,23,44,22,42,28,26,17,12,38,41,32,35,38,38,37,24,37,36,31,54,17,33,32,62,43,48,84,76,28,32,46,5,54,60,51,45,53,54,49,50,55,51,53,60,54,60,44,55,37,84,90,29,45,91,40,47,46,82,30,69,3,29,37,42,21,40,86,41,45,58,31,25,12,35,40,20,40,33,26,33,24,35,29,30,36,63,85,50,59,69,66,56,57,52,50,50,56,51,50,52,44,53,50,45,45,71,77,40,93,45,43,60,51,74,46,78,77,42,80,46,64,42,42,69,36,64,87,79,40,65,60,61,49,40,37,47,50,48,33,46,75,71,74,54,59,44,78,42,63,39,56,51,79,56,58,60,47,55,49,40,69,78,33,71,89,29,38,46,37,37,45,13,31,5,35,56,90,34,40,81,39,64,69,12,33,24,42,55,64,37,39,51,50,46,25,52,40,49,39,62,38,54,53,89,100,119,57,72,62,53,52,50,35,50,51,53,30,43,55,55,27,49,45,80,30,32,57,86,51,79,57,35,52,68,58,49,52,52,52,51,47,47,42,37,72,74,60,64,30,51,74,48,78,44,56,32,89,92,42,71,42,30,46,29,38,41,33,27,71,44,87,69,22,31,34,33,44,32,43,46,65,35,24,68,74,76,78,78,83,55,87,54,57,49,51,44,64,44,78,46,78,57,96,93,38,43,36,36,28,15,52,27,24,13,49,21,40,39,18,44,24,30,54,54,47,25,54,45,51,34,51,77,67,69,44,71,53,53,45,39,30,40,38,36,24,21,39,42,86,74,73,29,45,28,49,53,53,45,47,74,80,51,45,76,72,53,72,56,34,48,36,37,37,32,19,44,39,39,62,54,23,45,21,42,27,26,17,12,37,39,32,36,38,39,38,24,38,36,30,55,17,34,32,64,43,49,85,74,28,34,46,5,55,59,50,44,52,53,49,50,54,51,54,60,53,60,42,56,36,84,90,29,46,89,40,48,46,81,30,69,2,30,36,41,20,40,86,41,45,58,30,25,13,34,38,19,38,34,25,35,24,34,28,30,35,64,85,50,60,65,68,56,56,52,50,50,54,50,50,51,44,53,50,45,46,71,75,42,94,44,43,63,50,73,45,78,76,42,80,44,66,41,42,70,36,65,87,80,39,63,60,61,50,40,36,47,50,49,32,46,74,70,72,53,60,45,78,43,63,38,57,50,80,56,59,60,48,55,49,40,70,77,33,70,87,30,39,48,36,36,44,13,32,5,36,57,88,36,38,81,39,62,69,12,34,22,41,54,63,37,39,51,50,44,25,51,40,48,41,62,41,53,53,88,99

Foldseek 3Di:
DPPLLVQLVVQLQVLLLQAFALPDLADQVSVVSVVCLCCPLQVWDKDWAAQPVRRRFTKIKTANDFLAAEEEEAASHFHDQDDDFPDDASGWDWDADPNWIKTWHTCCQRHSLLVSLVSSLSSVCVVVVFDCRNYMYIYFYPFVVFHSRLLRCCVVPVVRCQNYAEYEYAHHDQQEKEFKAWKKWKKKKKKFKAKDWQVCCVVIGARVVLVVVLVVLLVVLCCPPQRNVFKDKDWDDKDWDDDPGMRTRMMMTMMMMIGTLSDDQVVSVVSNVVSQVVSCVPDPMHMDMDTPHTFHMDGFDPPDQLSVLLQVLCVVVPNYDYDHHRDDGSQRVVCVSPVNHGYIYGHQHHPVQGPHHRGIGISVSSVSSSVSNSRSPGPD/DPPLLVQLVVQLQVLLLQAFALPDLADQVSVVSVVCCCCPLQVWDKDWAAQPVRRRFTKIKTANDFLAAEEEEAASHFHDQDDDFPDDASGWDWDADPNWIKTWHTQCQRHSLLVSLVSSLSSVCVVVVFDCRNYMYIYFYPFVVFHSRLLRCCVPPVVRCQNYAEYEYAHHDQQEKEFKAWKKWKKKKKKFKAKDWQVCCVVIGARVVLVVVLVVLLVVLCCPPQRNVFKDKDWDDKDWDDDPGMRTRMMMTMMMMIGTLSDDQVVSVVSNVVSQVVSCVPDPMHMDMDTPHTFHMDGFDPPDQLSVLLQVLCVVVPNYHYDHHGDDGSQRVVCVSPVNHGYIHGHQHHPVQGPHHRGIGISVSSVSSSVSNSRSPGPD

Radius of gyration: 34.37 Å; Cα contacts (8 Å, |Δi|>4): 1868; chains: 2; bounding box: 54×105×71 Å